Protein AF-A0AAD9MHR9-F1 (afdb_monomer_lite)

Foldseek 3Di:
DDDDDDDDDDDPPVVVVVVPDDDDDDDPDPPPDDQDQVLVLCVVQVHDAPFKEKEWAFQADAELPAWDWTWIWIADPSDIDIFIWTKHFDDDVQSPPPQTKMKIFGADPVRHGDFDQDPNQHTGGIKIWAQADLVQLLRCVLQVLLQVLLCLLVAFDWDKGKYWYFYHYRDDRDHPVRGRFITIMTDDADDDCSGNPWAADDPVPLLGKWKKWQAQPPDDPLWDWADPAPPAPGTITTPPPHPDVSNSVSVNVLVNQLVCLLPDPPNLVRNPVQADLSLVLSLQCSCQLLLQLCSFHGQWMDMSRHIGDGGRDDPPVALDAGSLCLVVPVLSCVVRNDHGRSVSVLSCLQDLVSLLSNLVSLVVSCVPCLPLVNLVCVLPVVLVSCVVRQLVNCVNQVVSNPDPVAPHSSRSNVVSSVVVSVSSVQNSVNVNQQSVQSNDPPDDPPVSSRRDRPPPPDDDDDDDDDDDDDDDDDDDDPDDLQNVVQVVVCVVQDPPPDGFDVVVAKDWDAPDLAEIFTADHQALVSLLCCCPPVVAQEEEEQADPVLCVSVVRDCVRNVVSNVVSNHHYHYQHADPQQVLSCVVSVVVSVVVVVVVPVPDPTHYYYYYHGRPPDDDDDDDDDDPDWFWDKDKDKAAPLQPFPWKWKAWFNHGNVDIDTFPDDPRMTIDIDTGTADKIWMFMQTNNDTHARPSADWDDPNHDITGIDGRHDDDDDPDPPPDDD

InterPro domains:
  IPR013783 Immunoglobulin-like fold [G3DSA:2.60.40.10] (627-712)
  IPR014756 Immunoglobulin E-set [SSF81296] (640-711)
  IPR014867 Spore coat protein CotH/Invasin CotH2/3/7 [PF08757] (89-303)
  IPR014867 Spore coat protein CotH/Invasin CotH2/3/7 [PF08757] (343-431)
  IPR029021 Protein-tyrosine phosphatase-like [G3DSA:3.90.190.10] (490-613)
  IPR029021 Protein-tyrosine phosphatase-like [SSF52799] (503-613)
  IPR032640 AMP-activated protein kinase, glycogen-binding domain [PF16561] (641-709)
  IPR052832 Starch-Associated Glucan Phosphatase [PTHR46642] (471-613)

Organism: Prototheca wickerhamii (NCBI:txid3111)

Radius of gyration: 34.02 Å; chains: 1; bounding box: 71×94×128 Å

pLDDT: mean 75.17, std 21.14, range [21.41, 98.5]

Sequence (722 aa):
MAQGTRRSGVSALVLLSLLLTGTHARVLLQDAAEPEDCCARLDSIGWNGSLPVVIIDSTEAIPLTSTTVADICTCEDGVSASYRGDTGVRGNSSKKNAKKSYKINTIFENGTNHNTEFLGFPKENDWVLYGGDPVDLTLGFRNWVAYNMARATGQYASRTKWVEVFLVDGDEPLSLADYNGIYIAEEKVKRDNDRVDIKKWTPENPTGGYLFAMDNDNYDDTETLVGPIPGMEFPFVLKYPKNEPEAVTWLDNYLTEFHDALFSADWLRAYPPFVNQSTWVDYFLVVELSKNPDGYRGSTYIENGASAPGIAGGSAISANGWRFLICADADRCVFDPDDGISEWYRRVWNDSDFRVAANARFAELRAGPWSDSAVNQLISVTADQIEPAILRDFENWGDFAFRDWYANPEVQFESEISSLQTWTLDRLAWMGAALERAASPAYRYPQDNQVPIPGSSGAASTAGRAVGRRAVQDDTKEETLSEAYSDTMQKRMGDAKLVYRHEDGMNYTRITEDIIVGSCPQSADDLRHLAEKEGVTVVLSLQEDTDMAYFNLDLAPILQACPAAGVTHLRCPIRDFDGHSLRLRLPTAVAALARAADRARGTLYFHCTAGLGARARGGPRLPVGLRARPVVLGLAGAGLASSVQVAGLDIGWGNRLDLAPVGRRWELRRDMLPGSYFYKFVMDGRWTKSPDHPQGFDGSNWNNVLNVQGWEKTPQSANRLN

Structure (mmCIF, N/CA/C/O backbone):
data_AF-A0AAD9MHR9-F1
#
_entry.id   AF-A0AAD9MHR9-F1
#
loop_
_atom_site.group_PDB
_atom_site.id
_atom_site.type_symbol
_atom_site.label_atom_id
_atom_site.label_alt_id
_atom_site.label_comp_id
_atom_site.label_asym_id
_atom_site.label_entity_id
_atom_site.label_seq_id
_atom_site.pdbx_PDB_ins_code
_atom_site.Cartn_x
_atom_site.Cartn_y
_atom_site.Cartn_z
_atom_site.occupancy
_atom_site.B_iso_or_equiv
_atom_site.auth_seq_id
_atom_site.auth_comp_id
_atom_site.auth_asym_id
_atom_site.auth_atom_id
_atom_site.pdbx_PDB_model_num
ATOM 1 N N . MET A 1 1 ? -11.720 -32.884 81.013 1.00 35.12 1 MET A N 1
ATOM 2 C CA . MET A 1 1 ? -10.264 -32.623 81.011 1.00 35.12 1 MET A CA 1
ATOM 3 C C . MET A 1 1 ? -10.075 -31.326 80.241 1.00 35.12 1 MET A C 1
ATOM 5 O O . MET A 1 1 ? -10.352 -31.314 79.059 1.00 35.12 1 MET A O 1
ATOM 9 N N . ALA A 1 2 ? -10.113 -30.180 80.912 1.00 29.23 2 ALA A N 1
ATOM 10 C CA . ALA A 1 2 ? -9.023 -29.536 81.650 1.00 29.23 2 ALA A CA 1
ATOM 11 C C . ALA A 1 2 ? -8.252 -28.562 80.737 1.00 29.23 2 ALA A C 1
ATOM 13 O O . ALA A 1 2 ? -7.505 -29.001 79.877 1.00 29.23 2 ALA A O 1
ATOM 14 N N . GLN A 1 3 ? -8.454 -27.268 81.039 1.00 28.95 3 GLN A N 1
ATOM 15 C CA . GLN A 1 3 ? -7.542 -26.123 80.859 1.00 28.95 3 GLN A CA 1
ATOM 16 C C . GLN A 1 3 ? -7.271 -25.652 79.412 1.00 28.95 3 GLN A C 1
ATOM 18 O O . GLN A 1 3 ? -7.057 -26.444 78.517 1.00 28.95 3 GLN A O 1
ATOM 23 N N . GLY A 1 4 ? -7.236 -24.362 79.078 1.00 26.73 4 GLY A N 1
ATOM 24 C CA . GLY A 1 4 ? -7.262 -23.155 79.890 1.00 26.73 4 GLY A CA 1
ATOM 25 C C . GLY A 1 4 ? -6.559 -22.010 79.147 1.00 26.73 4 GLY A C 1
ATOM 26 O O . GLY A 1 4 ? -5.414 -22.134 78.742 1.00 26.73 4 GLY A O 1
ATOM 27 N N . THR A 1 5 ? -7.253 -20.872 79.081 1.00 29.30 5 THR A N 1
ATOM 28 C CA . THR A 1 5 ? -6.733 -19.495 79.212 1.00 29.30 5 THR A CA 1
ATOM 29 C C . THR A 1 5 ? -5.901 -18.814 78.107 1.00 29.30 5 THR A C 1
ATOM 31 O O . THR A 1 5 ? -4.710 -19.039 77.969 1.00 29.30 5 THR A O 1
ATOM 34 N N . ARG A 1 6 ? -6.542 -17.757 77.568 1.00 27.86 6 ARG A N 1
ATOM 35 C CA . ARG A 1 6 ? -6.095 -16.343 77.484 1.00 27.86 6 ARG A CA 1
ATOM 36 C C . ARG A 1 6 ? -4.889 -16.017 76.579 1.00 27.86 6 ARG A C 1
ATOM 38 O O . ARG A 1 6 ? -3.754 -16.250 76.962 1.00 27.86 6 ARG A O 1
ATOM 45 N N . ARG A 1 7 ? -5.109 -15.133 75.597 1.00 27.20 7 ARG A N 1
ATOM 46 C CA . ARG A 1 7 ? -5.035 -13.670 75.806 1.00 27.20 7 ARG A CA 1
ATOM 47 C C . ARG A 1 7 ? -5.624 -12.888 74.629 1.00 27.20 7 ARG A C 1
ATOM 49 O O . ARG A 1 7 ? -5.361 -13.150 73.466 1.00 27.20 7 ARG A O 1
ATOM 56 N N . SER A 1 8 ? -6.439 -11.924 75.022 1.00 31.41 8 SER A N 1
ATOM 57 C CA . SER A 1 8 ? -7.043 -10.832 74.278 1.00 31.41 8 SER A CA 1
ATOM 58 C C . SER A 1 8 ? -6.020 -9.844 73.714 1.00 31.41 8 SER A C 1
ATOM 60 O O . SER A 1 8 ? -5.082 -9.477 74.419 1.00 31.41 8 SER A O 1
ATOM 62 N N . GLY A 1 9 ? -6.341 -9.293 72.541 1.00 38.69 9 GLY A N 1
ATOM 63 C CA . GLY A 1 9 ? -6.209 -7.858 72.294 1.00 38.69 9 GLY A CA 1
ATOM 64 C C . GLY A 1 9 ? -4.984 -7.399 71.517 1.00 38.69 9 GLY A C 1
ATOM 65 O O . GLY A 1 9 ? -4.122 -6.786 72.122 1.00 38.69 9 GLY A O 1
ATOM 66 N N . VAL A 1 10 ? -4.992 -7.585 70.190 1.00 28.42 10 VAL A N 1
ATOM 67 C CA . VAL A 1 10 ? -4.562 -6.575 69.195 1.00 28.42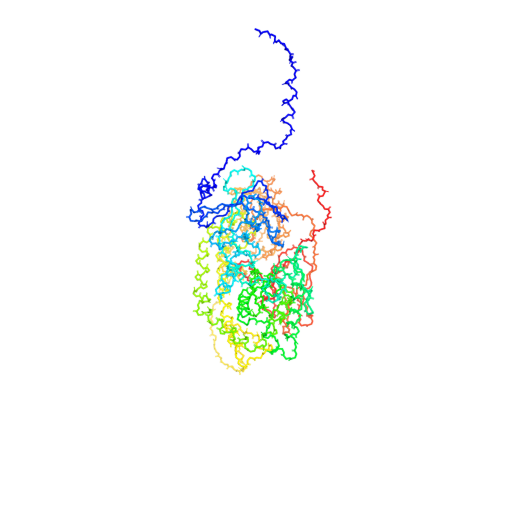 10 VAL A CA 1
ATOM 68 C C . VAL A 1 10 ? -5.289 -6.880 67.867 1.00 28.42 10 VAL A C 1
ATOM 70 O O . VAL A 1 10 ? -4.736 -7.524 66.985 1.00 28.42 10 VAL A O 1
ATOM 73 N N . SER A 1 11 ? -6.553 -6.468 67.709 1.00 34.22 11 SER A N 1
ATOM 74 C CA . SER A 1 11 ? -7.304 -6.663 66.442 1.00 34.22 11 SER A CA 1
ATOM 75 C C . SER A 1 11 ? -7.985 -5.398 65.916 1.00 34.22 11 SER A C 1
ATOM 77 O O . SER A 1 11 ? -8.929 -5.486 65.147 1.00 34.22 11 SER A O 1
ATOM 79 N N . ALA A 1 12 ? -7.485 -4.213 66.273 1.00 29.95 12 ALA A N 1
ATOM 80 C CA . ALA A 1 12 ? -7.989 -2.950 65.716 1.00 29.95 12 ALA A CA 1
ATOM 81 C C . ALA A 1 12 ? -6.919 -2.088 65.016 1.00 29.95 12 ALA A C 1
ATOM 83 O O . ALA A 1 12 ? -7.265 -1.071 64.432 1.00 29.95 12 ALA A O 1
ATOM 84 N N . LEU A 1 13 ? -5.638 -2.495 65.013 1.00 29.28 13 LEU A N 1
ATOM 85 C CA . LEU A 1 13 ? -4.567 -1.782 64.288 1.00 29.28 13 LEU A CA 1
ATOM 86 C C . LEU A 1 13 ? -4.006 -2.531 63.065 1.00 29.28 13 LEU A C 1
ATOM 88 O O . LEU A 1 13 ? -3.308 -1.927 62.257 1.00 29.28 13 LEU A O 1
ATOM 92 N N . VAL A 1 14 ? -4.340 -3.813 62.894 1.00 30.39 14 VAL A N 1
ATOM 93 C CA . VAL A 1 14 ? -3.900 -4.621 61.736 1.00 30.39 14 VAL A CA 1
ATOM 94 C C . VAL A 1 14 ? -4.907 -4.550 60.577 1.00 30.39 14 VAL A C 1
ATOM 96 O O . VAL A 1 14 ? -4.528 -4.697 59.424 1.00 30.39 14 VAL A O 1
ATOM 99 N N . LEU A 1 15 ? -6.178 -4.225 60.849 1.00 28.92 15 LEU A N 1
ATOM 100 C CA . LEU A 1 15 ? -7.185 -4.024 59.795 1.00 28.92 15 LEU A CA 1
ATOM 101 C C . LEU A 1 15 ? -7.154 -2.627 59.151 1.00 28.92 15 LEU A C 1
ATOM 103 O O . LEU A 1 15 ? -7.723 -2.450 58.082 1.00 28.92 15 LEU A O 1
ATOM 107 N N . LEU A 1 16 ? -6.481 -1.644 59.761 1.00 28.98 16 LEU A N 1
ATOM 108 C CA . LEU A 1 16 ? -6.372 -0.285 59.207 1.00 28.98 16 LEU A CA 1
ATOM 109 C C . LEU A 1 16 ? -5.106 -0.085 58.350 1.00 28.98 16 LEU A C 1
ATOM 111 O O . LEU A 1 16 ? -4.993 0.905 57.638 1.00 28.98 16 LEU A O 1
ATOM 115 N N . SER A 1 17 ? -4.168 -1.036 58.394 1.00 28.86 17 SER A N 1
ATOM 116 C CA . SER A 1 17 ? -2.934 -1.043 57.593 1.00 28.86 17 SER A CA 1
ATOM 117 C C . SER A 1 17 ? -3.065 -1.831 56.280 1.00 28.86 17 SER A C 1
ATOM 119 O O . SER A 1 17 ? -2.207 -1.704 55.417 1.00 28.86 17 SER A O 1
ATOM 121 N N . LEU A 1 18 ? -4.158 -2.580 56.091 1.00 29.72 18 LEU A N 1
ATOM 122 C CA . LEU A 1 18 ? -4.459 -3.346 54.870 1.00 29.72 18 LEU A CA 1
ATOM 123 C C . LEU A 1 18 ? -5.438 -2.638 53.910 1.00 29.72 18 LEU A C 1
ATOM 125 O O . LEU A 1 18 ? -5.777 -3.189 52.871 1.00 29.72 18 LEU A O 1
ATOM 129 N N . LEU A 1 19 ? -5.871 -1.413 54.231 1.00 30.19 19 LEU A N 1
ATOM 130 C CA . LEU A 1 19 ? -6.760 -0.593 53.389 1.00 30.19 19 LEU A CA 1
ATOM 131 C C . LEU A 1 19 ? -6.057 0.612 52.736 1.00 30.19 19 LEU A C 1
ATOM 133 O O . LEU A 1 19 ? -6.723 1.453 52.142 1.00 30.19 19 LEU A O 1
ATOM 137 N N . LEU A 1 20 ? -4.724 0.714 52.832 1.00 32.66 20 LEU A N 1
ATOM 138 C CA . LEU A 1 20 ? -3.966 1.871 52.325 1.00 32.66 20 LEU A CA 1
ATOM 139 C C . LEU A 1 20 ? -2.764 1.541 51.430 1.00 32.66 20 LEU A C 1
ATOM 141 O O . LEU A 1 20 ? -2.008 2.441 51.076 1.00 32.66 20 LEU A O 1
ATOM 145 N N . THR A 1 21 ? -2.610 0.301 50.980 1.00 32.59 21 THR A N 1
ATOM 146 C CA . THR A 1 21 ? -1.669 -0.019 49.900 1.00 32.59 21 THR A CA 1
ATOM 147 C C . THR A 1 21 ? -2.354 -0.957 48.929 1.00 32.59 21 THR A C 1
ATOM 149 O O . THR A 1 21 ? -2.606 -2.118 49.248 1.00 32.59 21 THR A O 1
ATOM 152 N N . GLY A 1 22 ? -2.718 -0.403 47.776 1.00 35.88 22 GLY A N 1
ATOM 153 C CA . GLY A 1 22 ? -3.168 -1.171 46.632 1.00 35.88 22 GLY A CA 1
ATOM 154 C C . GLY A 1 22 ? -2.082 -2.113 46.115 1.00 35.88 22 GLY A C 1
ATOM 155 O O . GLY A 1 22 ? -0.920 -2.012 46.500 1.00 35.88 22 GLY A O 1
ATOM 156 N N . THR A 1 23 ? -2.556 -2.965 45.210 1.00 35.25 23 THR A N 1
ATOM 157 C CA . THR A 1 23 ? -1.876 -3.954 44.367 1.00 35.25 23 THR A CA 1
ATOM 158 C C . THR A 1 23 ? -1.537 -5.324 44.978 1.00 35.25 23 THR A C 1
ATOM 160 O O . THR A 1 23 ? -0.858 -5.475 45.988 1.00 35.25 23 THR A O 1
ATOM 163 N N . HIS A 1 24 ? -2.026 -6.336 44.248 1.00 38.59 24 HIS A N 1
ATOM 164 C CA . HIS A 1 24 ? -1.657 -7.756 44.248 1.00 38.59 24 HIS A CA 1
ATOM 165 C C . HIS A 1 24 ? -2.253 -8.673 45.324 1.00 38.59 24 HIS A C 1
ATOM 167 O O . HIS A 1 24 ? -1.555 -9.189 46.192 1.00 38.59 24 HIS A O 1
ATOM 173 N N . ALA A 1 25 ? -3.536 -9.011 45.160 1.00 29.81 25 ALA A N 1
ATOM 174 C CA . ALA A 1 25 ? -4.067 -10.302 45.608 1.00 29.81 25 ALA A CA 1
ATOM 175 C C . ALA A 1 25 ? -5.301 -10.724 44.788 1.00 29.81 25 ALA A C 1
ATOM 177 O O . ALA A 1 25 ? -6.425 -10.708 45.282 1.00 29.81 25 ALA A O 1
ATOM 178 N N . ARG A 1 26 ? -5.091 -11.098 43.520 1.00 30.11 26 ARG A N 1
ATOM 179 C CA . ARG A 1 26 ? -6.028 -11.933 42.745 1.00 30.11 26 ARG A CA 1
ATOM 180 C C . ARG A 1 26 ? -5.297 -12.657 41.608 1.00 30.11 26 ARG A C 1
ATOM 182 O O . ARG A 1 26 ? -5.621 -12.546 40.441 1.00 30.11 26 ARG A O 1
ATOM 189 N N . VAL A 1 27 ? -4.264 -13.401 41.981 1.00 32.88 27 VAL A N 1
ATOM 190 C CA . VAL A 1 27 ? -3.756 -14.528 41.190 1.00 32.88 27 VAL A CA 1
ATOM 191 C C . VAL A 1 27 ? -4.038 -15.744 42.064 1.00 32.88 27 VAL A C 1
ATOM 193 O O . VAL A 1 27 ? -3.808 -15.654 43.267 1.00 32.88 27 VAL A O 1
ATOM 196 N N . LEU A 1 28 ? -4.539 -16.837 41.487 1.00 29.78 28 LEU A N 1
ATOM 197 C CA . LEU A 1 28 ? -5.127 -18.022 42.145 1.00 29.78 28 LEU A CA 1
ATOM 198 C C . LEU A 1 28 ? -6.654 -17.963 42.303 1.00 29.78 28 LEU A C 1
ATOM 200 O O . LEU A 1 28 ? -7.158 -18.019 43.417 1.00 29.78 28 LEU A O 1
ATOM 204 N N . LEU A 1 29 ? -7.360 -17.841 41.177 1.00 28.67 29 LEU A N 1
ATOM 205 C CA . LEU A 1 29 ? -8.638 -18.501 40.849 1.00 28.67 29 LEU A CA 1
ATOM 206 C C . LEU A 1 29 ? -8.948 -18.164 39.372 1.00 28.67 29 LEU A C 1
ATOM 208 O O . LEU A 1 29 ? -9.884 -17.436 39.071 1.00 28.67 29 LEU A O 1
ATOM 212 N N . GLN A 1 30 ? -8.097 -18.623 38.450 1.00 31.20 30 GLN A N 1
ATOM 213 C CA . GLN A 1 30 ? -8.503 -18.810 37.056 1.00 31.20 30 GLN A CA 1
ATOM 214 C C . GLN A 1 30 ? -8.893 -20.282 36.945 1.00 31.20 30 GLN A C 1
ATOM 216 O O . GLN A 1 30 ? -8.062 -21.146 36.673 1.00 31.20 30 GLN A O 1
ATOM 221 N N . ASP A 1 31 ? -10.157 -20.568 37.258 1.00 29.75 31 ASP A N 1
ATOM 222 C CA . ASP A 1 31 ? -10.828 -21.656 36.559 1.00 29.75 31 ASP A CA 1
ATOM 223 C C . ASP A 1 31 ? -10.746 -21.314 35.068 1.00 29.75 31 ASP A C 1
ATOM 225 O O . ASP A 1 31 ? -10.906 -20.150 34.697 1.00 29.75 31 ASP A O 1
ATOM 229 N N . ALA A 1 32 ? -10.422 -22.305 34.240 1.00 32.91 32 ALA A N 1
ATOM 230 C CA . ALA A 1 32 ? -10.378 -22.173 32.794 1.00 32.91 32 ALA A CA 1
ATOM 231 C C . ALA A 1 32 ? -11.733 -21.646 32.294 1.00 32.91 32 ALA A C 1
ATOM 233 O O . ALA A 1 32 ? -12.687 -22.410 32.151 1.00 32.91 32 ALA A O 1
ATOM 234 N N . ALA A 1 33 ? -11.828 -20.332 32.091 1.00 37.03 33 ALA A N 1
ATOM 235 C CA . ALA A 1 33 ? -12.902 -19.744 31.321 1.00 37.03 33 ALA A CA 1
ATOM 236 C C . ALA A 1 33 ? -12.777 -20.328 29.913 1.00 37.03 33 ALA A C 1
ATOM 238 O O . ALA A 1 33 ? -11.681 -20.353 29.346 1.00 37.03 33 ALA A O 1
ATOM 239 N N . GLU A 1 34 ? -13.871 -20.869 29.382 1.00 42.44 34 GLU A N 1
ATOM 240 C CA . GLU A 1 34 ? -13.927 -21.202 27.961 1.00 42.44 34 GLU A CA 1
ATOM 241 C C . GLU A 1 34 ? -13.472 -19.980 27.149 1.00 42.44 34 GLU A C 1
ATOM 243 O O . GLU A 1 34 ? -13.746 -18.856 27.587 1.00 42.44 34 GLU A O 1
ATOM 248 N N . PRO A 1 35 ? -12.754 -20.164 26.023 1.00 50.84 35 PRO A N 1
ATOM 249 C CA . PRO A 1 35 ? -12.331 -19.041 25.197 1.00 50.84 35 PRO A CA 1
ATOM 250 C C . PRO A 1 35 ? -13.550 -18.168 24.909 1.00 50.84 35 PRO A C 1
ATOM 252 O O . PRO A 1 35 ? -14.554 -18.646 24.382 1.00 50.84 35 PRO A O 1
ATOM 255 N N . GLU A 1 36 ? -13.479 -16.920 25.364 1.00 66.50 36 GLU A N 1
ATOM 256 C CA . GLU A 1 36 ? -14.617 -16.013 25.384 1.00 66.50 36 GLU A CA 1
ATOM 257 C C . GLU A 1 36 ? -15.133 -15.831 23.949 1.00 66.50 36 GLU A C 1
ATOM 259 O O . GLU A 1 36 ? -14.365 -15.494 23.046 1.00 66.50 36 GLU A O 1
ATOM 264 N N . ASP A 1 37 ? -16.416 -16.121 23.720 1.00 86.81 37 ASP A N 1
ATOM 265 C CA . ASP A 1 37 ? -17.035 -16.008 22.401 1.00 86.81 37 ASP A CA 1
ATOM 266 C C . ASP A 1 37 ? -17.178 -14.528 22.032 1.00 86.81 37 ASP A C 1
ATOM 268 O O . ASP A 1 37 ? -18.073 -13.819 22.499 1.00 86.81 37 ASP A O 1
ATOM 272 N N . CYS A 1 38 ? -16.265 -14.037 21.203 1.00 88.69 38 CYS A N 1
ATOM 273 C CA . CYS A 1 38 ? -16.195 -12.621 20.873 1.00 88.69 38 CYS A CA 1
ATOM 274 C C . CYS A 1 38 ? -17.305 -12.155 19.946 1.00 88.69 38 CYS A C 1
ATOM 276 O O . CYS A 1 38 ? -17.712 -11.001 20.050 1.00 88.69 38 CYS A O 1
ATOM 278 N N . CYS A 1 39 ? -17.843 -13.030 19.097 1.00 94.12 39 CYS A N 1
ATOM 279 C CA . CYS A 1 39 ? -19.079 -12.738 18.383 1.00 94.12 39 CYS A CA 1
ATOM 280 C C . CYS A 1 39 ? -20.222 -12.483 19.380 1.00 94.12 39 CYS A C 1
ATOM 282 O O . CYS A 1 39 ? -20.898 -11.463 19.276 1.00 94.12 39 CYS A O 1
ATOM 284 N N . ALA A 1 40 ? -20.360 -13.307 20.426 1.00 93.31 40 ALA A N 1
ATOM 285 C CA . ALA A 1 40 ? -21.354 -13.062 21.475 1.00 93.31 40 ALA A CA 1
ATOM 286 C C . ALA A 1 40 ? -21.075 -11.778 22.287 1.00 93.31 40 ALA A C 1
ATOM 288 O O . ALA A 1 40 ? -22.013 -11.066 22.657 1.00 93.31 40 ALA A O 1
ATOM 289 N N . ARG A 1 41 ? -19.800 -11.436 22.545 1.00 93.12 41 ARG A N 1
ATOM 290 C CA . ARG A 1 41 ? -19.424 -10.145 23.162 1.00 93.12 41 ARG A CA 1
ATOM 291 C C . ARG A 1 41 ? -19.879 -8.967 22.296 1.00 93.12 41 ARG A C 1
ATOM 293 O O . ARG A 1 41 ? -20.471 -8.026 22.823 1.00 93.12 41 ARG A O 1
ATOM 300 N N . LEU A 1 42 ? -19.652 -9.030 20.986 1.00 95.62 42 LEU A N 1
ATOM 301 C CA . LEU A 1 42 ? -20.084 -8.007 20.028 1.00 95.62 42 LEU A CA 1
ATOM 302 C C . LEU A 1 42 ? -21.615 -7.898 19.965 1.00 95.62 42 LEU A C 1
ATOM 304 O O . LEU A 1 42 ? -22.154 -6.792 20.036 1.00 95.62 42 LEU A O 1
ATOM 308 N N . ASP A 1 43 ? -22.324 -9.028 19.948 1.00 94.44 43 ASP A N 1
ATOM 309 C CA . ASP A 1 43 ? -23.790 -9.056 20.008 1.00 94.44 43 ASP A CA 1
ATOM 310 C C . ASP A 1 43 ? -24.317 -8.392 21.291 1.00 94.44 43 ASP A C 1
ATOM 312 O O . ASP A 1 43 ? -25.309 -7.659 21.262 1.00 94.44 43 ASP A O 1
ATOM 316 N N . SER A 1 44 ? -23.637 -8.602 22.425 1.00 93.94 44 SER A N 1
ATOM 317 C CA . SER A 1 44 ? -24.050 -8.057 23.725 1.00 93.94 44 SER A CA 1
ATOM 318 C C . SER A 1 44 ? -24.004 -6.528 23.795 1.00 93.94 44 SER A C 1
ATOM 320 O O . SER A 1 44 ? -24.804 -5.924 24.513 1.00 93.94 44 SER A O 1
ATOM 322 N N . ILE A 1 45 ? -23.119 -5.900 23.013 1.00 95.25 45 ILE A N 1
ATOM 323 C CA . ILE A 1 45 ? -23.026 -4.440 22.883 1.00 95.25 45 ILE A CA 1
ATOM 324 C C . ILE A 1 45 ? -23.863 -3.901 21.714 1.00 95.25 45 ILE A C 1
ATOM 326 O O . ILE A 1 45 ? -23.858 -2.697 21.456 1.00 95.25 45 ILE A O 1
ATOM 330 N N . GLY A 1 46 ? -24.590 -4.776 21.009 1.00 95.12 46 GLY A N 1
ATOM 331 C CA . GLY A 1 46 ? -25.410 -4.424 19.853 1.00 95.12 46 GLY A CA 1
ATOM 332 C C . GLY A 1 46 ? -24.599 -4.051 18.611 1.00 95.12 46 GLY A C 1
ATOM 333 O O . GLY A 1 46 ? -25.083 -3.270 17.791 1.00 95.12 46 GLY A O 1
ATOM 334 N N . TRP A 1 47 ? -23.375 -4.567 18.474 1.00 95.75 47 TRP A N 1
ATOM 335 C CA . TRP A 1 47 ? -22.560 -4.342 17.284 1.00 95.75 47 TRP A CA 1
ATOM 336 C C . TRP A 1 47 ? -23.161 -5.042 16.061 1.00 95.75 47 TRP A C 1
ATOM 338 O O . TRP A 1 47 ? -23.586 -6.190 16.136 1.00 95.75 47 TRP A O 1
ATOM 348 N N . ASN A 1 48 ? -23.190 -4.352 14.921 1.00 91.75 48 ASN A N 1
ATOM 349 C CA . ASN A 1 48 ? -23.797 -4.852 13.685 1.00 91.75 48 ASN A CA 1
ATOM 350 C C . ASN A 1 48 ? -22.959 -4.554 12.426 1.00 91.75 48 ASN A C 1
ATOM 352 O O . ASN A 1 48 ? -23.509 -4.453 11.327 1.00 91.75 48 ASN A O 1
ATOM 356 N N . GLY A 1 49 ? -21.640 -4.393 12.584 1.00 92.56 49 GLY A N 1
ATOM 357 C CA . GLY A 1 49 ? -20.711 -4.240 11.463 1.00 92.56 49 GLY A CA 1
ATOM 358 C C . GLY A 1 49 ? -20.686 -5.482 10.567 1.00 92.56 49 GLY A C 1
ATOM 359 O O . GLY A 1 49 ? -20.862 -6.605 11.033 1.00 92.56 49 GLY A O 1
ATOM 360 N N . SER A 1 50 ? -20.485 -5.277 9.266 1.00 91.94 50 SER A N 1
ATOM 361 C CA . SER A 1 50 ? -20.461 -6.340 8.250 1.00 91.94 50 SER A CA 1
ATOM 362 C C . SER A 1 50 ? -19.061 -6.872 7.947 1.00 91.94 50 SER A C 1
ATOM 364 O O . SER A 1 50 ? -18.927 -7.834 7.192 1.00 91.94 50 SER A O 1
ATOM 366 N N . LEU A 1 51 ? -18.017 -6.221 8.464 1.00 97.12 51 LEU A N 1
ATOM 367 C CA . LEU A 1 51 ? -16.638 -6.666 8.303 1.00 97.12 51 LEU A CA 1
ATOM 368 C C . LEU A 1 51 ? -16.243 -7.596 9.456 1.00 97.12 51 LEU A C 1
ATOM 370 O O . LEU A 1 51 ? -16.781 -7.465 10.559 1.00 97.12 51 LEU A O 1
ATOM 374 N N . PRO A 1 52 ? -15.275 -8.502 9.237 1.00 97.88 52 PRO A N 1
ATOM 375 C CA . PRO A 1 52 ? -14.665 -9.251 10.324 1.00 97.88 52 PRO A CA 1
ATOM 376 C C . PRO A 1 52 ? -14.128 -8.310 11.402 1.00 97.88 52 PRO A C 1
ATOM 378 O O . PRO A 1 52 ? -13.581 -7.247 11.098 1.00 97.88 52 PRO A O 1
ATOM 381 N N . VAL A 1 53 ? -14.260 -8.710 12.660 1.00 98.25 53 VAL A N 1
ATOM 382 C CA . VAL A 1 53 ? -13.862 -7.888 13.805 1.00 98.25 53 VAL A CA 1
ATOM 383 C C . VAL A 1 53 ? -12.638 -8.481 14.481 1.00 98.25 53 VAL A C 1
ATOM 385 O O . VAL A 1 53 ? -12.551 -9.696 14.656 1.00 98.25 53 VAL A O 1
ATOM 388 N N . VAL A 1 54 ? -11.708 -7.617 14.891 1.00 98.25 54 VAL A N 1
ATOM 389 C CA . VAL A 1 54 ? -10.587 -7.963 15.768 1.00 98.25 54 VAL A CA 1
ATOM 390 C C . VAL A 1 54 ? -10.710 -7.177 17.070 1.00 98.25 54 VAL A C 1
ATOM 392 O O . VAL A 1 54 ? -10.707 -5.950 17.063 1.00 98.25 54 VAL A O 1
ATOM 395 N N . ILE A 1 55 ? -10.789 -7.879 18.193 1.00 97.44 55 ILE A N 1
ATOM 396 C CA . ILE A 1 55 ? -10.745 -7.295 19.534 1.00 97.44 55 ILE A CA 1
ATOM 397 C C . ILE A 1 55 ? -9.334 -7.502 20.078 1.00 97.44 55 ILE A C 1
ATOM 399 O O . ILE A 1 55 ? -8.829 -8.626 20.079 1.00 97.44 55 ILE A O 1
ATOM 403 N N . ILE A 1 56 ? -8.697 -6.419 20.514 1.00 96.81 56 ILE A N 1
ATOM 404 C CA . ILE A 1 56 ? -7.463 -6.464 21.296 1.00 96.81 56 ILE A CA 1
ATOM 405 C C . ILE A 1 56 ? -7.827 -6.056 22.713 1.00 96.81 56 ILE A C 1
ATOM 407 O O . ILE A 1 56 ? -8.159 -4.896 22.954 1.00 96.81 56 ILE A O 1
ATOM 411 N N . ASP A 1 57 ? -7.771 -7.020 23.617 1.00 94.69 57 ASP A N 1
ATOM 412 C CA . ASP A 1 57 ? -8.140 -6.865 25.013 1.00 94.69 57 ASP A CA 1
ATOM 413 C C . ASP A 1 57 ? -6.878 -6.901 25.874 1.00 94.69 57 ASP A C 1
ATOM 415 O O . ASP A 1 57 ? -6.180 -7.915 25.950 1.00 94.69 57 ASP A O 1
ATOM 419 N N . SER A 1 58 ? -6.508 -5.750 26.425 1.00 91.62 58 SER A N 1
ATOM 420 C CA . SER A 1 58 ? -5.250 -5.564 27.139 1.00 91.62 58 SER A CA 1
ATOM 421 C C . SER A 1 58 ? -5.505 -4.904 28.483 1.00 91.62 58 SER A C 1
ATOM 423 O O . SER A 1 58 ? -6.134 -3.855 28.562 1.00 91.62 58 SER A O 1
ATOM 425 N N . THR A 1 59 ? -4.910 -5.449 29.544 1.00 86.56 59 THR A N 1
ATOM 426 C CA . THR A 1 59 ? -5.005 -4.869 30.897 1.00 86.56 59 THR A CA 1
ATOM 427 C C . THR A 1 59 ? -4.311 -3.509 31.025 1.00 86.56 59 THR A C 1
ATOM 429 O O . THR A 1 59 ? -4.459 -2.822 32.034 1.00 86.56 59 THR A O 1
ATOM 432 N N . GLU A 1 60 ? -3.484 -3.149 30.043 1.00 86.81 60 GLU A N 1
ATOM 433 C CA . GLU A 1 60 ? -2.788 -1.868 29.974 1.00 86.81 60 GLU A CA 1
ATOM 434 C C . GLU A 1 60 ? -2.792 -1.290 28.555 1.00 86.81 60 GLU A C 1
ATOM 436 O O . GLU A 1 60 ? -2.826 -2.023 27.561 1.00 86.81 60 GLU A O 1
ATOM 441 N N . ALA A 1 61 ? -2.654 0.032 28.462 1.00 89.25 61 ALA A N 1
ATOM 442 C CA . ALA A 1 61 ? -2.532 0.727 27.192 1.00 89.25 61 ALA A CA 1
ATOM 443 C C . ALA A 1 61 ? -1.395 0.148 26.332 1.00 89.25 61 ALA A C 1
ATOM 445 O O . ALA A 1 61 ? -0.247 0.021 26.770 1.00 89.25 61 ALA A O 1
ATOM 446 N N . ILE A 1 62 ? -1.701 -0.136 25.064 1.00 92.69 62 ILE A N 1
ATOM 447 C CA . ILE A 1 62 ? -0.748 -0.753 24.137 1.00 92.69 62 ILE A CA 1
ATOM 448 C C . ILE A 1 62 ? 0.472 0.171 23.934 1.00 92.69 62 ILE A C 1
ATOM 450 O O . ILE A 1 62 ? 0.325 1.310 23.471 1.00 92.69 62 ILE A O 1
ATOM 454 N N . PRO A 1 63 ? 1.701 -0.298 24.220 1.00 89.38 63 PRO A N 1
ATOM 455 C CA . PRO A 1 63 ? 2.881 0.557 24.225 1.00 89.38 63 PRO A CA 1
ATOM 456 C C . PRO A 1 63 ? 3.340 0.978 22.818 1.00 89.38 63 PRO A C 1
ATOM 458 O O . PRO A 1 63 ? 3.219 0.247 21.831 1.00 89.38 63 PRO A O 1
ATOM 461 N N . LEU A 1 64 ? 3.952 2.168 22.736 1.00 87.81 64 LEU A N 1
ATOM 462 C CA . LEU A 1 64 ? 4.453 2.754 21.481 1.00 87.81 64 LEU A CA 1
ATOM 463 C C . LEU A 1 64 ? 5.768 2.135 20.977 1.00 87.81 64 LEU A C 1
ATOM 465 O O . LEU A 1 64 ? 6.032 2.135 19.771 1.00 87.81 64 LEU A O 1
ATOM 469 N N . THR A 1 65 ? 6.625 1.677 21.892 1.00 84.94 65 THR A N 1
ATOM 470 C CA . THR A 1 65 ? 8.007 1.253 21.590 1.00 84.94 65 THR A CA 1
ATOM 471 C C . THR A 1 65 ? 8.315 -0.187 21.986 1.00 84.94 65 THR A C 1
ATOM 473 O O . THR A 1 65 ? 9.360 -0.702 21.605 1.00 84.94 65 THR A O 1
ATOM 476 N N . SER A 1 66 ? 7.426 -0.845 22.726 1.00 89.56 66 SER A N 1
ATOM 477 C CA . SER A 1 66 ? 7.559 -2.238 23.166 1.00 89.56 66 SER A CA 1
ATOM 478 C C . SER A 1 66 ? 6.312 -3.036 22.781 1.00 89.56 66 SER A C 1
ATOM 480 O O . SER A 1 66 ? 5.532 -2.606 21.929 1.00 89.56 66 SER A O 1
ATOM 482 N N . THR A 1 67 ? 6.152 -4.220 23.360 1.00 92.88 67 THR A N 1
ATOM 483 C CA . THR A 1 67 ? 4.919 -5.006 23.295 1.00 92.88 67 THR A CA 1
ATOM 484 C C . THR A 1 67 ? 4.347 -5.195 24.694 1.00 92.88 67 THR A C 1
ATOM 486 O O . THR A 1 67 ? 5.073 -5.053 25.680 1.00 92.88 67 THR A O 1
ATOM 489 N N . THR A 1 68 ? 3.058 -5.500 24.759 1.00 94.00 68 THR A N 1
ATOM 490 C CA . THR A 1 68 ? 2.371 -6.022 25.940 1.00 94.00 68 THR A CA 1
ATOM 491 C C . THR A 1 68 ? 1.579 -7.267 25.554 1.00 94.00 68 THR A C 1
ATOM 493 O O . THR A 1 68 ? 1.281 -7.464 24.375 1.00 94.00 68 THR A O 1
ATOM 496 N N . VAL A 1 69 ? 1.269 -8.112 26.531 1.00 94.06 69 VAL A N 1
ATOM 497 C CA . VAL A 1 69 ? 0.440 -9.297 26.316 1.00 94.06 69 VAL A CA 1
ATOM 498 C C . VAL A 1 69 ? -1.023 -8.871 26.344 1.00 94.06 69 VAL A C 1
ATOM 500 O O . VAL A 1 69 ? -1.453 -8.217 27.288 1.00 94.06 69 VAL A O 1
ATOM 503 N N . ALA A 1 70 ? -1.779 -9.293 25.341 1.00 94.19 70 ALA A N 1
ATOM 504 C CA . ALA A 1 70 ? -3.206 -9.056 25.208 1.00 94.19 70 ALA A CA 1
ATOM 505 C C . ALA A 1 70 ? -3.929 -10.352 24.823 1.00 94.19 70 ALA A C 1
ATOM 507 O O . ALA A 1 70 ? -3.351 -11.240 24.181 1.00 94.19 70 ALA A O 1
ATOM 508 N N . ASP A 1 71 ? -5.203 -10.431 25.181 1.00 93.88 71 ASP A N 1
ATOM 509 C CA . ASP A 1 71 ? -6.122 -11.407 24.624 1.00 93.88 71 ASP A CA 1
ATOM 510 C C . ASP A 1 71 ? -6.631 -10.862 23.286 1.00 93.88 71 ASP A C 1
ATOM 512 O O . ASP A 1 71 ? -7.206 -9.780 23.174 1.00 93.88 71 ASP A O 1
ATOM 516 N N . ILE A 1 72 ? -6.329 -11.597 22.224 1.00 95.50 72 ILE A N 1
ATOM 517 C CA . ILE A 1 72 ? -6.673 -11.249 20.853 1.00 95.50 72 ILE A CA 1
ATOM 518 C C . ILE A 1 72 ? -7.829 -12.125 20.438 1.00 95.50 72 ILE A C 1
ATOM 520 O O . ILE A 1 72 ? -7.753 -13.349 20.526 1.00 95.50 72 ILE A O 1
ATOM 524 N N . CYS A 1 73 ? -8.870 -11.513 19.904 1.00 94.00 73 CYS A N 1
ATOM 525 C CA . CYS A 1 73 ? -10.013 -12.258 19.442 1.00 94.00 73 CYS A CA 1
ATOM 526 C C . CYS A 1 73 ? -10.488 -11.801 18.079 1.00 94.00 73 CYS A C 1
ATOM 528 O O . CYS A 1 73 ? -10.431 -10.621 17.748 1.00 94.00 73 CYS A O 1
ATOM 530 N N . THR A 1 74 ? -10.966 -12.749 17.286 1.00 96.44 74 THR A N 1
ATOM 531 C CA . THR A 1 74 ? -11.482 -12.510 15.943 1.00 96.44 74 THR A CA 1
ATOM 532 C C . THR A 1 74 ? -12.900 -13.045 15.832 1.00 96.44 74 THR A C 1
ATOM 534 O O . THR A 1 74 ? -13.171 -14.129 16.343 1.00 96.44 74 THR A O 1
ATOM 537 N N . CYS A 1 75 ? -13.786 -12.294 15.179 1.00 96.06 75 CYS A N 1
ATOM 538 C CA . CYS A 1 75 ? -15.137 -12.725 14.825 1.00 96.06 75 CYS A CA 1
ATOM 539 C C . CYS A 1 75 ? -15.340 -12.534 13.318 1.00 96.06 75 CYS A C 1
ATOM 541 O O . CYS A 1 75 ? -15.277 -11.409 12.819 1.00 96.06 75 CYS A O 1
ATOM 543 N N . GLU A 1 76 ? -15.568 -13.626 12.591 1.00 94.62 76 GLU A N 1
ATOM 544 C CA . GLU A 1 76 ? -15.829 -13.627 11.148 1.00 94.62 76 GLU A CA 1
ATOM 545 C C . GLU A 1 76 ? -16.988 -14.580 10.848 1.00 94.62 76 GLU A C 1
ATOM 547 O O . GLU A 1 76 ? -16.934 -15.748 11.219 1.00 94.62 76 GLU A O 1
ATOM 552 N N . ASP A 1 77 ? -18.055 -14.081 10.216 1.00 91.19 77 ASP A N 1
ATOM 553 C CA . ASP A 1 77 ? -19.247 -14.869 9.859 1.00 91.19 77 ASP A CA 1
ATOM 554 C C . ASP A 1 77 ? -19.848 -15.677 11.032 1.00 91.19 77 ASP A C 1
ATOM 556 O O . ASP A 1 77 ? -20.317 -16.806 10.872 1.00 91.19 77 ASP A O 1
ATOM 560 N N . GLY A 1 78 ? -19.826 -15.097 12.239 1.00 90.12 78 GLY A N 1
ATOM 561 C CA . GLY A 1 78 ? -20.312 -15.737 13.468 1.00 90.12 78 GLY A CA 1
ATOM 562 C C . GLY A 1 78 ? -19.366 -16.791 14.055 1.00 90.12 78 GLY A C 1
ATOM 563 O O . GLY A 1 78 ? -19.742 -17.497 14.989 1.00 90.12 78 GLY A O 1
ATOM 564 N N . VAL A 1 79 ? -18.150 -16.918 13.519 1.00 92.50 79 VAL A N 1
ATOM 565 C CA . VAL A 1 79 ? -17.110 -17.814 14.025 1.00 92.50 79 VAL A CA 1
ATOM 566 C C . VAL A 1 79 ? -16.100 -17.012 14.838 1.00 92.50 79 VAL A C 1
ATOM 568 O O . VAL A 1 79 ? -15.392 -16.156 14.305 1.00 92.50 79 VAL A O 1
ATOM 571 N N . SER A 1 80 ? -16.025 -17.329 16.129 1.00 94.12 80 SER A N 1
ATOM 572 C CA . SER A 1 80 ? -15.042 -16.768 17.055 1.00 94.12 80 SER A CA 1
ATOM 573 C C . SER A 1 80 ? -13.752 -17.585 17.067 1.00 94.12 80 SER A C 1
ATOM 575 O O . SER A 1 80 ? -13.782 -18.818 17.087 1.00 94.12 80 SER A O 1
ATOM 577 N N . ALA A 1 81 ? -12.613 -16.898 17.126 1.00 93.75 81 ALA A N 1
ATOM 578 C CA . ALA A 1 81 ? -11.329 -17.512 17.437 1.00 93.75 81 ALA A CA 1
ATOM 579 C C . ALA A 1 81 ? -10.479 -16.589 18.316 1.00 93.75 81 ALA A C 1
ATOM 581 O O . ALA A 1 81 ? -10.325 -15.405 18.004 1.00 93.75 81 ALA A O 1
ATOM 582 N N . SER A 1 82 ? -9.926 -17.156 19.389 1.00 93.25 82 SER A N 1
ATOM 583 C CA . SER A 1 82 ? -9.245 -16.423 20.459 1.00 93.25 82 SER A CA 1
ATOM 584 C C . SER A 1 82 ? -7.807 -16.902 20.622 1.00 93.25 82 SER A C 1
ATOM 586 O O . SER A 1 82 ? -7.508 -18.097 20.537 1.00 93.25 82 SER A O 1
ATOM 588 N N . TYR A 1 83 ? -6.913 -15.960 20.885 1.00 93.44 83 TYR A N 1
ATOM 589 C CA . TYR A 1 83 ? -5.478 -16.170 20.975 1.00 93.44 83 TYR A CA 1
ATOM 590 C C . TYR A 1 83 ? -4.911 -15.319 22.096 1.00 93.44 83 TYR A C 1
ATOM 592 O O . TYR A 1 83 ? -5.306 -14.173 22.275 1.00 93.44 83 TYR A O 1
ATOM 600 N N . ARG A 1 84 ? -3.888 -15.827 22.772 1.00 94.06 84 ARG A N 1
ATOM 601 C CA . ARG A 1 84 ? -2.993 -14.956 23.527 1.00 94.06 84 ARG A CA 1
ATOM 602 C C . ARG A 1 84 ? -1.992 -14.335 22.557 1.00 94.06 84 ARG A C 1
ATOM 604 O O . ARG A 1 84 ? -1.482 -15.041 21.681 1.00 94.06 84 ARG A O 1
ATOM 611 N N . GLY A 1 85 ? -1.702 -13.043 22.680 1.00 94.25 85 GLY A N 1
ATOM 612 C CA . GLY A 1 85 ? -0.798 -12.364 21.755 1.00 94.25 85 GLY A CA 1
ATOM 613 C C . GLY A 1 85 ? 0.054 -11.270 22.385 1.00 94.25 85 GLY A C 1
ATOM 614 O O . GLY A 1 85 ? -0.423 -10.500 23.207 1.00 94.25 85 GLY A O 1
ATOM 615 N N . ASP A 1 86 ? 1.306 -11.157 21.950 1.00 95.62 86 ASP A N 1
ATOM 616 C CA . ASP A 1 86 ? 2.121 -9.966 22.177 1.00 95.62 86 ASP A CA 1
ATOM 617 C C . ASP A 1 86 ? 1.743 -8.898 21.143 1.00 95.62 86 ASP A C 1
ATOM 619 O O . ASP A 1 86 ? 1.964 -9.064 19.939 1.00 95.62 86 ASP A O 1
ATOM 623 N N . THR A 1 87 ? 1.190 -7.779 21.599 1.00 95.62 87 THR A N 1
ATOM 624 C CA . THR A 1 87 ? 0.750 -6.667 20.752 1.00 95.62 87 THR A CA 1
ATOM 625 C C . THR A 1 87 ? 1.547 -5.399 21.020 1.00 95.62 87 THR A C 1
ATOM 627 O O . THR A 1 87 ? 2.032 -5.154 22.122 1.00 95.62 87 THR A O 1
ATOM 630 N N . GLY A 1 88 ? 1.721 -4.569 19.998 1.00 94.75 88 GLY A N 1
ATOM 631 C CA . GLY A 1 88 ? 2.396 -3.281 20.127 1.00 94.75 88 GLY A CA 1
ATOM 632 C C . GLY A 1 88 ? 2.141 -2.384 18.928 1.00 94.75 88 GLY A C 1
ATOM 633 O O . GLY A 1 88 ? 1.731 -2.846 17.861 1.00 94.75 88 GLY A O 1
ATOM 634 N N . VAL A 1 89 ? 2.429 -1.094 19.069 1.00 93.88 89 VAL A N 1
ATOM 635 C CA . VAL A 1 89 ? 2.322 -0.164 17.940 1.00 93.88 89 VAL A CA 1
ATOM 636 C C . VAL A 1 89 ? 3.462 -0.405 16.938 1.00 93.88 89 VAL A C 1
ATOM 638 O O . VAL A 1 89 ? 4.626 -0.600 17.305 1.00 93.88 89 VAL A O 1
ATOM 641 N N . ARG A 1 90 ? 3.142 -0.386 15.639 1.00 88.94 90 ARG A N 1
ATOM 642 C CA . ARG A 1 90 ? 4.100 -0.576 14.534 1.00 88.94 90 ARG A CA 1
ATOM 643 C C . ARG A 1 90 ? 4.252 0.666 13.653 1.00 88.94 90 ARG A C 1
ATOM 645 O O . ARG A 1 90 ? 3.465 1.602 13.729 1.00 88.94 90 ARG A O 1
ATOM 652 N N . GLY A 1 91 ? 5.260 0.626 12.782 1.00 79.75 91 GLY A N 1
ATOM 653 C CA . GLY A 1 91 ? 5.653 1.725 11.893 1.00 79.75 91 GLY A CA 1
ATOM 654 C C . GLY A 1 91 ? 6.902 2.455 12.387 1.00 79.75 91 GLY A C 1
ATOM 655 O O . GLY A 1 91 ? 7.444 2.109 13.439 1.00 79.75 91 GLY A O 1
ATOM 656 N N . ASN A 1 92 ? 7.345 3.471 11.648 1.00 74.94 92 ASN A N 1
ATOM 657 C CA . ASN A 1 92 ? 8.399 4.384 12.096 1.00 74.94 92 ASN A CA 1
ATOM 658 C C . ASN A 1 92 ? 7.852 5.814 12.194 1.00 74.94 92 ASN A C 1
ATOM 660 O O . ASN A 1 92 ? 7.463 6.264 13.274 1.00 74.94 92 ASN A O 1
ATOM 664 N N . SER A 1 93 ? 7.682 6.484 11.052 1.00 72.44 93 SER A N 1
ATOM 665 C CA . SER A 1 93 ? 6.992 7.777 10.958 1.00 72.44 93 SER A CA 1
ATOM 666 C C . SER A 1 93 ? 5.521 7.669 11.385 1.00 72.44 93 SER A C 1
ATOM 668 O O . SER A 1 93 ? 5.059 8.457 12.213 1.00 72.44 93 SER A O 1
ATOM 670 N N . SER A 1 94 ? 4.821 6.632 10.915 1.00 77.56 94 SER A N 1
ATOM 671 C CA . SER A 1 94 ? 3.391 6.408 11.159 1.00 77.56 94 SER A CA 1
ATOM 672 C C . SER A 1 94 ? 3.032 6.084 12.612 1.00 77.56 94 SER A C 1
ATOM 674 O O . SER A 1 94 ? 1.887 6.283 13.013 1.00 77.56 94 SER A O 1
ATOM 676 N N . LYS A 1 95 ? 3.999 5.711 13.469 1.00 83.50 95 LYS A N 1
ATOM 677 C CA . LYS A 1 95 ? 3.774 5.604 14.928 1.00 83.50 95 LYS A CA 1
ATOM 678 C C . LYS A 1 95 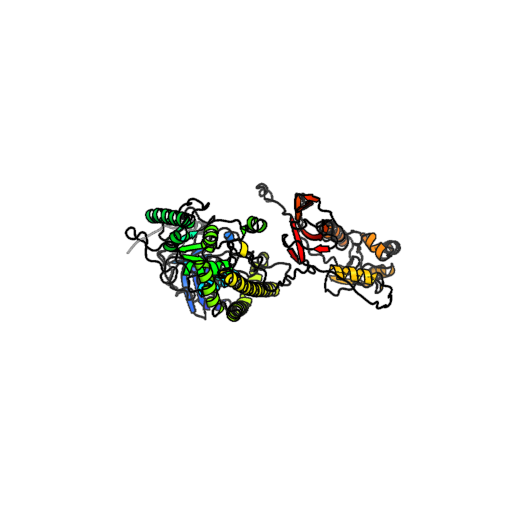? 3.306 6.925 15.543 1.00 83.50 95 LYS A C 1
ATOM 680 O O . LYS A 1 95 ? 2.709 6.928 16.620 1.00 83.50 95 LYS A O 1
ATOM 685 N N . LYS A 1 96 ? 3.588 8.052 14.880 1.00 81.31 96 LYS A N 1
ATOM 686 C CA . LYS A 1 96 ? 3.196 9.403 15.305 1.00 81.31 96 LYS A CA 1
ATOM 687 C C . LYS A 1 96 ? 1.773 9.776 14.876 1.00 81.31 96 LYS A C 1
ATOM 689 O O . LYS A 1 96 ? 1.252 10.752 15.408 1.00 81.31 96 LYS A O 1
ATOM 694 N N . ASN A 1 97 ? 1.142 9.009 13.984 1.00 84.62 97 ASN A N 1
ATOM 695 C CA . ASN A 1 97 ? -0.235 9.245 13.541 1.00 84.62 97 ASN A CA 1
ATOM 696 C C . ASN A 1 97 ? -1.203 9.119 14.720 1.00 84.62 97 ASN A C 1
ATOM 698 O O . ASN A 1 97 ? -0.915 8.391 15.669 1.00 84.62 97 ASN A O 1
ATOM 702 N N . ALA A 1 98 ? -2.330 9.830 14.685 1.00 87.75 98 ALA A N 1
ATOM 703 C CA . ALA A 1 98 ? -3.332 9.739 15.746 1.00 87.75 98 ALA A CA 1
ATOM 704 C C . ALA A 1 98 ? -3.883 8.310 15.849 1.00 87.75 98 ALA A C 1
ATOM 706 O O . ALA A 1 98 ? -3.724 7.662 16.884 1.00 87.75 98 ALA A O 1
ATOM 707 N N . LYS A 1 99 ? -4.387 7.791 14.726 1.00 91.75 99 LYS A N 1
ATOM 708 C CA . LYS A 1 99 ? -4.755 6.389 14.561 1.00 91.75 99 LYS A CA 1
ATOM 709 C C . LYS A 1 99 ? -3.501 5.533 14.400 1.00 91.75 99 LYS A C 1
ATOM 711 O O . LYS A 1 99 ? -2.707 5.734 13.478 1.00 91.75 99 LYS A O 1
ATOM 716 N N . LYS A 1 100 ? -3.285 4.606 15.334 1.00 92.75 100 LYS A N 1
ATOM 717 C CA . LYS A 1 100 ? -2.097 3.741 15.355 1.00 92.75 100 LYS A CA 1
ATOM 718 C C . LYS A 1 100 ? -2.306 2.513 14.484 1.00 92.75 100 LYS A C 1
ATOM 720 O O . LYS A 1 100 ? -3.421 2.026 14.362 1.00 92.75 100 LYS A O 1
ATOM 725 N N . SER A 1 101 ? -1.218 1.991 13.925 1.00 93.81 101 SER A N 1
ATOM 726 C CA . SER A 1 101 ? -1.173 0.634 13.370 1.00 93.81 101 SER A CA 1
ATOM 727 C C . SER A 1 101 ? -0.580 -0.320 14.402 1.00 93.81 101 SER A C 1
ATOM 729 O O . SER A 1 101 ? 0.355 0.056 15.115 1.00 93.81 101 SER A O 1
ATOM 731 N N . TYR A 1 102 ? -1.057 -1.560 14.435 1.00 95.88 102 TYR A N 1
ATOM 732 C CA . TYR A 1 102 ? -0.660 -2.558 15.428 1.00 95.88 102 TYR A CA 1
ATOM 733 C C . TYR A 1 102 ? 0.046 -3.749 14.779 1.00 95.88 102 TYR A C 1
ATOM 735 O O . TYR A 1 102 ? -0.173 -4.081 13.613 1.00 95.88 102 TYR A O 1
ATOM 743 N N . LYS A 1 103 ? 0.947 -4.369 15.535 1.00 95.19 103 LYS A N 1
ATOM 744 C CA . LYS A 1 103 ? 1.505 -5.696 15.256 1.00 95.19 103 LYS A CA 1
ATOM 745 C C . LYS A 1 103 ? 0.982 -6.652 16.318 1.00 95.19 103 LYS A C 1
ATOM 747 O O . LYS A 1 103 ? 0.897 -6.258 17.475 1.00 95.19 103 LYS A O 1
ATOM 752 N N . ILE A 1 104 ? 0.683 -7.882 15.925 1.00 96.75 104 ILE A N 1
ATOM 753 C CA . ILE A 1 104 ? 0.247 -8.946 16.827 1.00 96.75 104 ILE A CA 1
ATOM 754 C C . ILE A 1 104 ? 1.161 -10.144 16.597 1.00 96.75 104 ILE A C 1
ATOM 756 O O . ILE A 1 104 ? 1.346 -10.565 15.454 1.00 96.75 104 ILE A O 1
ATOM 760 N N . ASN A 1 105 ? 1.731 -10.682 17.671 1.00 96.75 105 ASN A N 1
ATOM 761 C CA . ASN A 1 105 ? 2.409 -11.966 17.666 1.00 96.75 105 ASN A CA 1
ATOM 762 C C . ASN A 1 105 ? 1.608 -12.974 18.498 1.00 96.75 105 ASN A C 1
ATOM 764 O O . ASN A 1 105 ? 1.522 -12.800 19.706 1.00 96.75 105 ASN A O 1
ATOM 768 N N . THR A 1 106 ? 1.001 -13.997 17.898 1.00 96.62 106 THR A N 1
ATOM 769 C CA . THR A 1 106 ? 0.253 -15.006 18.667 1.00 96.62 106 THR A CA 1
ATOM 770 C C . THR A 1 106 ? 1.209 -15.950 19.389 1.00 96.62 106 THR A C 1
ATOM 772 O O . THR A 1 106 ? 2.165 -16.466 18.803 1.00 96.62 106 THR A O 1
ATOM 775 N N . ILE A 1 107 ? 0.941 -16.189 20.672 1.00 96.44 107 ILE A N 1
ATOM 776 C CA . ILE A 1 107 ? 1.814 -16.926 21.589 1.00 96.44 107 ILE A CA 1
ATOM 777 C C . ILE A 1 107 ? 1.034 -17.980 22.381 1.00 96.44 107 ILE A C 1
ATOM 779 O O . ILE A 1 107 ? -0.166 -17.863 22.621 1.00 96.44 107 ILE A O 1
ATOM 783 N N . PHE A 1 108 ? 1.729 -19.031 22.805 1.00 93.25 108 PHE A N 1
ATOM 784 C CA . PHE A 1 108 ? 1.243 -19.961 23.820 1.00 93.25 108 PHE A CA 1
ATOM 785 C C . PHE A 1 108 ? 1.360 -19.339 25.218 1.00 93.25 108 PHE A C 1
ATOM 787 O O . PHE A 1 108 ? 2.040 -18.333 25.420 1.00 93.25 108 PHE A O 1
ATOM 794 N N . GLU A 1 109 ? 0.776 -19.986 26.230 1.00 89.56 109 GLU A N 1
ATOM 795 C CA . GLU A 1 109 ? 0.860 -19.520 27.622 1.00 89.56 109 GLU A CA 1
ATOM 796 C C . GLU A 1 109 ? 2.294 -19.349 28.145 1.00 89.56 109 GLU A C 1
ATOM 798 O O . GLU A 1 109 ? 2.545 -18.510 29.011 1.00 89.56 109 GLU A O 1
ATOM 803 N N . ASN A 1 110 ? 3.234 -20.129 27.608 1.00 90.19 110 ASN A N 1
ATOM 804 C CA . ASN A 1 110 ? 4.654 -20.079 27.950 1.00 90.19 110 ASN A CA 1
ATOM 805 C C . ASN A 1 110 ? 5.432 -18.959 27.222 1.00 90.19 110 ASN A C 1
ATOM 807 O O . ASN A 1 110 ? 6.655 -18.909 27.348 1.00 90.19 110 ASN A O 1
ATOM 811 N N . GLY A 1 111 ? 4.755 -18.111 26.438 1.00 89.81 111 GLY A N 1
ATOM 812 C CA . GLY A 1 111 ? 5.351 -17.006 25.680 1.00 89.81 111 GLY A CA 1
ATOM 813 C C . GLY A 1 111 ? 6.054 -17.414 24.382 1.00 89.81 111 GLY A C 1
ATOM 814 O O . GLY A 1 111 ? 6.695 -16.583 23.748 1.00 89.81 111 GLY A O 1
ATOM 815 N N . THR A 1 112 ? 5.980 -18.684 23.975 1.00 93.25 112 THR A N 1
ATOM 816 C CA . THR A 1 112 ? 6.542 -19.125 22.688 1.00 93.25 112 THR A CA 1
ATOM 817 C C . THR A 1 112 ? 5.554 -18.906 21.547 1.00 93.25 112 THR A C 1
ATOM 819 O O . THR A 1 112 ? 4.346 -18.989 21.752 1.00 93.25 112 THR A O 1
ATOM 822 N N . ASN A 1 113 ? 6.072 -18.659 20.342 1.00 95.25 113 ASN A N 1
ATOM 823 C CA . ASN A 1 113 ? 5.278 -18.458 19.129 1.00 95.25 113 ASN A CA 1
ATOM 824 C C . ASN A 1 113 ? 4.229 -19.566 18.931 1.00 95.25 113 ASN A C 1
ATOM 826 O O . ASN A 1 113 ? 4.563 -20.753 18.934 1.00 95.25 113 ASN A O 1
ATOM 830 N N . HIS A 1 114 ? 2.985 -19.164 18.684 1.00 94.75 114 HIS A N 1
ATOM 831 C CA . HIS A 1 114 ? 1.868 -20.046 18.374 1.00 94.75 114 HIS A CA 1
ATOM 832 C C . HIS A 1 114 ? 1.382 -19.789 16.948 1.00 94.75 114 HIS A C 1
ATOM 834 O O . HIS A 1 114 ? 0.686 -18.809 16.688 1.00 94.75 114 HIS A O 1
ATOM 840 N N . ASN A 1 115 ? 1.750 -20.683 16.027 1.00 94.81 115 ASN A N 1
ATOM 841 C CA . ASN A 1 115 ? 1.314 -20.603 14.636 1.00 94.81 115 ASN A CA 1
ATOM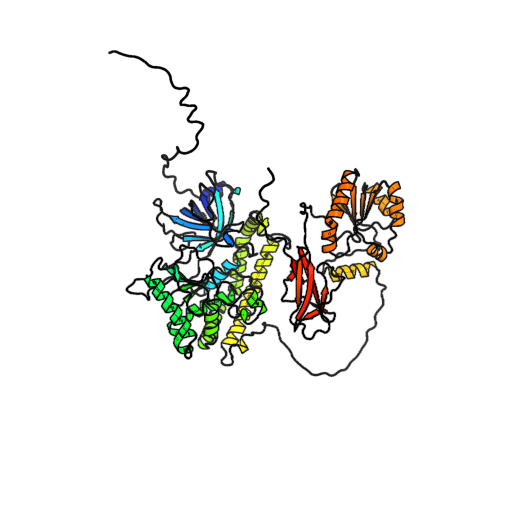 842 C C . ASN A 1 115 ? -0.157 -21.029 14.514 1.00 94.81 115 ASN A C 1
ATOM 844 O O . ASN A 1 115 ? -0.485 -22.204 14.689 1.00 94.81 115 ASN A O 1
ATOM 848 N N . THR A 1 116 ? -1.019 -20.077 14.180 1.00 92.81 116 THR A N 1
ATOM 849 C CA . THR A 1 116 ? -2.471 -20.209 14.075 1.00 92.81 116 THR A CA 1
ATOM 850 C C . THR A 1 116 ? -2.981 -19.680 12.740 1.00 92.81 116 THR A C 1
ATOM 852 O O . THR A 1 116 ? -2.315 -18.899 12.072 1.00 92.81 116 THR A O 1
ATOM 855 N N . GLU A 1 117 ? -4.173 -20.101 12.334 1.00 92.00 117 GLU A N 1
ATOM 856 C CA . GLU A 1 117 ? -4.922 -19.359 11.318 1.00 92.00 117 GLU A CA 1
ATOM 857 C C . GLU A 1 117 ? -5.390 -18.039 11.939 1.00 92.00 117 GLU A C 1
ATOM 859 O O . GLU A 1 117 ? -5.658 -17.980 13.139 1.00 92.00 117 GLU A O 1
ATOM 864 N N . PHE A 1 118 ? -5.463 -16.975 11.145 1.00 92.62 118 PHE A N 1
ATOM 865 C CA . PHE A 1 118 ? -5.933 -15.668 11.602 1.00 92.62 118 PHE A CA 1
ATOM 866 C C . PHE A 1 118 ? -6.758 -15.045 10.486 1.00 92.62 118 PHE A C 1
ATOM 868 O O . PHE A 1 118 ? -6.214 -14.716 9.433 1.00 92.62 118 PHE A O 1
ATOM 875 N N . LEU A 1 119 ? -8.077 -14.948 10.682 1.00 93.75 119 LEU A N 1
ATOM 876 C CA . LEU A 1 119 ? -9.017 -14.457 9.667 1.00 93.75 119 LEU A CA 1
ATOM 877 C C . LEU A 1 119 ? -8.843 -15.169 8.310 1.00 93.75 119 LEU A C 1
ATOM 879 O O . LEU A 1 119 ? -8.749 -14.534 7.257 1.00 93.75 119 LEU A O 1
ATOM 883 N N . GLY A 1 120 ? -8.708 -16.497 8.325 1.00 91.44 120 GLY A N 1
ATOM 884 C CA . GLY A 1 120 ? -8.518 -17.311 7.119 1.00 91.44 120 GLY A CA 1
ATOM 885 C C . GLY A 1 120 ? -7.158 -17.162 6.423 1.00 91.44 120 GLY A C 1
ATOM 886 O O . GLY A 1 120 ? -6.968 -17.732 5.348 1.00 91.44 120 GLY A O 1
ATOM 887 N N . PHE A 1 121 ? -6.203 -16.417 6.991 1.00 94.06 121 PHE A N 1
ATOM 888 C CA . PHE A 1 121 ? -4.819 -16.446 6.517 1.00 94.06 121 PHE A CA 1
ATOM 889 C C . PHE A 1 121 ? -4.142 -17.782 6.869 1.00 94.06 121 PHE A C 1
ATOM 891 O O . PHE A 1 121 ? -4.474 -18.376 7.901 1.00 94.06 121 PHE A O 1
ATOM 898 N N . PRO A 1 122 ? -3.185 -18.255 6.042 1.00 93.62 122 PRO A N 1
ATOM 899 C CA . PRO A 1 122 ? -2.407 -19.455 6.338 1.00 93.62 122 PRO A CA 1
ATOM 900 C C . PRO A 1 122 ? -1.706 -19.392 7.692 1.00 93.62 122 PRO A C 1
ATOM 902 O O . PRO A 1 122 ? -1.386 -18.312 8.190 1.00 93.62 122 PRO A O 1
ATOM 905 N N . LYS A 1 123 ? -1.461 -20.570 8.276 1.00 94.88 123 LYS A N 1
ATOM 906 C CA . LYS A 1 123 ? -1.009 -20.696 9.663 1.00 94.88 123 LYS A CA 1
ATOM 907 C C . LYS A 1 123 ? 0.300 -19.986 9.920 1.00 94.88 123 LYS A C 1
ATOM 909 O O . LYS A 1 123 ? 1.336 -20.363 9.385 1.00 94.88 123 LYS A O 1
ATOM 914 N N . GLU A 1 124 ? 0.263 -19.038 10.841 1.00 94.81 124 GLU A N 1
ATOM 915 C CA . GLU A 1 124 ? 1.435 -18.288 11.235 1.00 94.81 124 GLU A CA 1
ATOM 916 C C . GLU A 1 124 ? 1.217 -17.581 12.581 1.00 94.81 124 GLU A C 1
ATOM 918 O O . GLU A 1 124 ? 0.212 -17.802 13.243 1.00 94.81 124 GLU A O 1
ATOM 923 N N . ASN A 1 125 ? 2.174 -16.799 13.059 1.00 94.50 125 ASN A N 1
ATOM 924 C CA . ASN A 1 125 ? 2.123 -16.143 14.346 1.00 94.50 125 ASN A CA 1
ATOM 925 C C . ASN A 1 125 ? 2.355 -14.635 14.291 1.00 94.50 125 ASN A C 1
ATOM 927 O O . ASN A 1 125 ? 2.141 -13.991 15.302 1.00 94.50 125 ASN A O 1
ATOM 931 N N . ASP A 1 126 ? 2.782 -14.055 13.166 1.00 93.38 126 ASP A N 1
ATOM 932 C CA . ASP A 1 126 ? 2.980 -12.607 13.034 1.00 93.38 126 ASP A CA 1
ATOM 933 C C . ASP A 1 126 ? 1.942 -11.952 12.103 1.00 93.38 126 ASP A C 1
ATOM 935 O O . ASP A 1 126 ? 1.952 -12.188 10.884 1.00 93.38 126 ASP A O 1
ATOM 939 N N . TRP A 1 127 ? 1.139 -11.047 12.668 1.00 95.69 127 TRP A N 1
ATOM 940 C CA . TRP A 1 127 ? 0.055 -10.317 12.003 1.00 95.69 127 TRP A CA 1
ATOM 941 C C . TRP A 1 127 ? 0.199 -8.804 12.148 1.00 95.69 127 TRP A C 1
ATOM 943 O O . TRP A 1 127 ? 0.866 -8.281 13.048 1.00 95.69 127 TRP A O 1
ATOM 953 N N . VAL A 1 128 ? -0.456 -8.087 11.246 1.00 95.12 128 VAL A N 1
ATOM 954 C CA . VAL A 1 128 ? -0.450 -6.630 11.166 1.00 95.12 128 VAL A CA 1
ATOM 955 C C . VAL A 1 128 ? -1.883 -6.137 11.096 1.00 95.12 128 VAL A C 1
ATOM 957 O O . VAL A 1 128 ? -2.666 -6.672 10.326 1.00 95.12 128 VAL A O 1
ATOM 960 N N . LEU A 1 129 ? -2.192 -5.076 11.837 1.00 96.88 129 LEU A N 1
ATOM 961 C CA . LEU A 1 129 ? -3.382 -4.257 11.632 1.00 96.88 129 LEU A CA 1
ATOM 962 C C . LEU A 1 129 ? -2.928 -2.870 11.181 1.00 96.88 129 LEU A C 1
ATOM 964 O O . LEU A 1 129 ? -2.445 -2.062 11.982 1.00 96.88 129 LEU A O 1
ATOM 968 N N . TYR A 1 130 ? -3.046 -2.598 9.888 1.00 92.94 130 TYR A N 1
ATOM 969 C CA . TYR A 1 130 ? -2.690 -1.322 9.285 1.00 92.94 130 TYR A CA 1
ATOM 970 C C . TYR A 1 130 ? -3.873 -0.349 9.353 1.00 92.94 130 TYR A C 1
ATOM 972 O O . TYR A 1 130 ? -4.926 -0.598 8.773 1.00 92.94 130 TYR A O 1
ATOM 980 N N . GLY A 1 131 ? -3.699 0.752 10.087 1.00 89.25 131 GLY A N 1
ATOM 981 C CA . GLY A 1 131 ? -4.760 1.727 10.381 1.00 89.25 131 GLY A CA 1
ATOM 982 C C . GLY A 1 131 ? -4.913 2.854 9.362 1.00 89.25 131 GLY A C 1
ATOM 983 O O . GLY A 1 131 ? -5.676 3.782 9.616 1.00 89.25 131 GLY A O 1
ATOM 984 N N . GLY A 1 132 ? -4.184 2.805 8.244 1.00 77.88 132 GLY A N 1
ATOM 985 C CA . GLY A 1 132 ? -4.147 3.889 7.263 1.00 77.88 132 GLY A CA 1
ATOM 986 C C . GLY A 1 132 ? -3.158 5.005 7.617 1.00 77.88 132 GLY A C 1
ATOM 987 O O . GLY A 1 132 ? -2.712 5.156 8.759 1.00 77.88 132 GLY A O 1
ATOM 988 N N . ASP A 1 133 ? -2.789 5.786 6.605 1.00 70.38 133 ASP A N 1
ATOM 989 C CA . ASP A 1 133 ? -1.994 7.004 6.756 1.00 70.38 133 ASP A CA 1
ATOM 990 C C . ASP A 1 133 ? -2.916 8.230 6.634 1.00 70.38 133 ASP A C 1
ATOM 992 O O . ASP A 1 133 ? -3.707 8.277 5.693 1.00 70.38 133 ASP A O 1
ATOM 996 N N . PRO A 1 134 ? -2.837 9.242 7.519 1.00 66.00 134 PRO A N 1
ATOM 997 C CA . PRO A 1 134 ? -3.632 10.461 7.386 1.00 66.00 134 PRO A CA 1
ATOM 998 C C . PRO A 1 134 ? -3.385 11.219 6.072 1.00 66.00 134 PRO A C 1
ATOM 1000 O O . PRO A 1 134 ? -4.227 12.027 5.682 1.00 66.00 134 PRO A O 1
ATOM 1003 N N . VAL A 1 135 ? -2.264 11.012 5.374 1.00 69.44 135 VAL A N 1
ATOM 1004 C CA . VAL A 1 135 ? -2.055 11.614 4.044 1.00 69.44 135 VAL A CA 1
ATOM 1005 C C . VAL A 1 135 ? -2.763 10.842 2.927 1.00 69.44 135 VAL A C 1
ATOM 1007 O O . VAL A 1 135 ? -3.036 11.421 1.876 1.00 69.44 135 VAL A O 1
ATOM 1010 N N . ASP A 1 136 ? -3.092 9.567 3.147 1.00 78.56 136 ASP A N 1
ATOM 1011 C CA . ASP A 1 136 ? -3.893 8.770 2.226 1.00 78.56 136 ASP A CA 1
ATOM 1012 C C . ASP A 1 136 ? -5.383 9.015 2.484 1.00 78.56 136 ASP A C 1
ATOM 1014 O O . ASP A 1 136 ? -6.004 8.411 3.356 1.00 78.56 136 ASP A O 1
ATOM 1018 N N . LEU A 1 137 ? -5.980 9.882 1.668 1.00 80.56 137 LEU A N 1
ATOM 1019 C CA . LEU A 1 137 ? -7.395 10.239 1.785 1.00 80.56 137 LEU A CA 1
ATOM 1020 C C . LEU A 1 137 ? -8.361 9.090 1.435 1.00 80.56 137 LEU A C 1
ATOM 1022 O O . LEU A 1 137 ? -9.556 9.229 1.676 1.00 80.56 137 LEU A O 1
ATOM 1026 N N . THR A 1 138 ? -7.853 7.959 0.920 1.00 82.94 138 THR A N 1
ATOM 1027 C CA . THR A 1 138 ? -8.624 6.711 0.751 1.00 82.94 138 THR A CA 1
ATOM 1028 C C . THR A 1 138 ? -8.543 5.783 1.969 1.00 82.94 138 THR A C 1
ATOM 1030 O O . THR A 1 138 ? -9.037 4.661 1.911 1.00 82.94 138 THR A O 1
ATOM 1033 N N . LEU A 1 139 ? -7.901 6.213 3.064 1.00 82.44 139 LEU A N 1
ATOM 1034 C CA . LEU A 1 139 ? -7.783 5.468 4.324 1.00 82.44 139 LEU A CA 1
ATOM 1035 C C . LEU A 1 139 ? -7.184 4.057 4.164 1.00 82.44 139 LEU A C 1
ATOM 1037 O O . LEU A 1 139 ? -7.609 3.100 4.807 1.00 82.44 139 LEU A O 1
ATOM 1041 N N . GLY A 1 140 ? -6.160 3.920 3.316 1.00 83.75 140 GLY A N 1
ATOM 1042 C CA . GLY A 1 140 ? -5.445 2.664 3.083 1.00 83.75 140 GLY A CA 1
ATOM 1043 C C . GLY A 1 140 ? -5.910 1.885 1.853 1.00 83.75 140 GLY A C 1
ATOM 1044 O O . GLY A 1 140 ? -5.265 0.900 1.488 1.00 83.75 140 GLY A O 1
ATOM 1045 N N . PHE A 1 141 ? -6.968 2.321 1.159 1.00 89.56 141 PHE A N 1
ATOM 1046 C CA . PHE A 1 141 ? -7.461 1.629 -0.037 1.00 89.56 141 PHE A CA 1
ATOM 1047 C C . PHE A 1 141 ? -6.397 1.528 -1.139 1.00 89.56 141 PHE A C 1
ATOM 1049 O O . PHE A 1 141 ? -6.301 0.505 -1.817 1.00 89.56 141 PHE A O 1
ATOM 1056 N N . ARG A 1 142 ? -5.533 2.542 -1.280 1.00 87.06 142 ARG A N 1
ATOM 1057 C CA . ARG A 1 142 ? -4.387 2.517 -2.207 1.00 87.06 142 ARG A CA 1
ATOM 1058 C C . ARG A 1 142 ? -3.437 1.343 -1.932 1.00 87.06 142 ARG A C 1
ATOM 1060 O O . ARG A 1 142 ? -3.095 0.611 -2.863 1.00 87.06 142 ARG A O 1
ATOM 1067 N N . ASN A 1 143 ? -3.083 1.109 -0.665 1.00 83.44 143 ASN A N 1
ATOM 1068 C CA . ASN A 1 143 ? -2.284 -0.055 -0.260 1.00 83.44 143 ASN A CA 1
ATOM 1069 C C . ASN A 1 143 ? -3.012 -1.362 -0.561 1.00 83.44 143 ASN A C 1
ATOM 1071 O O . ASN A 1 143 ? -2.420 -2.296 -1.104 1.00 83.44 143 ASN A O 1
ATOM 1075 N N . TRP A 1 144 ? -4.304 -1.420 -0.238 1.00 89.88 144 TRP A N 1
ATOM 1076 C CA . TRP A 1 144 ? -5.112 -2.605 -0.486 1.00 89.88 144 TRP A CA 1
ATOM 1077 C C . TRP A 1 144 ? -5.146 -2.973 -1.977 1.00 89.88 144 TRP A C 1
ATOM 1079 O O . TRP A 1 144 ? -4.923 -4.138 -2.320 1.00 89.88 144 TRP A O 1
ATOM 1089 N N . VAL A 1 145 ? -5.351 -1.998 -2.871 1.00 90.31 145 VAL A N 1
ATOM 1090 C CA . VAL A 1 145 ? -5.312 -2.215 -4.328 1.00 90.31 145 VAL A CA 1
ATOM 1091 C C . VAL A 1 145 ? -3.936 -2.712 -4.751 1.00 90.31 145 VAL A C 1
ATOM 1093 O O . VAL A 1 145 ? -3.851 -3.716 -5.453 1.00 90.31 145 VAL A O 1
ATOM 1096 N N . ALA A 1 146 ? -2.856 -2.076 -4.296 1.00 87.38 146 ALA A N 1
ATOM 1097 C CA . ALA A 1 146 ? -1.505 -2.475 -4.676 1.00 87.38 146 ALA A CA 1
ATOM 1098 C C . ALA A 1 146 ? -1.181 -3.923 -4.275 1.00 87.38 146 ALA A C 1
ATOM 1100 O O . ALA A 1 146 ? -0.686 -4.683 -5.107 1.00 87.38 146 ALA A O 1
ATOM 1101 N N . TYR A 1 147 ? -1.529 -4.343 -3.054 1.00 88.31 147 TYR A N 1
ATOM 1102 C CA . TYR A 1 147 ? -1.341 -5.729 -2.617 1.00 88.31 147 TYR A CA 1
ATOM 1103 C C . TYR A 1 147 ? -2.169 -6.724 -3.442 1.00 88.31 147 TYR A C 1
ATOM 1105 O O . TYR A 1 147 ? -1.665 -7.783 -3.813 1.00 88.31 147 TYR A O 1
ATOM 1113 N N . ASN A 1 148 ? -3.419 -6.393 -3.782 1.00 91.06 148 ASN A N 1
ATOM 1114 C CA . ASN A 1 148 ? -4.244 -7.248 -4.643 1.00 91.06 148 ASN A CA 1
ATOM 1115 C C . ASN A 1 148 ? -3.676 -7.358 -6.063 1.00 91.06 148 ASN A C 1
ATOM 1117 O O . ASN A 1 148 ? -3.580 -8.460 -6.604 1.00 91.06 148 ASN A O 1
ATOM 1121 N N . MET A 1 149 ? -3.245 -6.239 -6.646 1.00 90.38 149 MET A N 1
ATOM 1122 C CA . MET A 1 149 ? -2.639 -6.206 -7.979 1.00 90.38 149 MET A CA 1
ATOM 1123 C C . MET A 1 149 ? -1.297 -6.945 -8.007 1.00 90.38 149 MET A C 1
ATOM 1125 O O . MET A 1 149 ? -1.007 -7.627 -8.988 1.00 90.38 149 MET A O 1
ATOM 1129 N N . ALA A 1 150 ? -0.515 -6.877 -6.925 1.00 90.12 150 ALA A N 1
ATOM 1130 C CA . ALA A 1 150 ? 0.716 -7.642 -6.762 1.00 90.12 150 ALA A CA 1
ATOM 1131 C C . ALA A 1 150 ? 0.452 -9.150 -6.741 1.00 90.12 150 ALA A C 1
ATOM 1133 O O . ALA A 1 150 ? 1.035 -9.877 -7.543 1.00 90.12 150 ALA A O 1
ATOM 1134 N N . ARG A 1 151 ? -0.480 -9.615 -5.895 1.00 91.12 151 ARG A N 1
ATOM 1135 C CA . ARG A 1 151 ? -0.859 -11.039 -5.822 1.00 91.12 151 ARG A CA 1
ATOM 1136 C C . ARG A 1 151 ? -1.437 -11.560 -7.135 1.00 91.12 151 ARG A C 1
ATOM 1138 O O . ARG A 1 151 ? -1.262 -12.730 -7.457 1.00 91.12 151 ARG A O 1
ATOM 1145 N N . ALA A 1 152 ? -2.091 -10.703 -7.918 1.00 92.69 152 ALA A N 1
ATOM 1146 C CA . ALA A 1 152 ? -2.611 -11.058 -9.236 1.00 92.69 152 ALA A CA 1
ATOM 1147 C C . ALA A 1 152 ? -1.521 -11.420 -10.263 1.00 92.69 152 ALA A C 1
ATOM 1149 O O . ALA A 1 152 ? -1.836 -12.046 -11.274 1.00 92.69 152 ALA A O 1
ATOM 1150 N N . THR A 1 153 ? -0.251 -11.085 -10.008 1.00 92.06 153 THR A N 1
ATOM 1151 C CA . THR A 1 153 ? 0.874 -11.587 -10.814 1.00 92.06 153 THR A CA 1
ATOM 1152 C C . THR A 1 153 ? 1.225 -13.044 -10.478 1.00 92.06 153 THR A C 1
ATOM 1154 O O . THR A 1 153 ? 1.958 -13.698 -11.208 1.00 92.06 153 THR A O 1
ATOM 1157 N N . GLY A 1 154 ? 0.677 -13.609 -9.403 1.00 89.62 154 GLY A N 1
ATOM 1158 C CA . GLY A 1 154 ? 1.044 -14.938 -8.913 1.00 89.62 154 GLY A CA 1
ATOM 1159 C C . GLY A 1 154 ? 2.302 -14.942 -8.043 1.00 89.62 154 GLY A C 1
ATOM 1160 O O . GLY A 1 154 ? 2.668 -15.998 -7.535 1.00 89.62 154 GLY A O 1
ATOM 1161 N N . GLN A 1 155 ? 2.932 -13.782 -7.830 1.00 85.06 155 GLN A N 1
ATOM 1162 C CA . GLN A 1 155 ? 3.968 -13.611 -6.815 1.00 85.06 155 GLN A CA 1
ATOM 1163 C C . GLN A 1 155 ? 3.344 -13.468 -5.425 1.00 85.06 155 GLN A C 1
ATOM 1165 O O . GLN A 1 155 ? 2.213 -12.990 -5.272 1.00 85.06 155 GLN A O 1
ATOM 1170 N N . TYR A 1 156 ? 4.103 -13.837 -4.393 1.00 86.69 156 TYR A N 1
ATOM 1171 C CA . TYR A 1 156 ? 3.700 -13.539 -3.026 1.00 86.69 156 TYR A CA 1
ATOM 1172 C C . TYR A 1 156 ? 3.695 -12.023 -2.790 1.00 86.69 156 TYR A C 1
ATOM 1174 O O . TYR A 1 156 ? 4.676 -11.318 -3.018 1.00 86.69 156 TYR A O 1
ATOM 1182 N N . ALA A 1 157 ? 2.583 -11.542 -2.252 1.00 87.56 157 ALA A N 1
ATOM 1183 C CA . ALA A 1 157 ? 2.503 -10.304 -1.501 1.00 87.56 157 ALA A CA 1
ATOM 1184 C C . ALA A 1 157 ? 1.536 -10.558 -0.341 1.00 87.56 157 ALA A C 1
ATOM 1186 O O . ALA A 1 157 ? 0.631 -11.388 -0.485 1.00 87.56 157 ALA A O 1
ATOM 1187 N N . SER A 1 158 ? 1.720 -9.872 0.792 1.00 89.38 158 SER A N 1
ATOM 1188 C CA . SER A 1 158 ? 0.907 -10.095 1.995 1.00 89.38 158 SER A CA 1
ATOM 1189 C C . SER A 1 158 ? -0.575 -10.147 1.647 1.00 89.38 158 SER A C 1
ATOM 1191 O O . SER A 1 158 ? -1.080 -9.239 0.984 1.00 89.38 158 SER A O 1
ATOM 1193 N N . ARG A 1 159 ? -1.280 -11.206 2.059 1.00 92.12 159 ARG A N 1
ATOM 1194 C CA . ARG A 1 159 ? -2.743 -11.250 1.972 1.00 92.12 159 ARG A CA 1
ATOM 1195 C C . ARG A 1 159 ? -3.314 -10.141 2.845 1.00 92.12 159 ARG A C 1
ATOM 1197 O O . ARG A 1 159 ? -2.760 -9.820 3.895 1.00 92.12 159 ARG A O 1
ATOM 1204 N N . THR A 1 160 ? -4.394 -9.537 2.365 1.00 93.62 160 THR A N 1
ATOM 1205 C CA . THR A 1 160 ? -5.024 -8.376 2.990 1.00 93.62 160 THR A CA 1
ATOM 1206 C C . THR A 1 160 ? -6.506 -8.637 3.201 1.00 93.62 160 THR A C 1
ATOM 1208 O O . THR A 1 160 ? -7.169 -9.183 2.317 1.00 93.62 160 THR A O 1
ATOM 1211 N N . LYS A 1 161 ? -7.035 -8.230 4.355 1.00 95.56 161 LYS A N 1
ATOM 1212 C CA . LYS A 1 161 ? -8.464 -8.319 4.677 1.00 95.56 161 LYS A CA 1
ATOM 1213 C C . LYS A 1 161 ? -8.897 -7.070 5.437 1.00 95.56 161 LYS A C 1
ATOM 1215 O O . LYS A 1 161 ? -8.203 -6.648 6.354 1.00 95.56 161 LYS A O 1
ATOM 1220 N N . TRP A 1 162 ? -10.009 -6.463 5.034 1.00 97.50 162 TRP A N 1
ATOM 1221 C CA . TRP A 1 162 ? -10.588 -5.338 5.767 1.00 97.50 162 TRP A CA 1
ATOM 1222 C C . TRP A 1 162 ? -11.248 -5.843 7.043 1.00 97.50 162 TRP A C 1
ATOM 1224 O O . TRP A 1 162 ? -11.974 -6.834 6.998 1.00 97.50 162 TRP A O 1
ATOM 1234 N N . VAL A 1 163 ? -10.977 -5.174 8.158 1.00 98.06 163 VAL A N 1
ATOM 1235 C CA . VAL A 1 163 ? -11.494 -5.537 9.478 1.00 98.06 163 VAL A CA 1
ATOM 1236 C C . VAL A 1 163 ? -11.881 -4.297 10.266 1.00 98.06 163 VAL A C 1
ATOM 1238 O O . VAL A 1 163 ? -11.345 -3.216 10.033 1.00 98.06 163 VAL A O 1
ATOM 1241 N N . GLU A 1 164 ? -12.768 -4.458 11.233 1.00 97.88 164 GLU A N 1
ATOM 1242 C CA . GLU A 1 164 ? -13.060 -3.443 12.245 1.00 97.88 164 GLU A CA 1
ATOM 1243 C C . GLU A 1 164 ? -12.375 -3.824 13.562 1.00 97.88 164 GLU A C 1
ATOM 1245 O O . GLU A 1 164 ? -12.327 -4.997 13.929 1.00 97.88 164 GLU A O 1
ATOM 1250 N N . VAL A 1 165 ? -11.778 -2.852 14.252 1.00 98.00 165 VAL A N 1
ATOM 1251 C CA . VAL A 1 165 ? -10.944 -3.102 15.435 1.00 98.00 165 VAL A CA 1
ATOM 1252 C C . VAL A 1 165 ? -11.562 -2.474 16.672 1.00 98.00 165 VAL A C 1
ATOM 1254 O O . VAL A 1 165 ? -11.916 -1.296 16.656 1.00 98.00 165 VAL A O 1
ATOM 1257 N N . PHE A 1 166 ? -11.611 -3.248 17.754 1.00 97.56 166 PHE A N 1
ATOM 1258 C CA . PHE A 1 166 ? -11.907 -2.775 19.104 1.00 97.56 166 PHE A CA 1
ATOM 1259 C C . PHE A 1 166 ? -10.658 -2.878 19.976 1.00 97.56 166 PHE A C 1
ATOM 1261 O O . PHE A 1 166 ? -9.947 -3.884 19.922 1.00 97.56 166 PHE A O 1
ATOM 1268 N N . LEU A 1 167 ? -10.394 -1.842 20.768 1.00 95.94 167 LEU A N 1
ATOM 1269 C CA . LEU A 1 167 ? -9.295 -1.805 21.728 1.00 95.94 167 LEU A CA 1
ATOM 1270 C C . LEU A 1 167 ? -9.874 -1.655 23.129 1.00 95.94 167 LEU A C 1
ATOM 1272 O O . LEU A 1 167 ? -10.298 -0.564 23.497 1.00 95.94 167 LEU A O 1
ATOM 1276 N N . VAL A 1 168 ? -9.875 -2.743 23.889 1.00 93.06 168 VAL A N 1
ATOM 1277 C CA . VAL A 1 168 ? -10.271 -2.725 25.297 1.00 93.06 168 VAL A CA 1
ATOM 1278 C C . VAL A 1 168 ? -9.012 -2.458 26.120 1.00 93.06 168 VAL A C 1
ATOM 1280 O O . VAL A 1 168 ? -8.023 -3.184 25.998 1.00 93.06 168 VAL A O 1
ATOM 1283 N N . ASP A 1 169 ? -9.030 -1.372 26.893 1.00 82.44 169 ASP A N 1
ATOM 1284 C CA . ASP A 1 169 ? -7.938 -0.966 27.784 1.00 82.44 169 ASP A CA 1
ATOM 1285 C C . ASP A 1 169 ? -8.389 -1.077 29.245 1.00 82.44 169 ASP A C 1
ATOM 1287 O O . ASP A 1 169 ? -9.347 -0.426 29.672 1.00 82.44 169 ASP A O 1
ATOM 1291 N N . GLY A 1 170 ? -7.677 -1.893 30.017 1.00 78.12 170 GLY A N 1
ATOM 1292 C CA . GLY A 1 170 ? -7.957 -2.148 31.425 1.00 78.12 170 GLY A CA 1
ATOM 1293 C C . GLY A 1 170 ? -8.889 -3.338 31.649 1.00 78.12 170 GLY A C 1
ATOM 1294 O O . GLY A 1 170 ? -8.943 -4.263 30.850 1.00 78.12 170 GLY A O 1
ATOM 1295 N N . ASP A 1 171 ? -9.595 -3.327 32.782 1.00 78.50 171 ASP A N 1
ATOM 1296 C CA . ASP A 1 171 ? -10.468 -4.431 33.217 1.00 78.50 171 ASP A CA 1
ATOM 1297 C C . ASP A 1 171 ? -11.960 -4.173 32.900 1.00 78.50 171 ASP A C 1
ATOM 1299 O O . ASP A 1 171 ? -12.845 -4.826 33.464 1.00 78.50 171 ASP A O 1
ATOM 1303 N N . GLU A 1 172 ? -12.268 -3.175 32.067 1.00 82.44 172 GLU A N 1
ATOM 1304 C CA . GLU A 1 172 ? -13.650 -2.821 31.734 1.00 82.44 172 GLU A CA 1
ATOM 1305 C C . GLU A 1 172 ? -14.224 -3.763 30.659 1.00 82.44 172 GLU A C 1
ATOM 1307 O O . GLU A 1 172 ? -13.512 -4.164 29.738 1.00 82.44 172 GLU A O 1
ATOM 1312 N N . PRO A 1 173 ? -15.518 -4.128 30.733 1.00 87.69 173 PRO A N 1
ATOM 1313 C CA . PRO A 1 173 ? -16.151 -4.915 29.682 1.00 87.69 173 PRO A CA 1
ATOM 1314 C C . PRO A 1 173 ? -16.144 -4.179 28.340 1.00 87.69 173 PRO A C 1
ATOM 1316 O O . PRO A 1 173 ? -16.327 -2.962 28.299 1.00 87.69 173 PRO A O 1
ATOM 1319 N N . LEU A 1 174 ? -16.057 -4.947 27.249 1.00 92.75 174 LEU A N 1
ATOM 1320 C CA . LEU A 1 174 ? -16.209 -4.432 25.886 1.00 92.75 174 LEU A CA 1
ATOM 1321 C C . LEU A 1 174 ? -17.450 -3.535 25.769 1.00 92.75 174 LEU A C 1
ATOM 1323 O O . LEU A 1 174 ? -18.542 -3.887 26.220 1.00 92.75 174 LEU A O 1
ATOM 1327 N N . SER A 1 175 ? -17.286 -2.409 25.090 1.00 94.00 175 SER A N 1
ATOM 1328 C CA . SER A 1 175 ? -18.317 -1.421 24.822 1.00 94.00 175 SER A CA 1
ATOM 1329 C C . SER A 1 175 ? -18.160 -0.820 23.422 1.00 94.00 175 SER A C 1
ATOM 1331 O O . SER A 1 175 ? -17.134 -0.963 22.759 1.00 94.00 175 SER A O 1
ATOM 1333 N N . LEU A 1 176 ? -19.174 -0.082 22.961 1.00 93.88 176 LEU A N 1
ATOM 1334 C CA . LEU A 1 176 ? -19.078 0.668 21.701 1.00 93.88 176 LEU A CA 1
ATOM 1335 C C . LEU A 1 176 ? -18.028 1.792 21.750 1.00 93.88 176 LEU A C 1
ATOM 1337 O O . LEU A 1 176 ? -17.589 2.242 20.697 1.00 93.88 176 LEU A O 1
ATOM 1341 N N . ALA A 1 177 ? -17.622 2.244 22.943 1.00 92.81 177 ALA A N 1
ATOM 1342 C CA . ALA A 1 177 ? -16.583 3.263 23.091 1.00 92.81 177 ALA A CA 1
ATOM 1343 C C . ALA A 1 177 ? -15.179 2.724 22.768 1.00 92.81 177 ALA A C 1
ATOM 1345 O O . ALA A 1 177 ? -14.289 3.510 22.454 1.00 92.81 177 ALA A O 1
ATOM 1346 N N . ASP A 1 178 ? -15.003 1.400 22.793 1.00 95.19 178 ASP A N 1
ATOM 1347 C CA . ASP A 1 178 ? -13.744 0.730 22.460 1.00 95.19 178 ASP A CA 1
ATOM 1348 C C . ASP A 1 178 ? -13.550 0.583 20.944 1.00 95.19 178 ASP A C 1
ATOM 1350 O O . ASP A 1 178 ? -12.497 0.128 20.489 1.00 95.19 178 ASP A O 1
ATOM 1354 N N . TYR A 1 179 ? -14.557 0.953 20.138 1.00 96.56 179 TYR A N 1
ATOM 1355 C CA . TYR A 1 179 ? -14.448 0.945 18.684 1.00 96.56 179 TYR A CA 1
ATOM 1356 C C . TYR A 1 179 ? -13.338 1.895 18.240 1.00 96.56 179 TYR A C 1
ATOM 1358 O O . TYR A 1 179 ? -13.391 3.111 18.425 1.00 96.56 179 TYR A O 1
ATOM 1366 N N . ASN A 1 180 ? -12.326 1.323 17.606 1.00 95.69 180 ASN A N 1
ATOM 1367 C CA . ASN A 1 180 ? -11.129 2.038 17.213 1.00 95.69 180 ASN A CA 1
ATOM 1368 C C . ASN A 1 180 ? -11.063 2.282 15.700 1.00 95.69 180 ASN A C 1
ATOM 1370 O O . ASN A 1 180 ? -10.254 3.095 15.259 1.00 95.69 180 ASN A O 1
ATOM 1374 N N . GLY A 1 181 ? -11.916 1.644 14.893 1.00 95.19 181 GLY A N 1
ATOM 1375 C CA . GLY A 1 181 ? -12.043 1.962 13.470 1.00 95.19 181 GLY A CA 1
ATOM 1376 C C . GLY A 1 181 ? -11.795 0.805 12.509 1.00 95.19 181 GLY A C 1
ATOM 1377 O O . GLY A 1 181 ? -11.581 -0.335 12.918 1.00 95.19 181 GLY A O 1
ATOM 1378 N N . ILE A 1 182 ? -11.769 1.126 11.216 1.00 95.62 182 ILE A N 1
ATOM 1379 C CA . ILE A 1 182 ? -11.470 0.181 10.131 1.00 95.62 182 ILE A CA 1
ATOM 1380 C C . ILE A 1 182 ? -9.957 0.036 9.910 1.00 95.62 182 ILE A C 1
ATOM 1382 O O . ILE A 1 182 ? -9.207 1.011 9.955 1.00 95.62 182 ILE A O 1
ATOM 1386 N N . TYR A 1 183 ? -9.493 -1.183 9.665 1.00 96.69 183 TYR A N 1
ATOM 1387 C CA . TYR A 1 183 ? -8.093 -1.547 9.472 1.00 96.69 183 TYR A CA 1
ATOM 1388 C C . TYR A 1 183 ? -7.941 -2.526 8.305 1.00 96.69 183 TYR A C 1
ATOM 1390 O O . TYR A 1 183 ? -8.882 -3.223 7.925 1.00 96.69 183 TYR A O 1
ATOM 1398 N N . ILE A 1 184 ? -6.724 -2.631 7.772 1.00 96.00 184 ILE A N 1
ATOM 1399 C CA . ILE A 1 184 ? -6.325 -3.736 6.899 1.00 96.00 184 ILE A CA 1
ATOM 1400 C C . ILE A 1 184 ? -5.519 -4.727 7.741 1.00 96.00 184 ILE A C 1
ATOM 1402 O O . ILE A 1 184 ? -4.436 -4.400 8.227 1.00 96.00 184 ILE A O 1
ATOM 1406 N N . ALA A 1 185 ? -6.044 -5.935 7.923 1.00 96.81 185 ALA A N 1
ATOM 1407 C CA . ALA A 1 185 ? -5.292 -7.060 8.455 1.00 96.81 185 ALA A CA 1
ATOM 1408 C C . ALA A 1 185 ? -4.334 -7.590 7.379 1.00 96.81 185 ALA A C 1
ATOM 1410 O O . ALA A 1 185 ? -4.765 -7.868 6.258 1.00 96.81 185 ALA A O 1
ATOM 1411 N N . GLU A 1 186 ? -3.051 -7.734 7.713 1.00 94.44 186 GLU A N 1
ATOM 1412 C CA . GLU A 1 186 ? -2.005 -8.178 6.786 1.00 94.44 186 GLU A CA 1
ATOM 1413 C C . GLU A 1 186 ? -1.113 -9.265 7.397 1.00 94.44 186 GLU A C 1
ATOM 1415 O O . GLU A 1 186 ? -0.841 -9.297 8.603 1.00 94.44 186 GLU A O 1
ATOM 1420 N N . GLU A 1 187 ? -0.582 -10.125 6.534 1.00 91.88 187 GLU A N 1
ATOM 1421 C CA . GLU A 1 187 ? 0.519 -11.023 6.877 1.00 91.88 187 GLU A CA 1
ATOM 1422 C C . GLU A 1 187 ? 1.839 -10.252 7.011 1.00 91.88 187 GLU A C 1
ATOM 1424 O O . GLU A 1 187 ? 2.174 -9.401 6.179 1.00 91.88 187 GLU A O 1
ATOM 1429 N N . LYS A 1 188 ? 2.665 -10.600 8.002 1.00 88.44 188 LYS A N 1
ATOM 1430 C CA . LYS A 1 188 ? 4.051 -10.119 8.039 1.00 88.44 188 LYS A CA 1
ATOM 1431 C C . LYS A 1 188 ? 4.915 -10.889 7.037 1.00 88.44 188 LYS A C 1
ATOM 1433 O O . LYS A 1 188 ? 5.011 -12.113 7.110 1.00 88.44 188 LYS A O 1
ATOM 1438 N N . VAL A 1 189 ? 5.603 -10.184 6.141 1.00 85.31 189 VAL A N 1
ATOM 1439 C CA . VAL A 1 189 ? 6.529 -10.805 5.181 1.00 85.31 189 VAL A CA 1
ATOM 1440 C C . VAL A 1 189 ? 7.659 -11.522 5.928 1.00 85.31 189 VAL A C 1
ATOM 1442 O O . VAL A 1 189 ? 8.414 -10.898 6.675 1.00 85.31 189 VAL A O 1
ATOM 1445 N N . LYS A 1 190 ? 7.761 -12.841 5.743 1.00 85.00 190 LYS A N 1
ATOM 1446 C CA . LYS A 1 190 ? 8.870 -13.674 6.223 1.00 85.00 190 LYS A CA 1
ATOM 1447 C C . LYS A 1 190 ? 8.890 -15.016 5.496 1.00 85.00 190 LYS A C 1
ATOM 1449 O O . LYS A 1 190 ? 7.902 -15.386 4.866 1.00 85.00 190 LYS A O 1
ATOM 1454 N N . ARG A 1 191 ? 10.007 -15.739 5.632 1.00 88.25 191 ARG A N 1
ATOM 1455 C CA . ARG A 1 191 ? 10.174 -17.091 5.090 1.00 88.25 191 ARG A CA 1
ATOM 1456 C C . ARG A 1 191 ? 9.150 -18.052 5.688 1.00 88.25 191 ARG A C 1
ATOM 1458 O O . ARG A 1 191 ? 9.227 -18.345 6.881 1.00 88.25 191 ARG A O 1
ATOM 1465 N N . ASP A 1 192 ? 8.287 -18.576 4.834 1.00 88.56 192 ASP A N 1
ATOM 1466 C CA . ASP A 1 192 ? 7.334 -19.646 5.119 1.00 88.56 192 ASP A CA 1
ATOM 1467 C C . ASP A 1 192 ? 6.812 -20.215 3.787 1.00 88.56 192 ASP A C 1
ATOM 1469 O O . ASP A 1 192 ? 6.810 -19.499 2.787 1.00 88.56 192 ASP A O 1
ATOM 1473 N N . ASN A 1 193 ? 6.370 -21.475 3.766 1.00 88.00 193 ASN A N 1
ATOM 1474 C CA . ASN A 1 193 ? 5.895 -22.134 2.543 1.00 88.00 193 ASN A CA 1
ATOM 1475 C C . ASN A 1 193 ? 4.639 -21.462 1.956 1.00 88.00 193 ASN A C 1
ATOM 1477 O O . ASN A 1 193 ? 4.427 -21.519 0.749 1.00 88.00 193 ASN A O 1
ATOM 1481 N N . ASP A 1 194 ? 3.812 -20.827 2.794 1.00 88.06 194 ASP A N 1
ATOM 1482 C CA . ASP A 1 194 ? 2.608 -20.106 2.364 1.00 88.06 194 ASP A CA 1
ATOM 1483 C C . ASP A 1 194 ? 2.844 -18.589 2.202 1.00 88.06 194 ASP A C 1
ATOM 1485 O O . ASP A 1 194 ? 1.898 -17.837 1.912 1.00 88.06 194 ASP A O 1
ATOM 1489 N N . ARG A 1 195 ? 4.098 -18.138 2.386 1.00 88.50 195 ARG A N 1
ATOM 1490 C CA . ARG A 1 195 ? 4.557 -16.750 2.226 1.00 88.50 195 ARG A CA 1
ATOM 1491 C C . ARG A 1 195 ? 5.722 -16.658 1.227 1.00 88.50 195 ARG A C 1
ATOM 1493 O O . ARG A 1 195 ? 5.540 -16.885 0.037 1.00 88.50 195 ARG A O 1
ATOM 1500 N N . VAL A 1 196 ? 6.910 -16.300 1.716 1.00 87.44 196 VAL A N 1
ATOM 1501 C CA . VAL A 1 196 ? 8.174 -16.242 0.968 1.00 87.44 196 VAL A CA 1
ATOM 1502 C C . VAL A 1 196 ? 8.771 -17.657 0.967 1.00 87.44 196 VAL A C 1
ATOM 1504 O O . VAL A 1 196 ? 9.489 -18.032 1.904 1.00 87.44 196 VAL A O 1
ATOM 1507 N N . ASP A 1 197 ? 8.416 -18.466 -0.039 1.00 87.12 197 ASP A N 1
ATOM 1508 C CA . ASP A 1 197 ? 8.805 -19.883 -0.138 1.00 87.12 197 ASP A CA 1
ATOM 1509 C C . ASP A 1 197 ? 10.250 -20.044 -0.630 1.00 87.12 197 ASP A C 1
ATOM 1511 O O . ASP A 1 197 ? 10.549 -20.364 -1.784 1.00 87.12 197 ASP A O 1
ATOM 1515 N N . ILE A 1 198 ? 11.180 -19.802 0.291 1.00 85.50 198 ILE A N 1
ATOM 1516 C CA . ILE A 1 198 ? 12.610 -19.970 0.060 1.00 85.50 198 ILE A CA 1
ATOM 1517 C C . ILE A 1 198 ? 13.201 -21.078 0.926 1.00 85.50 198 ILE A C 1
ATOM 1519 O O . ILE A 1 198 ? 12.876 -21.273 2.107 1.00 85.50 198 ILE A O 1
ATOM 1523 N N . LYS A 1 199 ? 14.155 -21.798 0.325 1.00 86.38 199 LYS A N 1
ATOM 1524 C CA . LYS A 1 199 ? 14.890 -22.881 0.985 1.00 86.38 199 LYS A CA 1
ATOM 1525 C C . LYS A 1 199 ? 15.544 -22.385 2.269 1.00 86.38 199 LYS A C 1
ATOM 1527 O O . LYS A 1 199 ? 16.054 -21.273 2.331 1.00 86.38 199 LYS A O 1
ATOM 1532 N N . LYS A 1 200 ? 15.592 -23.246 3.284 1.00 87.12 200 LYS A N 1
ATOM 1533 C CA . LYS A 1 200 ? 16.304 -22.941 4.527 1.00 87.12 200 LYS A CA 1
ATOM 1534 C C . LYS A 1 200 ? 17.790 -22.702 4.236 1.00 87.12 200 LYS A C 1
ATOM 1536 O O . LYS A 1 200 ? 18.412 -23.503 3.537 1.00 87.12 200 LYS A O 1
ATOM 1541 N N . TRP A 1 201 ? 18.337 -21.626 4.785 1.00 87.12 201 TRP A N 1
ATOM 1542 C CA . TRP A 1 201 ? 19.763 -21.330 4.716 1.00 87.12 201 TRP A CA 1
ATOM 1543 C C . TRP A 1 201 ? 20.575 -22.257 5.633 1.00 87.12 201 TRP A C 1
ATOM 1545 O O . TRP A 1 201 ? 20.118 -22.575 6.737 1.00 87.12 201 TRP A O 1
ATOM 1555 N N . THR A 1 202 ? 21.766 -22.675 5.189 1.00 84.56 202 THR A N 1
ATOM 1556 C CA . THR A 1 202 ? 22.779 -23.334 6.033 1.00 84.56 202 THR A CA 1
ATOM 1557 C C . THR A 1 202 ? 24.191 -22.902 5.615 1.00 84.56 202 THR A C 1
ATOM 1559 O O . THR A 1 202 ? 24.382 -22.541 4.451 1.00 84.56 202 THR A O 1
ATOM 1562 N N . PRO A 1 203 ? 25.202 -22.998 6.499 1.00 79.88 203 PRO A N 1
ATOM 1563 C CA . PRO A 1 203 ? 26.592 -22.696 6.143 1.00 79.88 203 PRO A CA 1
ATOM 1564 C C . PRO A 1 203 ? 27.135 -23.527 4.967 1.00 79.88 203 PRO A C 1
ATOM 1566 O O . PRO A 1 203 ? 27.967 -23.054 4.200 1.00 79.88 203 PRO A O 1
ATOM 1569 N N . GLU A 1 204 ? 26.656 -24.763 4.792 1.00 80.88 204 GLU A N 1
ATOM 1570 C CA . GLU A 1 204 ? 27.052 -25.667 3.699 1.00 80.88 204 GLU A CA 1
ATOM 1571 C C . GLU A 1 204 ? 26.345 -25.350 2.374 1.00 80.88 204 GLU A C 1
ATOM 1573 O O . GLU A 1 204 ? 26.780 -25.799 1.313 1.00 80.88 204 GLU A O 1
ATOM 1578 N N . ASN A 1 205 ? 25.254 -24.585 2.431 1.00 76.81 205 ASN A N 1
ATOM 1579 C CA . ASN A 1 205 ? 24.544 -24.068 1.273 1.00 76.81 205 ASN A CA 1
ATOM 1580 C C . ASN A 1 205 ? 24.357 -22.551 1.423 1.00 76.81 205 ASN A C 1
ATOM 1582 O O . ASN A 1 205 ? 23.233 -22.086 1.635 1.00 76.81 205 ASN A O 1
ATOM 1586 N N . PRO A 1 206 ? 25.436 -21.766 1.257 1.00 65.25 206 PRO A N 1
ATOM 1587 C CA . PRO A 1 206 ? 25.380 -20.311 1.291 1.00 65.25 206 PRO A CA 1
ATOM 1588 C C . PRO A 1 206 ? 24.736 -19.736 0.018 1.00 65.25 206 PRO A C 1
ATOM 1590 O O . PRO A 1 206 ? 24.757 -18.542 -0.203 1.00 65.25 206 PRO A O 1
ATOM 1593 N N . THR A 1 207 ? 24.143 -20.551 -0.849 1.00 65.38 207 THR A N 1
ATOM 1594 C CA . THR A 1 207 ? 23.180 -20.100 -1.870 1.00 65.38 207 THR A CA 1
ATOM 1595 C C . THR A 1 207 ? 21.748 -20.522 -1.518 1.00 65.38 207 THR A C 1
ATOM 1597 O O . THR A 1 207 ? 20.850 -20.472 -2.354 1.00 65.38 207 THR A O 1
ATOM 1600 N N . GLY A 1 208 ? 21.535 -21.020 -0.293 1.00 63.09 208 GLY A N 1
ATOM 1601 C CA . GLY A 1 208 ? 20.219 -21.288 0.281 1.00 63.09 208 GLY A CA 1
ATOM 1602 C C . GLY A 1 208 ? 19.388 -20.010 0.359 1.00 63.09 208 GLY A C 1
ATOM 1603 O O . GLY A 1 208 ? 19.902 -18.928 0.142 1.00 63.09 208 GLY A O 1
ATOM 1604 N N . GLY A 1 209 ? 18.091 -20.117 0.624 1.00 78.00 209 GLY A N 1
ATOM 1605 C CA . GLY A 1 209 ? 17.198 -18.966 0.543 1.00 78.00 209 GLY A CA 1
ATOM 1606 C C . GLY A 1 209 ? 17.573 -17.828 1.489 1.00 78.00 209 GLY A C 1
ATOM 1607 O O . GLY A 1 209 ? 17.745 -18.058 2.684 1.00 78.00 209 GLY A O 1
ATOM 1608 N N . TYR A 1 210 ? 17.605 -16.605 0.965 1.00 83.81 210 TYR A N 1
ATOM 1609 C CA . TYR A 1 210 ? 17.753 -15.372 1.739 1.00 83.81 210 TYR A CA 1
ATOM 1610 C C . TYR A 1 210 ? 16.537 -14.477 1.580 1.00 83.81 210 TYR A C 1
ATOM 1612 O O . TYR A 1 210 ? 15.922 -14.457 0.519 1.00 83.81 210 TYR A O 1
ATOM 1620 N N . LEU A 1 211 ? 16.240 -13.701 2.616 1.00 86.62 211 LEU A N 1
ATOM 1621 C CA . LEU A 1 211 ? 15.313 -12.583 2.537 1.00 86.62 211 LEU A CA 1
ATOM 1622 C C . LEU A 1 211 ? 16.030 -11.361 3.084 1.00 86.62 211 LEU A C 1
ATOM 1624 O O . LEU A 1 211 ? 16.447 -11.346 4.242 1.00 86.62 211 LEU A O 1
ATOM 1628 N N . PHE A 1 212 ? 16.160 -10.328 2.277 1.00 85.75 212 PHE A N 1
ATOM 1629 C CA . PHE A 1 212 ? 16.697 -9.049 2.710 1.00 85.75 212 PHE A CA 1
ATOM 1630 C C . PHE A 1 212 ? 15.776 -7.935 2.250 1.00 85.75 212 PHE A C 1
ATOM 1632 O O . PHE A 1 212 ? 14.893 -8.155 1.426 1.00 85.75 212 PHE A O 1
ATOM 1639 N N . ALA A 1 213 ? 15.931 -6.756 2.826 1.00 82.75 213 ALA A N 1
ATOM 1640 C CA . ALA A 1 213 ? 15.147 -5.600 2.460 1.00 82.75 213 ALA A CA 1
ATOM 1641 C C . ALA A 1 213 ? 16.045 -4.407 2.171 1.00 82.75 213 ALA A C 1
ATOM 1643 O O . ALA A 1 213 ? 17.074 -4.234 2.822 1.00 82.75 213 ALA A O 1
ATOM 1644 N N . MET A 1 214 ? 15.645 -3.574 1.217 1.00 78.56 214 MET A N 1
ATOM 1645 C CA . MET A 1 214 ? 16.146 -2.207 1.171 1.00 78.56 214 MET A CA 1
ATOM 1646 C C . MET A 1 214 ? 15.249 -1.369 2.076 1.00 78.56 214 MET A C 1
ATOM 1648 O O . MET A 1 214 ? 14.038 -1.304 1.860 1.00 78.56 214 MET A O 1
ATOM 1652 N N . ASP A 1 215 ? 15.841 -0.778 3.105 1.00 72.94 215 ASP A N 1
ATOM 1653 C CA . ASP A 1 215 ? 15.159 0.095 4.053 1.00 72.94 215 ASP A CA 1
ATOM 1654 C C . ASP A 1 215 ? 16.118 1.242 4.371 1.00 72.94 215 ASP A C 1
ATOM 1656 O O . ASP A 1 215 ? 16.970 1.138 5.246 1.00 72.94 215 ASP A O 1
ATOM 1660 N N . ASN A 1 216 ? 16.083 2.276 3.534 1.00 61.09 216 ASN A N 1
ATOM 1661 C CA . ASN A 1 216 ? 17.092 3.332 3.493 1.00 61.09 216 ASN A CA 1
ATOM 1662 C C . ASN A 1 216 ? 17.200 4.157 4.788 1.00 61.09 216 ASN A C 1
ATOM 1664 O O . ASN A 1 216 ? 18.257 4.730 5.043 1.00 61.09 216 ASN A O 1
ATOM 1668 N N . ASP A 1 217 ? 16.149 4.207 5.614 1.00 59.78 217 ASP A N 1
ATOM 1669 C CA . ASP A 1 217 ? 16.148 4.966 6.869 1.00 59.78 217 ASP A CA 1
ATOM 1670 C C . ASP A 1 217 ? 15.277 4.395 8.013 1.00 59.78 217 ASP A C 1
ATOM 1672 O O . ASP A 1 217 ? 15.188 5.032 9.068 1.00 59.78 217 ASP A O 1
ATOM 1676 N N . ASN A 1 218 ? 14.658 3.207 7.871 1.00 64.56 218 ASN A N 1
ATOM 1677 C CA . ASN A 1 218 ? 13.758 2.640 8.899 1.00 64.56 218 ASN A CA 1
ATOM 1678 C C . ASN A 1 218 ? 14.214 1.321 9.544 1.00 64.56 218 ASN A C 1
ATOM 1680 O O . ASN A 1 218 ? 13.378 0.578 10.067 1.00 64.56 218 ASN A O 1
ATOM 1684 N N . TYR A 1 219 ? 15.516 1.043 9.593 1.00 71.25 219 TYR A N 1
ATOM 1685 C CA . TYR A 1 219 ? 16.045 -0.033 10.437 1.00 71.25 219 TYR A CA 1
ATOM 1686 C C . TYR A 1 219 ? 16.317 0.441 11.873 1.00 71.25 219 TYR A C 1
ATOM 1688 O O . TYR A 1 219 ? 16.659 1.600 12.109 1.00 71.25 219 TYR A O 1
ATOM 1696 N N . ASP A 1 220 ? 16.151 -0.460 12.843 1.00 69.38 220 ASP A N 1
ATOM 1697 C CA . ASP A 1 220 ? 16.504 -0.219 14.246 1.00 69.38 220 ASP A CA 1
ATOM 1698 C C . ASP A 1 220 ? 17.829 -0.904 14.621 1.00 69.38 220 ASP A C 1
ATOM 1700 O O . ASP A 1 220 ? 18.371 -1.705 13.859 1.00 69.38 220 ASP A O 1
ATOM 1704 N N . ASP A 1 221 ? 18.350 -0.599 15.813 1.00 69.19 221 ASP A N 1
ATOM 1705 C CA . ASP A 1 221 ? 19.638 -1.112 16.305 1.00 69.19 221 ASP A CA 1
ATOM 1706 C C . ASP A 1 221 ? 19.678 -2.648 16.479 1.00 69.19 221 ASP A C 1
ATOM 1708 O O . ASP A 1 221 ? 20.730 -3.208 16.792 1.00 69.19 221 ASP A O 1
ATOM 1712 N N . THR A 1 222 ? 18.546 -3.344 16.321 1.00 74.62 222 THR A N 1
ATOM 1713 C CA . THR A 1 222 ? 18.447 -4.810 16.406 1.00 74.62 222 THR A CA 1
ATOM 1714 C C . THR A 1 222 ? 18.486 -5.497 15.041 1.00 74.62 222 THR A C 1
ATOM 1716 O O . THR A 1 222 ? 18.616 -6.722 14.970 1.00 74.62 222 THR A O 1
ATOM 1719 N N . GLU A 1 223 ? 18.379 -4.734 13.955 1.00 83.06 223 GLU A N 1
ATOM 1720 C CA . GLU A 1 223 ? 18.412 -5.244 12.589 1.00 83.06 223 GLU A CA 1
ATOM 1721 C C . GLU A 1 223 ? 19.855 -5.527 12.129 1.00 83.06 223 GLU A C 1
ATOM 1723 O O . GLU A 1 223 ? 20.815 -4.860 12.513 1.00 83.06 223 GLU A O 1
ATOM 1728 N N . THR A 1 224 ? 20.023 -6.550 11.286 1.00 88.19 224 THR A N 1
ATOM 1729 C CA . THR A 1 224 ? 21.335 -6.929 10.740 1.00 88.19 224 THR A CA 1
ATOM 1730 C C . THR A 1 224 ? 21.557 -6.233 9.400 1.00 88.19 224 THR A C 1
ATOM 1732 O O . THR A 1 224 ? 20.828 -6.497 8.447 1.00 88.19 224 THR A O 1
ATOM 1735 N N . LEU A 1 225 ? 22.562 -5.360 9.314 1.00 88.94 225 LEU A N 1
ATOM 1736 C CA . LEU A 1 225 ? 22.863 -4.588 8.104 1.00 88.94 225 LEU A CA 1
ATOM 1737 C C . LEU A 1 225 ? 23.858 -5.308 7.183 1.00 88.94 225 LEU A C 1
ATOM 1739 O O . LEU A 1 225 ? 24.742 -6.025 7.653 1.00 88.94 225 LEU A O 1
ATOM 1743 N N . VAL A 1 226 ? 23.723 -5.083 5.875 1.00 86.56 226 VAL A N 1
ATOM 1744 C CA . VAL A 1 226 ? 24.594 -5.607 4.812 1.00 86.56 226 VAL A CA 1
ATOM 1745 C C . VAL A 1 226 ? 24.994 -4.461 3.881 1.00 86.56 226 VAL A C 1
ATOM 1747 O O . VAL A 1 226 ? 24.134 -3.711 3.420 1.00 86.56 226 VAL A O 1
ATOM 1750 N N . GLY A 1 227 ? 26.289 -4.311 3.601 1.00 83.75 227 GLY A N 1
ATOM 1751 C CA . GLY A 1 227 ? 26.827 -3.161 2.872 1.00 83.75 227 GLY A CA 1
ATOM 1752 C C . GLY A 1 227 ? 27.069 -1.923 3.760 1.00 83.75 227 GLY A C 1
ATOM 1753 O O . GLY A 1 227 ? 27.296 -2.067 4.966 1.00 83.75 227 GLY A O 1
ATOM 1754 N N . PRO A 1 228 ? 27.036 -0.697 3.196 1.00 78.00 228 PRO A N 1
ATOM 1755 C CA . PRO A 1 228 ? 26.648 -0.374 1.820 1.00 78.00 228 PRO A CA 1
ATOM 1756 C C . PRO A 1 228 ? 27.631 -0.929 0.782 1.00 78.00 228 PRO A C 1
ATOM 1758 O O . PRO A 1 228 ? 28.844 -0.906 0.991 1.00 78.00 228 PRO A O 1
ATOM 1761 N N . ILE A 1 229 ? 27.104 -1.410 -0.345 1.00 79.88 229 ILE A N 1
ATOM 1762 C CA . ILE A 1 229 ? 27.928 -1.842 -1.482 1.00 79.88 229 ILE A CA 1
ATOM 1763 C C . ILE A 1 229 ? 28.429 -0.622 -2.278 1.00 79.88 229 ILE A C 1
ATOM 1765 O O . ILE A 1 229 ? 27.778 0.430 -2.260 1.00 79.88 229 ILE A O 1
ATOM 1769 N N . PRO A 1 230 ? 29.557 -0.719 -3.010 1.00 72.62 230 PRO A N 1
ATOM 1770 C CA . PRO A 1 230 ? 30.044 0.376 -3.847 1.00 72.62 230 PRO A CA 1
ATOM 1771 C C . PRO A 1 230 ? 28.967 0.883 -4.818 1.00 72.62 230 PRO A C 1
ATOM 1773 O O . PRO A 1 230 ? 28.353 0.100 -5.533 1.00 72.62 230 PRO A O 1
ATOM 1776 N N . GLY A 1 231 ? 28.735 2.199 -4.841 1.00 69.00 231 GLY A N 1
ATOM 1777 C CA . GLY A 1 231 ? 27.719 2.822 -5.701 1.00 69.00 231 GLY A CA 1
ATOM 1778 C C . GLY A 1 231 ? 26.314 2.912 -5.093 1.00 69.00 231 GLY A C 1
ATOM 1779 O O . GLY A 1 231 ? 25.457 3.541 -5.697 1.00 69.00 231 GLY A O 1
ATOM 1780 N N . MET A 1 232 ? 26.077 2.366 -3.894 1.00 76.12 232 MET A N 1
ATOM 1781 C CA . MET A 1 232 ? 24.824 2.548 -3.152 1.00 76.12 232 MET A CA 1
ATOM 1782 C C . MET A 1 232 ? 25.066 3.268 -1.827 1.00 76.12 232 MET A C 1
ATOM 1784 O O . MET A 1 232 ? 25.970 2.915 -1.079 1.00 76.12 232 MET A O 1
ATOM 1788 N N . GLU A 1 233 ? 24.258 4.286 -1.529 1.00 73.50 233 GLU A N 1
ATOM 1789 C CA . GLU A 1 233 ? 24.417 5.096 -0.312 1.00 73.50 233 GLU A CA 1
ATOM 1790 C C . GLU A 1 233 ? 23.936 4.368 0.954 1.00 73.50 233 GLU A C 1
ATOM 1792 O O . GLU A 1 233 ? 24.547 4.502 2.015 1.00 73.50 233 GLU A O 1
ATOM 1797 N N . PHE A 1 234 ? 22.872 3.567 0.841 1.00 78.19 234 PHE A N 1
ATOM 1798 C CA . PHE A 1 234 ? 22.208 2.933 1.980 1.00 78.19 234 PHE A CA 1
ATOM 1799 C C . PHE A 1 234 ? 22.523 1.435 2.087 1.00 78.19 234 PHE A C 1
ATOM 1801 O O . PHE A 1 234 ? 22.606 0.754 1.060 1.00 78.19 234 PHE A O 1
ATOM 1808 N N . PRO A 1 235 ? 22.678 0.897 3.314 1.00 84.50 235 PRO A N 1
ATOM 1809 C CA . PRO A 1 235 ? 22.816 -0.536 3.520 1.00 84.50 235 PRO A CA 1
ATOM 1810 C C . PRO A 1 235 ? 21.487 -1.265 3.276 1.00 84.50 235 PRO A C 1
ATOM 1812 O O . PRO A 1 235 ? 20.399 -0.696 3.369 1.00 84.50 235 PRO A O 1
ATOM 1815 N N . PHE A 1 236 ? 21.585 -2.564 3.019 1.00 86.12 236 PHE A N 1
ATOM 1816 C CA . PHE A 1 236 ? 20.456 -3.485 3.043 1.00 86.12 236 PHE A CA 1
ATOM 1817 C C . PHE A 1 236 ? 20.266 -4.055 4.448 1.00 86.12 236 PHE A C 1
ATOM 1819 O O . PHE A 1 236 ? 21.181 -4.059 5.270 1.00 86.12 236 PHE A O 1
ATOM 1826 N N . VAL A 1 237 ? 19.080 -4.593 4.711 1.00 87.12 237 VAL A N 1
ATOM 1827 C CA . VAL A 1 237 ? 18.713 -5.219 5.979 1.00 87.12 237 VAL A CA 1
ATOM 1828 C C . VAL A 1 237 ? 18.470 -6.707 5.766 1.00 87.12 237 VAL A C 1
ATOM 1830 O O . VAL A 1 237 ? 17.543 -7.095 5.058 1.00 87.12 237 VAL A O 1
ATOM 1833 N N . LEU A 1 238 ? 19.265 -7.564 6.398 1.00 88.75 238 LEU A N 1
ATOM 1834 C CA . LEU A 1 238 ? 19.082 -9.010 6.352 1.00 88.75 238 LEU A CA 1
ATOM 1835 C C . LEU A 1 238 ? 17.903 -9.422 7.248 1.00 88.75 238 LEU A C 1
ATOM 1837 O O . LEU A 1 238 ? 17.976 -9.361 8.474 1.00 88.75 238 LEU A O 1
ATOM 1841 N N . LYS A 1 239 ? 16.808 -9.877 6.631 1.00 87.06 239 LYS A N 1
ATOM 1842 C CA . LYS A 1 239 ? 15.590 -10.332 7.325 1.00 87.06 239 LYS A CA 1
ATOM 1843 C C . LYS A 1 239 ? 15.608 -11.834 7.608 1.00 87.06 239 LYS A C 1
ATOM 1845 O O . LYS A 1 239 ? 15.049 -12.277 8.615 1.00 87.06 239 LYS A O 1
ATOM 1850 N N . TYR A 1 240 ? 16.240 -12.616 6.735 1.00 88.44 240 TYR A N 1
ATOM 1851 C CA . TYR A 1 240 ? 16.481 -14.043 6.900 1.00 88.44 240 TYR A CA 1
ATOM 1852 C C . TYR A 1 240 ? 17.756 -14.486 6.154 1.00 88.44 240 TYR A C 1
ATOM 1854 O O . TYR A 1 240 ? 17.910 -14.138 4.981 1.00 88.44 240 TYR A O 1
ATOM 1862 N N . PRO A 1 241 ? 18.602 -15.326 6.776 1.00 88.81 241 PRO A N 1
ATOM 1863 C CA . PRO A 1 241 ? 18.524 -15.770 8.171 1.00 88.81 241 PRO A CA 1
ATOM 1864 C C . PRO A 1 241 ? 18.923 -14.652 9.149 1.00 88.81 241 PRO A C 1
ATOM 1866 O O . PRO A 1 241 ? 19.704 -13.768 8.819 1.00 88.81 241 PRO A O 1
ATOM 1869 N N . LYS A 1 242 ? 18.345 -14.657 10.354 1.00 84.31 242 LYS A N 1
ATOM 1870 C CA . LYS A 1 242 ? 18.645 -13.638 11.372 1.00 84.31 242 LYS A CA 1
ATOM 1871 C C . LYS A 1 242 ? 19.936 -13.979 12.106 1.00 84.31 242 LYS A C 1
ATOM 1873 O O . LYS A 1 242 ? 20.100 -15.129 12.493 1.00 84.31 242 LYS A O 1
ATOM 1878 N N . ASN A 1 243 ? 20.757 -12.971 12.406 1.00 80.75 243 ASN A N 1
ATOM 1879 C CA . ASN A 1 243 ? 21.962 -13.098 13.236 1.00 80.75 243 ASN A CA 1
ATOM 1880 C C . ASN A 1 243 ? 23.002 -14.114 12.715 1.00 80.75 243 ASN A C 1
ATOM 1882 O O . ASN A 1 243 ? 23.705 -14.716 13.520 1.00 80.75 243 ASN A O 1
ATOM 1886 N N . GLU A 1 244 ? 23.111 -14.296 11.395 1.00 88.06 244 GLU A N 1
ATOM 1887 C CA . GLU A 1 244 ? 24.084 -15.207 10.767 1.00 88.06 244 GLU A CA 1
ATOM 1888 C C . GLU A 1 244 ? 25.193 -14.408 10.041 1.00 88.06 244 GLU A C 1
ATOM 1890 O O . GLU A 1 244 ? 24.957 -13.883 8.946 1.00 88.06 244 GLU A O 1
ATOM 1895 N N . PRO A 1 245 ? 26.409 -14.280 10.606 1.00 88.38 245 PRO A N 1
ATOM 1896 C CA . PRO A 1 245 ? 27.488 -13.472 10.021 1.00 88.38 245 PRO A CA 1
ATOM 1897 C C . PRO A 1 245 ? 27.976 -13.959 8.647 1.00 88.38 245 PRO A C 1
ATOM 1899 O O . PRO A 1 245 ? 28.354 -13.153 7.790 1.00 88.38 245 PRO A O 1
ATOM 1902 N N . GLU A 1 246 ? 27.962 -15.270 8.403 1.00 87.56 246 GLU A N 1
ATOM 1903 C CA . GLU A 1 246 ? 28.324 -15.845 7.106 1.00 87.56 246 GLU A CA 1
ATOM 1904 C C . GLU A 1 246 ? 27.316 -15.452 6.019 1.00 87.56 246 GLU A C 1
ATOM 1906 O O . GLU A 1 246 ? 27.717 -15.178 4.887 1.00 87.56 246 GLU A O 1
ATOM 1911 N N . ALA A 1 247 ? 26.025 -15.358 6.361 1.00 88.12 247 ALA A N 1
ATOM 1912 C CA . ALA A 1 247 ? 24.985 -14.893 5.445 1.00 88.12 247 ALA A CA 1
ATOM 1913 C C . ALA A 1 247 ? 25.173 -13.414 5.077 1.00 88.12 247 ALA A C 1
ATOM 1915 O O . ALA A 1 247 ? 25.027 -13.056 3.911 1.00 88.12 247 ALA A O 1
ATOM 1916 N N . VAL A 1 248 ? 25.555 -12.572 6.046 1.00 89.44 248 VAL A N 1
ATOM 1917 C CA . VAL A 1 248 ? 25.893 -11.156 5.807 1.00 89.44 248 VAL A CA 1
ATOM 1918 C C . VAL A 1 248 ? 27.052 -11.038 4.824 1.00 89.44 248 VAL A C 1
ATOM 1920 O O . VAL A 1 248 ? 26.947 -10.328 3.829 1.00 89.44 248 VAL A O 1
ATOM 1923 N N . THR A 1 249 ? 28.136 -11.777 5.072 1.00 89.38 249 THR A N 1
ATOM 1924 C CA . THR A 1 249 ? 29.335 -11.747 4.220 1.00 89.38 249 THR A CA 1
ATOM 1925 C C . THR A 1 249 ? 29.028 -12.242 2.809 1.00 89.38 249 THR A C 1
ATOM 1927 O O . THR A 1 249 ? 29.497 -11.672 1.827 1.00 89.38 249 THR A O 1
ATOM 1930 N N . TRP A 1 250 ? 28.245 -13.316 2.686 1.00 87.69 250 TRP A N 1
ATOM 1931 C CA . TRP A 1 250 ? 27.837 -13.824 1.382 1.00 87.69 250 TRP A CA 1
ATOM 1932 C C . TRP A 1 250 ? 26.971 -12.810 0.627 1.00 87.69 250 TRP A C 1
ATOM 1934 O O . TRP A 1 250 ? 27.241 -12.546 -0.543 1.00 87.69 250 TRP A O 1
ATOM 1944 N N . LEU A 1 251 ? 25.971 -12.219 1.292 1.00 88.06 251 LEU A N 1
ATOM 1945 C CA . LEU A 1 251 ? 25.047 -11.284 0.654 1.00 88.06 251 LEU A CA 1
ATOM 1946 C C . LEU A 1 251 ? 25.755 -9.994 0.223 1.00 88.06 251 LEU A C 1
ATOM 1948 O O . LEU A 1 251 ? 25.494 -9.512 -0.873 1.00 88.06 251 LEU A O 1
ATOM 1952 N N . ASP A 1 252 ? 26.685 -9.478 1.029 1.00 90.25 252 ASP A N 1
ATOM 1953 C CA . ASP A 1 252 ? 27.506 -8.311 0.679 1.00 90.25 252 ASP A CA 1
ATOM 1954 C C . ASP A 1 252 ? 28.317 -8.545 -0.608 1.00 90.25 252 ASP A C 1
ATOM 1956 O O . ASP A 1 252 ? 28.279 -7.734 -1.539 1.00 90.25 252 ASP A O 1
ATOM 1960 N N . ASN A 1 253 ? 28.970 -9.709 -0.711 1.00 89.94 253 ASN A N 1
ATOM 1961 C CA . ASN A 1 253 ? 29.704 -10.103 -1.914 1.00 89.94 253 ASN A CA 1
ATOM 1962 C C . ASN A 1 253 ? 28.769 -10.286 -3.114 1.00 89.94 253 ASN A C 1
ATOM 1964 O O . ASN A 1 253 ? 29.035 -9.738 -4.177 1.00 89.94 253 ASN A O 1
ATOM 1968 N N . TYR A 1 254 ? 27.658 -11.010 -2.949 1.00 89.19 254 TYR A N 1
ATOM 1969 C CA . TYR A 1 254 ? 26.693 -11.244 -4.024 1.00 89.19 254 TYR A CA 1
ATOM 1970 C C . TYR A 1 254 ? 26.114 -9.932 -4.573 1.00 89.19 254 TYR A C 1
ATOM 1972 O O . TYR A 1 254 ? 26.033 -9.753 -5.787 1.00 89.19 254 TYR A O 1
ATOM 1980 N N . LEU A 1 255 ? 25.739 -8.996 -3.695 1.00 89.50 255 LEU A N 1
ATOM 1981 C CA . LEU A 1 255 ? 25.202 -7.694 -4.089 1.00 89.50 255 LEU A CA 1
ATOM 1982 C C . LEU A 1 255 ? 26.261 -6.821 -4.774 1.00 89.50 255 LEU A C 1
ATOM 1984 O O . LEU A 1 255 ? 25.948 -6.149 -5.757 1.00 89.50 255 LEU A O 1
ATOM 1988 N N . THR A 1 256 ? 27.509 -6.869 -4.300 1.00 91.12 256 THR A N 1
ATOM 1989 C CA . THR A 1 256 ? 28.642 -6.181 -4.937 1.00 91.12 256 THR A CA 1
ATOM 1990 C C . THR A 1 256 ? 28.926 -6.753 -6.327 1.00 91.12 256 THR A C 1
ATOM 1992 O O . THR A 1 256 ? 28.991 -6.003 -7.297 1.00 91.12 256 THR A O 1
ATOM 1995 N N . GLU A 1 257 ? 29.011 -8.080 -6.459 1.00 92.00 257 GLU A N 1
ATOM 1996 C CA . GLU A 1 257 ? 29.221 -8.763 -7.741 1.00 92.00 257 GLU A CA 1
ATOM 1997 C C . GLU A 1 257 ? 28.078 -8.496 -8.725 1.00 92.00 257 GLU A C 1
ATOM 1999 O O . GLU A 1 257 ? 28.324 -8.264 -9.910 1.00 92.00 257 GLU A O 1
ATOM 2004 N N . PHE A 1 258 ? 26.832 -8.484 -8.243 1.00 91.31 258 PHE A N 1
ATOM 2005 C CA . PHE A 1 258 ? 25.675 -8.133 -9.056 1.00 91.31 258 PHE A CA 1
ATOM 2006 C C . PHE A 1 258 ? 25.761 -6.691 -9.568 1.00 91.31 258 PHE A C 1
ATOM 2008 O O . PHE A 1 258 ? 25.589 -6.453 -10.768 1.00 91.31 258 PHE A O 1
ATOM 2015 N N . HIS A 1 259 ? 26.053 -5.733 -8.681 1.00 90.94 259 HIS A N 1
ATOM 2016 C CA . HIS A 1 259 ? 26.224 -4.331 -9.053 1.00 90.94 259 HIS A CA 1
ATOM 2017 C C . HIS A 1 259 ? 27.337 -4.184 -10.104 1.00 90.94 259 HIS A C 1
ATOM 2019 O O . HIS A 1 259 ? 27.104 -3.637 -11.185 1.00 90.94 259 HIS A O 1
ATOM 2025 N N . ASP A 1 260 ? 28.514 -4.755 -9.851 1.00 92.62 260 ASP A N 1
ATOM 2026 C CA . ASP A 1 260 ? 29.649 -4.707 -10.774 1.00 92.62 260 ASP A CA 1
ATOM 2027 C C . ASP A 1 260 ? 29.317 -5.340 -12.132 1.00 92.62 260 ASP A C 1
ATOM 2029 O O . ASP A 1 260 ? 29.627 -4.769 -13.183 1.00 92.62 260 ASP A O 1
ATOM 2033 N N . ALA A 1 261 ? 28.634 -6.489 -12.144 1.00 94.00 261 ALA A N 1
ATOM 2034 C CA . ALA A 1 261 ? 28.188 -7.143 -13.370 1.00 94.00 261 ALA A CA 1
ATOM 2035 C C . ALA A 1 261 ? 27.254 -6.235 -14.181 1.00 94.00 261 ALA A C 1
ATOM 2037 O O . ALA A 1 261 ? 27.444 -6.072 -15.392 1.00 94.00 261 ALA A O 1
ATOM 2038 N N . LEU A 1 262 ? 26.291 -5.597 -13.514 1.00 92.44 262 LEU A N 1
ATOM 2039 C CA . LEU A 1 262 ? 25.283 -4.743 -14.132 1.00 92.44 262 LEU A CA 1
ATOM 2040 C C . LEU A 1 262 ? 25.877 -3.449 -14.724 1.00 92.44 262 LEU A C 1
ATOM 2042 O O . LEU A 1 262 ? 25.409 -2.965 -15.763 1.00 92.44 262 LEU A O 1
ATOM 2046 N N . PHE A 1 263 ? 26.953 -2.925 -14.134 1.00 91.31 263 PHE A N 1
ATOM 2047 C CA . PHE A 1 263 ? 27.656 -1.725 -14.611 1.00 91.31 263 PHE A CA 1
ATOM 2048 C C . PHE A 1 263 ? 28.934 -2.010 -15.418 1.00 91.31 263 PHE A C 1
ATOM 2050 O O . PHE A 1 263 ? 29.578 -1.080 -15.909 1.00 91.31 263 PHE A O 1
ATOM 2057 N N . SER A 1 264 ? 29.263 -3.281 -15.652 1.00 94.50 264 SER A N 1
ATOM 2058 C CA . SER A 1 264 ? 30.405 -3.684 -16.476 1.00 94.50 264 SER A CA 1
ATOM 2059 C C . SER A 1 264 ? 30.243 -3.341 -17.969 1.00 94.50 264 SER A C 1
ATOM 2061 O O . SER A 1 264 ? 29.169 -2.985 -18.470 1.00 94.50 264 SER A O 1
ATOM 2063 N N . ALA A 1 265 ? 31.335 -3.480 -18.726 1.00 94.25 265 ALA A N 1
ATOM 2064 C CA . ALA A 1 265 ? 31.327 -3.280 -20.175 1.00 94.25 265 ALA A CA 1
ATOM 2065 C C . ALA A 1 265 ? 30.503 -4.347 -20.932 1.00 94.25 265 ALA A C 1
ATOM 2067 O O . ALA A 1 265 ? 29.838 -4.004 -21.907 1.00 94.25 265 ALA A O 1
ATOM 2068 N N . ASP A 1 266 ? 30.507 -5.609 -20.475 1.00 94.19 266 ASP A N 1
ATOM 2069 C CA . ASP A 1 266 ? 29.744 -6.734 -21.063 1.00 94.19 266 ASP A CA 1
ATOM 2070 C C . ASP A 1 266 ? 28.482 -7.059 -20.240 1.00 94.19 266 ASP A C 1
ATOM 2072 O O . ASP A 1 266 ? 28.056 -8.209 -20.124 1.00 94.19 266 ASP A O 1
ATOM 2076 N N . TRP A 1 267 ? 27.893 -6.027 -19.628 1.00 94.69 267 TRP A N 1
ATOM 2077 C CA . TRP A 1 267 ? 26.808 -6.158 -18.656 1.00 94.69 267 TRP A CA 1
ATOM 2078 C C . TRP A 1 267 ? 25.640 -7.021 -19.135 1.00 94.69 267 TRP A C 1
ATOM 2080 O O . TRP A 1 267 ? 25.184 -7.854 -18.363 1.00 94.69 267 TRP A O 1
ATOM 2090 N N . LEU A 1 268 ? 25.214 -6.898 -20.404 1.00 94.75 268 LEU A N 1
ATOM 2091 C CA . LEU A 1 268 ? 24.110 -7.680 -20.989 1.00 94.75 268 LEU A CA 1
ATOM 2092 C C . LEU A 1 268 ? 24.309 -9.194 -20.850 1.00 94.75 268 LEU A C 1
ATOM 2094 O O . LEU A 1 268 ? 23.337 -9.935 -20.778 1.00 94.75 268 LEU A O 1
ATOM 2098 N N . ARG A 1 269 ? 25.561 -9.664 -20.816 1.00 94.25 269 ARG A N 1
ATOM 2099 C CA . ARG A 1 269 ? 25.883 -11.075 -20.572 1.00 94.25 269 ARG A CA 1
ATOM 2100 C C . ARG A 1 269 ? 26.184 -11.376 -19.110 1.00 94.25 269 ARG A C 1
ATOM 2102 O O . ARG A 1 269 ? 26.017 -12.517 -18.692 1.00 94.25 269 ARG A O 1
ATOM 2109 N N . ALA A 1 270 ? 26.659 -10.386 -18.358 1.00 95.12 270 ALA A N 1
ATOM 2110 C CA . ALA A 1 270 ? 27.160 -10.565 -17.001 1.00 95.12 270 ALA A CA 1
ATOM 2111 C C . ALA A 1 270 ? 26.061 -10.553 -15.926 1.00 95.12 270 ALA A C 1
ATOM 2113 O O . ALA A 1 270 ? 26.170 -11.305 -14.965 1.00 95.12 270 ALA A O 1
ATOM 2114 N N . TYR A 1 271 ? 25.016 -9.729 -16.068 1.00 94.06 271 TYR A N 1
ATOM 2115 C CA . TYR A 1 271 ? 23.958 -9.592 -15.054 1.00 94.06 271 TYR A CA 1
ATOM 2116 C C . TYR A 1 271 ? 22.903 -10.723 -15.017 1.00 94.06 271 TYR A C 1
ATOM 2118 O O . TYR A 1 271 ? 22.422 -11.015 -13.920 1.00 94.06 271 TYR A O 1
ATOM 2126 N N . PRO A 1 272 ? 22.519 -11.390 -16.133 1.00 92.88 272 PRO A N 1
ATOM 2127 C CA . PRO A 1 272 ? 21.417 -12.359 -16.118 1.00 92.88 272 PRO A CA 1
ATOM 2128 C C . PRO A 1 272 ? 21.542 -13.511 -15.102 1.00 92.88 272 PRO A C 1
ATOM 2130 O O . PRO A 1 272 ? 20.517 -13.906 -14.557 1.00 92.88 272 PRO A O 1
ATOM 2133 N N . PRO A 1 273 ? 22.740 -14.047 -14.779 1.00 90.69 273 PRO A N 1
ATOM 2134 C CA . PRO A 1 273 ? 22.889 -15.077 -13.747 1.00 90.69 273 PRO A CA 1
ATOM 2135 C C . PRO A 1 273 ? 22.462 -14.652 -12.335 1.00 90.69 273 PRO A C 1
ATOM 2137 O O . PRO A 1 273 ? 22.230 -15.519 -11.496 1.00 90.69 273 PRO A O 1
ATOM 2140 N N . PHE A 1 274 ? 22.380 -13.348 -12.059 1.00 88.69 274 PHE A N 1
ATOM 2141 C CA . PHE A 1 274 ? 22.038 -12.829 -10.736 1.00 88.69 274 PHE A CA 1
ATOM 2142 C C . PHE A 1 274 ? 20.534 -12.659 -10.533 1.00 88.69 274 PHE A C 1
ATOM 2144 O O . PHE A 1 274 ? 20.093 -12.590 -9.393 1.00 88.69 274 PHE A O 1
ATOM 2151 N N . VAL A 1 275 ? 19.733 -12.590 -11.598 1.00 87.75 275 VAL A N 1
ATOM 2152 C CA . VAL A 1 275 ? 18.322 -12.201 -11.494 1.00 87.75 275 VAL A CA 1
ATOM 2153 C C . VAL A 1 275 ? 17.404 -13.250 -12.095 1.00 87.75 275 VAL A C 1
ATOM 2155 O O . VAL A 1 275 ? 17.681 -13.826 -13.147 1.00 87.75 275 VAL A O 1
ATOM 2158 N N . ASN A 1 276 ? 16.250 -13.460 -11.466 1.00 87.50 276 ASN A N 1
ATOM 2159 C CA . ASN A 1 276 ? 15.155 -14.144 -12.137 1.00 87.50 276 ASN A CA 1
ATOM 2160 C C . ASN A 1 276 ? 14.355 -13.109 -12.938 1.00 87.50 276 ASN A C 1
ATOM 2162 O O . ASN A 1 276 ? 13.631 -12.288 -12.379 1.00 87.50 276 ASN A O 1
ATOM 2166 N N . GLN A 1 277 ? 14.481 -13.151 -14.267 1.00 89.69 277 GLN A N 1
ATOM 2167 C CA . GLN A 1 277 ? 13.856 -12.163 -15.150 1.00 89.69 277 GLN A CA 1
ATOM 2168 C C . GLN A 1 277 ? 12.336 -12.060 -14.947 1.00 89.69 277 GLN A C 1
ATOM 2170 O O . GLN A 1 277 ? 11.795 -10.959 -14.985 1.00 89.69 277 GLN A O 1
ATOM 2175 N N . SER A 1 278 ? 11.648 -13.182 -14.708 1.00 90.31 278 SER A N 1
ATOM 2176 C CA . SER A 1 278 ? 10.186 -13.191 -14.554 1.00 90.31 278 SER A CA 1
ATOM 2177 C C . SER A 1 278 ? 9.724 -12.427 -13.311 1.00 90.31 278 SER A C 1
ATOM 2179 O O . SER A 1 278 ? 8.834 -11.585 -13.404 1.00 90.31 278 SER A O 1
ATOM 2181 N N . THR A 1 279 ? 10.385 -12.640 -12.174 1.00 87.12 279 THR A N 1
ATOM 2182 C CA . THR A 1 279 ? 10.042 -11.971 -10.915 1.00 87.12 279 THR A CA 1
ATOM 2183 C C . THR A 1 279 ? 10.452 -10.500 -10.936 1.00 87.12 279 THR A C 1
ATOM 2185 O O . THR A 1 279 ? 9.716 -9.654 -10.438 1.00 87.12 279 THR A O 1
ATOM 2188 N N . TRP A 1 280 ? 11.572 -10.160 -11.585 1.00 90.38 280 TRP A N 1
ATOM 2189 C CA . TRP A 1 280 ? 11.972 -8.764 -11.794 1.00 90.38 280 TRP A CA 1
ATOM 2190 C C . TRP A 1 280 ? 10.987 -7.996 -12.669 1.00 90.38 280 TRP A C 1
ATOM 2192 O O . TRP A 1 280 ? 10.731 -6.821 -12.399 1.00 90.38 280 TRP A O 1
ATOM 2202 N N . VAL A 1 281 ? 10.451 -8.642 -13.708 1.00 94.25 281 VAL A N 1
ATOM 2203 C CA . VAL A 1 281 ? 9.396 -8.073 -14.549 1.00 94.25 281 VAL A CA 1
ATOM 2204 C C . VAL A 1 281 ? 8.114 -7.882 -13.742 1.00 94.25 281 VAL A C 1
ATOM 2206 O O . VAL A 1 281 ? 7.554 -6.790 -13.780 1.00 94.25 281 VAL A O 1
ATOM 2209 N N . ASP A 1 282 ? 7.662 -8.890 -12.991 1.00 92.56 282 ASP A N 1
ATOM 2210 C CA . ASP A 1 282 ? 6.451 -8.775 -12.166 1.00 92.56 282 ASP A CA 1
ATOM 2211 C C . ASP A 1 282 ? 6.579 -7.637 -11.141 1.00 92.56 282 ASP A C 1
ATOM 2213 O O . ASP A 1 282 ? 5.689 -6.792 -11.037 1.00 92.56 282 ASP A O 1
ATOM 2217 N N . TYR A 1 283 ? 7.721 -7.547 -10.454 1.00 88.62 283 TYR A N 1
ATOM 2218 C CA . TYR A 1 283 ? 7.997 -6.462 -9.517 1.00 88.62 283 TYR A CA 1
ATOM 2219 C C . TYR A 1 283 ? 7.995 -5.089 -10.188 1.00 88.62 283 TYR A C 1
ATOM 2221 O O . TYR A 1 283 ? 7.324 -4.170 -9.716 1.00 88.62 283 TYR A O 1
ATOM 2229 N N . PHE A 1 284 ? 8.712 -4.958 -11.310 1.00 91.00 284 PHE A N 1
ATOM 2230 C CA . PHE A 1 284 ? 8.745 -3.731 -12.101 1.00 91.00 284 PHE A CA 1
ATOM 2231 C C . PHE A 1 284 ? 7.330 -3.285 -12.468 1.00 91.00 284 PHE A C 1
ATOM 2233 O O . PHE A 1 284 ? 6.960 -2.139 -12.234 1.00 91.00 284 PHE A O 1
ATOM 2240 N N . LEU A 1 285 ? 6.507 -4.195 -12.995 1.00 93.69 285 LEU A N 1
ATOM 2241 C CA . LEU A 1 285 ? 5.143 -3.871 -13.399 1.00 93.69 285 LEU A CA 1
ATOM 2242 C C . LEU A 1 285 ? 4.289 -3.410 -12.214 1.00 93.69 285 LEU A C 1
ATOM 2244 O O . LEU A 1 285 ? 3.534 -2.454 -12.365 1.00 93.69 285 LEU A O 1
ATOM 2248 N N . VAL A 1 286 ? 4.414 -4.040 -11.044 1.00 90.19 286 VAL A N 1
ATOM 2249 C CA . VAL A 1 286 ? 3.645 -3.658 -9.849 1.00 90.19 286 VAL A CA 1
ATOM 2250 C C . VAL A 1 286 ? 4.078 -2.296 -9.306 1.00 90.19 286 VAL A C 1
ATOM 2252 O O . VAL A 1 286 ? 3.223 -1.442 -9.068 1.00 90.19 286 VAL A O 1
ATOM 2255 N N . VAL A 1 287 ? 5.384 -2.062 -9.148 1.00 86.62 287 VAL A N 1
ATOM 2256 C CA . VAL A 1 287 ? 5.904 -0.780 -8.643 1.00 86.62 287 VAL A CA 1
ATOM 2257 C C . VAL A 1 287 ? 5.581 0.359 -9.603 1.00 86.62 287 VAL A C 1
ATOM 2259 O O . VAL A 1 287 ? 5.187 1.447 -9.175 1.00 86.62 287 VAL A O 1
ATOM 2262 N N . GLU A 1 288 ? 5.694 0.113 -10.908 1.00 88.50 288 GLU A N 1
ATOM 2263 C CA . GLU A 1 288 ? 5.325 1.094 -11.918 1.00 88.50 288 GLU A CA 1
ATOM 2264 C C . GLU A 1 288 ? 3.820 1.339 -11.967 1.00 88.50 288 GLU A C 1
ATOM 2266 O O . GLU A 1 288 ? 3.409 2.488 -12.132 1.00 88.50 288 GLU A O 1
ATOM 2271 N N . LEU A 1 289 ? 2.987 0.315 -11.792 1.00 89.19 289 LEU A N 1
ATOM 2272 C CA . LEU A 1 289 ? 1.535 0.467 -11.740 1.00 89.19 289 LEU A CA 1
ATOM 2273 C C . LEU A 1 289 ? 1.108 1.370 -10.584 1.00 89.19 289 LEU A C 1
ATOM 2275 O O . LEU A 1 289 ? 0.330 2.295 -10.792 1.00 89.19 289 LEU A O 1
ATOM 2279 N N . SER A 1 290 ? 1.625 1.142 -9.380 1.00 82.62 290 SER A N 1
ATOM 2280 C CA . SER A 1 290 ? 1.269 1.963 -8.219 1.00 82.62 290 SER A CA 1
ATOM 2281 C C . SER A 1 290 ? 2.023 3.294 -8.171 1.00 82.62 290 SER A C 1
ATOM 2283 O O . SER A 1 290 ? 1.692 4.151 -7.356 1.00 82.62 290 SER A O 1
ATOM 2285 N N . LYS A 1 291 ? 3.061 3.460 -9.006 1.00 80.25 291 LYS A N 1
ATOM 2286 C CA . LYS A 1 291 ? 4.064 4.535 -8.910 1.00 80.25 291 LYS A CA 1
ATOM 2287 C C . LYS A 1 291 ? 4.560 4.714 -7.476 1.00 80.25 291 LYS A C 1
ATOM 2289 O O . LYS A 1 291 ? 4.628 5.836 -6.979 1.00 80.25 291 LYS A O 1
ATOM 2294 N N . ASN A 1 292 ? 4.869 3.595 -6.820 1.00 78.19 292 ASN A N 1
ATOM 2295 C CA . ASN A 1 292 ? 5.274 3.596 -5.419 1.00 78.19 292 ASN A CA 1
ATOM 2296 C C . ASN A 1 292 ? 6.614 4.349 -5.268 1.00 78.19 292 ASN A C 1
ATOM 2298 O O . ASN A 1 292 ? 7.607 3.869 -5.820 1.00 78.19 292 ASN A O 1
ATOM 2302 N N . PRO A 1 293 ? 6.668 5.494 -4.557 1.00 70.25 293 PRO A N 1
ATOM 2303 C CA . PRO A 1 293 ? 7.909 6.223 -4.323 1.00 70.25 293 PRO A CA 1
ATOM 2304 C C . PRO A 1 293 ? 8.897 5.417 -3.485 1.00 70.25 293 PRO A C 1
ATOM 2306 O O . PRO A 1 293 ? 10.097 5.504 -3.715 1.00 70.25 293 PRO A O 1
ATOM 2309 N N . ASP A 1 294 ? 8.405 4.553 -2.601 1.00 71.88 294 ASP A N 1
ATOM 2310 C CA . ASP A 1 294 ? 9.268 3.694 -1.801 1.00 71.88 294 ASP A CA 1
ATOM 2311 C C . ASP A 1 294 ? 9.705 2.448 -2.578 1.00 71.88 294 ASP A C 1
ATOM 2313 O O . ASP A 1 294 ? 10.744 1.881 -2.275 1.00 71.88 294 ASP A O 1
ATOM 2317 N N . GLY A 1 295 ? 8.999 2.042 -3.638 1.00 75.44 295 GLY A N 1
ATOM 2318 C CA . GLY A 1 295 ? 9.225 0.760 -4.324 1.00 75.44 295 GLY A CA 1
ATOM 2319 C C . GLY A 1 295 ? 10.608 0.575 -4.971 1.00 75.44 295 GLY A C 1
ATOM 2320 O O . GLY A 1 295 ? 10.942 -0.524 -5.398 1.00 75.44 295 GLY A O 1
ATOM 2321 N N . TYR A 1 296 ? 11.439 1.610 -5.058 1.00 77.25 296 TYR A N 1
ATOM 2322 C CA . TYR A 1 296 ? 12.842 1.470 -5.476 1.00 77.25 296 TYR A CA 1
ATOM 2323 C C . TYR A 1 296 ? 13.851 1.988 -4.446 1.00 77.25 296 TYR A C 1
ATOM 2325 O O . TYR A 1 296 ? 15.054 1.963 -4.701 1.00 77.25 296 TYR A O 1
ATOM 2333 N N . ARG A 1 297 ? 13.343 2.438 -3.301 1.00 70.00 297 ARG A N 1
ATOM 2334 C CA . ARG A 1 297 ? 14.020 3.275 -2.316 1.00 70.00 297 ARG A CA 1
ATOM 2335 C C . ARG A 1 297 ? 14.049 2.631 -0.926 1.00 70.00 297 ARG A C 1
ATOM 2337 O O . ARG A 1 297 ? 15.040 2.726 -0.208 1.00 70.00 297 ARG A O 1
ATOM 2344 N N . GLY A 1 298 ? 12.960 1.970 -0.546 1.00 71.50 298 GLY A N 1
ATOM 2345 C CA . GLY A 1 298 ? 12.718 1.433 0.787 1.00 71.50 298 GLY A CA 1
ATOM 2346 C C . GLY A 1 298 ? 11.584 0.406 0.787 1.00 71.50 298 GLY A C 1
ATOM 2347 O O . GLY A 1 298 ? 11.019 0.076 -0.255 1.00 71.50 298 GLY A O 1
ATOM 2348 N N . SER A 1 299 ? 11.241 -0.136 1.957 1.00 69.38 299 SER A N 1
ATOM 2349 C CA . SER A 1 299 ? 10.093 -1.042 2.137 1.00 69.38 299 SER A CA 1
ATOM 2350 C C . SER A 1 299 ? 10.026 -2.221 1.150 1.00 69.38 299 SER A C 1
ATOM 2352 O O . SER A 1 299 ? 8.951 -2.750 0.897 1.00 69.38 299 SER A O 1
ATOM 2354 N N . THR A 1 300 ? 11.146 -2.650 0.576 1.00 73.81 300 THR A N 1
ATOM 2355 C CA . THR A 1 300 ? 11.168 -3.653 -0.497 1.00 73.81 300 THR A CA 1
ATOM 2356 C C . THR A 1 300 ? 11.853 -4.901 0.003 1.00 73.81 300 THR A C 1
ATOM 2358 O O . THR A 1 300 ? 12.974 -4.801 0.490 1.00 73.81 300 THR A O 1
ATOM 2361 N N . TYR A 1 301 ? 11.217 -6.063 -0.143 1.00 75.19 301 TYR A N 1
ATOM 2362 C CA . TYR A 1 301 ? 11.821 -7.350 0.196 1.00 75.19 301 TYR A CA 1
ATOM 2363 C C . TYR A 1 301 ? 12.395 -7.999 -1.062 1.00 75.19 301 TYR A C 1
ATOM 2365 O O . TYR A 1 301 ? 11.768 -7.972 -2.116 1.00 75.19 301 TYR A O 1
ATOM 2373 N N . ILE A 1 302 ? 13.584 -8.581 -0.958 1.00 75.12 302 ILE A N 1
ATOM 2374 C CA . ILE A 1 302 ? 14.280 -9.258 -2.047 1.00 75.12 302 ILE A CA 1
ATOM 2375 C C . ILE A 1 302 ? 14.698 -10.647 -1.566 1.00 75.12 302 ILE A C 1
ATOM 2377 O O . ILE A 1 302 ? 15.245 -10.810 -0.472 1.00 75.12 302 ILE A O 1
ATOM 2381 N N . GLU A 1 303 ? 14.435 -11.650 -2.394 1.00 73.06 303 GLU A N 1
ATOM 2382 C CA . GLU A 1 303 ? 14.771 -13.049 -2.176 1.00 73.06 303 GLU A CA 1
ATOM 2383 C C . GLU A 1 303 ? 15.517 -13.606 -3.391 1.00 73.06 303 GLU A C 1
ATOM 2385 O O . GLU A 1 303 ? 15.031 -13.483 -4.502 1.00 73.06 303 GLU A O 1
ATOM 2390 N N . ASN A 1 304 ? 16.696 -14.215 -3.236 1.00 60.06 304 ASN A N 1
ATOM 2391 C CA . ASN A 1 304 ? 17.398 -14.938 -4.321 1.00 60.06 304 ASN A CA 1
ATOM 2392 C C . ASN A 1 304 ? 17.383 -14.252 -5.717 1.00 60.06 304 ASN A C 1
ATOM 2394 O O . ASN A 1 304 ? 17.217 -14.924 -6.737 1.00 60.06 304 ASN A O 1
ATOM 2398 N N . GLY A 1 305 ? 17.500 -12.920 -5.770 1.00 46.91 305 GLY A N 1
ATOM 2399 C CA . GLY A 1 305 ? 17.406 -12.160 -7.020 1.00 46.91 305 GLY A CA 1
ATOM 2400 C C . GLY A 1 305 ? 15.982 -11.980 -7.573 1.00 46.91 305 GLY A C 1
ATOM 2401 O O . GLY A 1 305 ? 15.829 -11.828 -8.780 1.00 46.91 305 GLY A O 1
ATOM 2402 N N . ALA A 1 306 ? 14.952 -11.992 -6.731 1.00 46.12 306 ALA A N 1
ATOM 2403 C CA . ALA A 1 306 ? 13.547 -11.682 -6.991 1.00 46.12 306 ALA A CA 1
ATOM 2404 C C . ALA A 1 306 ? 13.070 -10.642 -5.968 1.00 46.12 306 ALA A C 1
ATOM 2406 O O . ALA A 1 306 ? 13.464 -10.706 -4.809 1.00 46.12 306 ALA A O 1
ATOM 2407 N N . SER A 1 307 ? 12.245 -9.682 -6.368 1.00 47.59 307 SER A N 1
ATOM 2408 C CA . SER A 1 307 ? 11.752 -8.620 -5.487 1.00 47.59 307 SER A CA 1
ATOM 2409 C C . SER A 1 307 ? 10.246 -8.754 -5.253 1.00 47.59 307 SER A C 1
ATOM 2411 O O . SER A 1 307 ? 9.487 -9.092 -6.160 1.00 47.59 307 SER A O 1
ATOM 2413 N N . ALA A 1 308 ? 9.813 -8.483 -4.023 1.00 42.91 308 ALA A N 1
ATOM 2414 C CA . ALA A 1 308 ? 8.422 -8.468 -3.599 1.00 42.91 308 ALA A CA 1
ATOM 2415 C C . ALA A 1 308 ? 8.051 -7.063 -3.088 1.00 42.91 308 ALA A C 1
ATOM 2417 O O . ALA A 1 308 ? 8.802 -6.468 -2.302 1.00 42.91 308 ALA A O 1
ATOM 2418 N N . PRO A 1 309 ? 6.911 -6.504 -3.531 1.00 43.94 309 PRO A N 1
ATOM 2419 C CA . PRO A 1 309 ? 6.496 -5.159 -3.149 1.00 43.94 309 PRO A CA 1
ATOM 2420 C C . PRO A 1 309 ? 6.141 -5.112 -1.661 1.00 43.94 309 PRO A C 1
ATOM 2422 O O . PRO A 1 309 ? 5.387 -5.953 -1.165 1.00 43.94 309 PRO A O 1
ATOM 2425 N N . GLY A 1 310 ? 6.659 -4.117 -0.940 1.00 47.03 310 GLY A N 1
ATOM 2426 C CA . GLY A 1 310 ? 6.074 -3.708 0.337 1.00 47.03 310 GLY A CA 1
ATOM 2427 C C . GLY A 1 310 ? 5.073 -2.570 0.173 1.00 47.03 310 GLY A C 1
ATOM 2428 O O . GLY A 1 310 ? 4.544 -2.344 -0.916 1.00 47.03 310 GLY A O 1
ATOM 2429 N N . ILE A 1 311 ? 4.787 -1.899 1.291 1.00 38.22 311 ILE A N 1
ATOM 2430 C CA . ILE A 1 311 ? 3.712 -0.909 1.445 1.00 38.22 311 ILE A CA 1
ATOM 2431 C C . ILE A 1 311 ? 3.728 0.094 0.279 1.00 38.22 311 ILE A C 1
ATOM 2433 O O . ILE A 1 311 ? 4.753 0.707 -0.022 1.00 38.22 311 ILE A O 1
ATOM 2437 N N . ALA A 1 312 ? 2.582 0.259 -0.380 1.00 38.31 312 ALA A N 1
ATOM 2438 C CA . ALA A 1 312 ? 2.394 1.149 -1.521 1.00 38.31 312 ALA A CA 1
ATOM 2439 C C . ALA A 1 312 ? 1.931 2.544 -1.073 1.00 38.31 312 ALA A C 1
ATOM 2441 O O . ALA A 1 312 ? 0.822 2.983 -1.367 1.00 38.31 312 ALA A O 1
ATOM 2442 N N . GLY A 1 313 ? 2.785 3.256 -0.340 1.00 34.56 313 GLY A N 1
ATOM 2443 C CA . GLY A 1 313 ? 2.500 4.620 0.096 1.00 34.56 313 GLY A CA 1
ATOM 2444 C C . GLY A 1 313 ? 3.078 5.637 -0.878 1.00 34.56 313 GLY A C 1
ATOM 2445 O O . GLY A 1 313 ? 4.272 5.895 -0.837 1.00 34.56 313 GLY A O 1
ATOM 2446 N N . GLY A 1 314 ? 2.260 6.240 -1.747 1.00 36.81 314 GLY A N 1
ATOM 2447 C CA . GLY A 1 314 ? 2.762 7.243 -2.685 1.00 36.81 314 GLY A CA 1
ATOM 2448 C C . GLY A 1 314 ? 1.757 8.252 -3.213 1.00 36.81 314 GLY A C 1
ATOM 2449 O O . GLY A 1 314 ? 0.695 7.889 -3.711 1.00 36.81 314 GLY A O 1
ATOM 2450 N N . SER A 1 315 ? 2.144 9.532 -3.186 1.00 42.88 315 SER A N 1
ATOM 2451 C CA . SER A 1 315 ? 1.477 10.620 -3.911 1.00 42.88 315 SER A CA 1
ATOM 2452 C C . SER A 1 315 ? 1.756 10.479 -5.409 1.00 42.88 315 SER A C 1
ATOM 2454 O O . SER A 1 315 ? 2.677 11.079 -5.967 1.00 42.88 315 SER A O 1
ATOM 2456 N N . ALA A 1 316 ? 0.991 9.627 -6.086 1.00 48.78 316 ALA A N 1
ATOM 2457 C CA . ALA A 1 316 ? 1.109 9.449 -7.523 1.00 48.78 316 ALA A CA 1
ATOM 2458 C C . ALA A 1 316 ? 0.396 10.601 -8.264 1.00 48.78 316 ALA A C 1
ATOM 2460 O O . ALA A 1 316 ? -0.719 10.468 -8.756 1.00 48.78 316 ALA A O 1
ATOM 2461 N N . ILE A 1 317 ? 1.064 11.757 -8.362 1.00 50.50 317 ILE A N 1
ATOM 2462 C CA . ILE A 1 317 ? 0.518 13.021 -8.910 1.00 50.50 317 ILE A CA 1
ATOM 2463 C C . ILE A 1 317 ? 0.028 12.885 -10.371 1.00 50.50 317 ILE A C 1
ATOM 2465 O O . ILE A 1 317 ? -0.832 13.637 -10.822 1.00 50.50 317 ILE A O 1
ATOM 2469 N N . SER A 1 318 ? 0.566 11.930 -11.141 1.00 64.56 318 SER A N 1
ATOM 2470 C CA . SER A 1 318 ? 0.183 11.701 -12.541 1.00 64.56 318 SER A CA 1
ATOM 2471 C C . SER A 1 318 ? 0.251 10.227 -12.924 1.00 64.56 318 SER A C 1
ATOM 2473 O O . SER A 1 318 ? 1.232 9.556 -12.599 1.00 64.56 318 SER A O 1
ATOM 2475 N N . ALA A 1 319 ? -0.717 9.763 -13.717 1.00 69.94 319 ALA A N 1
ATOM 2476 C CA . ALA A 1 319 ? -0.706 8.443 -14.348 1.00 69.94 319 ALA A CA 1
ATOM 2477 C C . ALA A 1 319 ? 0.415 8.271 -15.399 1.00 69.94 319 ALA A C 1
ATOM 2479 O O . ALA A 1 319 ? 0.729 7.154 -15.800 1.00 69.94 319 ALA A O 1
ATOM 2480 N N . ASN A 1 320 ? 1.083 9.353 -15.819 1.00 72.81 320 ASN A N 1
ATOM 2481 C CA . ASN A 1 320 ? 2.095 9.319 -16.877 1.00 72.81 320 ASN A CA 1
ATOM 2482 C C . ASN A 1 320 ? 3.532 9.266 -16.341 1.00 72.81 320 ASN A C 1
ATOM 2484 O O . ASN A 1 320 ? 3.862 9.856 -15.306 1.00 72.81 320 ASN A O 1
ATOM 2488 N N . GLY A 1 321 ? 4.417 8.649 -17.118 1.00 77.56 321 GLY A N 1
ATOM 2489 C CA . GLY A 1 321 ? 5.858 8.591 -16.871 1.00 77.56 321 GLY A CA 1
ATOM 2490 C C . GLY A 1 321 ? 6.264 7.427 -15.972 1.00 77.56 321 GLY A C 1
ATOM 2491 O O . GLY A 1 321 ? 5.506 7.007 -15.097 1.00 77.56 321 GLY A O 1
ATOM 2492 N N . TRP A 1 322 ? 7.463 6.906 -16.198 1.00 82.75 322 TRP A N 1
ATOM 2493 C CA . TRP A 1 322 ? 8.044 5.828 -15.406 1.00 82.75 322 TRP A CA 1
ATOM 2494 C C . TRP A 1 322 ? 8.534 6.341 -14.045 1.00 82.75 322 TRP A C 1
ATOM 2496 O O . TRP A 1 322 ? 9.166 7.396 -13.983 1.00 82.75 322 TRP A O 1
ATOM 2506 N N . ARG A 1 323 ? 8.261 5.605 -12.963 1.00 80.06 323 ARG A N 1
ATOM 2507 C CA . ARG A 1 323 ? 8.726 5.919 -11.608 1.00 80.06 323 ARG A CA 1
ATOM 2508 C C . ARG A 1 323 ? 10.232 5.719 -11.485 1.00 80.06 323 ARG A C 1
ATOM 2510 O O . ARG A 1 323 ? 10.891 6.583 -10.918 1.00 80.06 323 ARG A O 1
ATOM 2517 N N . PHE A 1 324 ? 10.806 4.667 -12.063 1.00 79.69 324 PHE A N 1
ATOM 2518 C CA . PHE A 1 324 ? 12.265 4.463 -12.042 1.00 79.69 324 PHE A CA 1
ATOM 2519 C C . PHE A 1 324 ? 13.068 5.539 -12.816 1.00 79.69 324 PHE A C 1
ATOM 2521 O O . PHE A 1 324 ? 14.292 5.577 -12.733 1.00 79.69 324 PHE A O 1
ATOM 2528 N N . LEU A 1 325 ? 12.396 6.420 -13.573 1.00 74.69 325 LEU A N 1
ATOM 2529 C CA . LEU A 1 325 ? 12.993 7.557 -14.293 1.00 74.69 325 LEU A CA 1
ATOM 2530 C C . LEU A 1 325 ? 12.576 8.908 -13.710 1.00 74.69 325 LEU A C 1
ATOM 2532 O O . LEU A 1 325 ? 12.617 9.916 -14.417 1.00 74.69 325 LEU A O 1
ATOM 2536 N N . ILE A 1 326 ? 12.151 8.946 -12.449 1.00 69.62 326 ILE A N 1
ATOM 2537 C CA . ILE A 1 326 ? 11.625 10.167 -11.840 1.00 69.62 326 ILE A CA 1
ATOM 2538 C C . ILE A 1 326 ? 12.618 11.337 -11.922 1.00 69.62 326 ILE A C 1
ATOM 2540 O O . ILE A 1 326 ? 12.200 12.449 -12.232 1.00 69.62 326 ILE A O 1
ATOM 2544 N N . CYS A 1 327 ? 13.924 11.071 -11.818 1.00 65.12 327 CYS A N 1
ATOM 2545 C CA . CYS A 1 327 ? 14.975 12.082 -11.942 1.00 65.12 327 CYS A CA 1
ATOM 2546 C C . CYS A 1 327 ? 15.387 12.470 -13.367 1.00 65.12 327 CYS A C 1
ATOM 2548 O O . CYS A 1 327 ? 16.191 13.385 -13.544 1.00 65.12 327 CYS A O 1
ATOM 2550 N N . ALA A 1 328 ? 14.821 11.846 -14.408 1.00 62.78 328 ALA A N 1
ATOM 2551 C CA . ALA A 1 328 ? 14.931 12.390 -15.766 1.00 62.78 328 ALA A CA 1
ATOM 2552 C C . ALA A 1 328 ? 14.215 13.753 -15.894 1.00 62.78 328 ALA A C 1
ATOM 2554 O O . ALA A 1 328 ? 14.458 14.502 -16.841 1.00 62.78 328 ALA A O 1
ATOM 2555 N N . ASP A 1 329 ? 13.352 14.070 -14.927 1.00 57.44 329 ASP A N 1
ATOM 2556 C CA . ASP A 1 329 ? 12.768 15.379 -14.678 1.00 57.44 329 ASP A CA 1
ATOM 2557 C C . ASP A 1 329 ? 13.402 15.961 -13.399 1.00 57.44 329 ASP A C 1
ATOM 2559 O O . ASP A 1 329 ? 13.194 15.460 -12.293 1.00 57.44 329 ASP A O 1
ATOM 2563 N N . ALA A 1 330 ? 14.214 17.012 -13.557 1.00 56.75 330 ALA A N 1
ATOM 2564 C CA . ALA A 1 330 ? 14.988 17.595 -12.462 1.00 56.75 330 ALA A CA 1
ATOM 2565 C C . ALA A 1 330 ? 14.106 18.165 -11.341 1.00 56.75 330 ALA A C 1
ATOM 2567 O O . ALA A 1 330 ? 14.525 18.148 -10.187 1.00 56.75 330 ALA A O 1
ATOM 2568 N N . ASP A 1 331 ? 12.895 18.633 -11.657 1.00 53.94 331 ASP A N 1
ATOM 2569 C CA . ASP A 1 331 ? 11.977 19.179 -10.658 1.00 53.94 331 ASP A CA 1
ATOM 2570 C C . ASP A 1 331 ? 11.288 18.050 -9.872 1.00 53.94 331 ASP A C 1
ATOM 2572 O O . ASP A 1 331 ? 11.081 18.180 -8.666 1.00 53.94 331 ASP A O 1
ATOM 2576 N N . ARG A 1 332 ? 11.006 16.902 -10.508 1.00 54.12 332 ARG A N 1
ATOM 2577 C CA . ARG A 1 332 ? 10.493 15.705 -9.808 1.00 54.12 332 ARG A CA 1
ATOM 2578 C C . ARG A 1 332 ? 11.554 15.027 -8.945 1.00 54.12 332 ARG A C 1
ATOM 2580 O O . ARG A 1 332 ? 11.227 14.568 -7.855 1.00 54.12 332 ARG A O 1
ATOM 2587 N N . CYS A 1 333 ? 12.810 15.036 -9.390 1.00 61.34 333 CYS A N 1
ATOM 2588 C CA . CYS A 1 333 ? 13.948 14.493 -8.643 1.00 61.34 333 CYS A CA 1
ATOM 2589 C C . CYS A 1 333 ? 14.126 15.132 -7.258 1.00 61.34 333 CYS A C 1
ATOM 2591 O O . CYS A 1 333 ? 14.614 14.499 -6.331 1.00 61.34 333 CYS A O 1
ATOM 2593 N N . VAL A 1 334 ? 13.731 16.401 -7.096 1.00 55.66 334 VAL A N 1
ATOM 2594 C CA . VAL A 1 334 ? 13.834 17.106 -5.807 1.00 55.66 334 VAL A CA 1
ATOM 2595 C C . VAL A 1 334 ? 12.908 16.496 -4.750 1.00 55.66 334 VAL A C 1
ATOM 2597 O O . VAL A 1 334 ? 13.235 16.520 -3.566 1.00 55.66 334 VAL A O 1
ATOM 2600 N N . PHE A 1 335 ? 11.754 15.972 -5.165 1.00 49.66 335 PHE A N 1
ATOM 2601 C CA . PHE A 1 335 ? 10.752 15.404 -4.261 1.00 49.66 335 PHE A CA 1
ATOM 2602 C C . PHE A 1 335 ? 10.925 13.901 -4.049 1.00 49.66 335 PHE A C 1
ATOM 2604 O O . PHE A 1 335 ? 10.503 13.386 -3.017 1.00 49.66 335 PHE A O 1
ATOM 2611 N N . ASP A 1 336 ? 11.529 13.218 -5.018 1.00 54.28 336 ASP A N 1
ATOM 2612 C CA . ASP A 1 336 ? 11.746 11.777 -5.002 1.00 54.28 336 ASP A CA 1
ATOM 2613 C C . ASP A 1 336 ? 13.087 11.476 -5.702 1.00 54.28 336 ASP A C 1
ATOM 2615 O O . ASP A 1 336 ? 13.105 11.198 -6.906 1.00 54.28 336 ASP A O 1
ATOM 2619 N N . PRO A 1 337 ? 14.220 11.689 -5.003 1.00 59.31 337 PRO A N 1
ATOM 2620 C CA . PRO A 1 337 ? 15.545 11.567 -5.598 1.00 59.31 337 PRO A CA 1
ATOM 2621 C C . PRO A 1 337 ? 15.858 10.118 -5.969 1.00 59.31 337 PRO A C 1
ATOM 2623 O O . PRO A 1 337 ? 15.294 9.178 -5.414 1.00 59.31 337 PRO A O 1
ATOM 2626 N N . ASP A 1 338 ? 16.779 9.941 -6.913 1.00 62.03 338 ASP A N 1
ATOM 2627 C CA . ASP A 1 338 ? 17.283 8.617 -7.255 1.00 62.03 338 ASP A CA 1
ATOM 2628 C C . ASP A 1 338 ? 18.042 8.042 -6.063 1.00 62.03 338 ASP A C 1
ATOM 2630 O O . ASP A 1 338 ? 19.051 8.603 -5.633 1.00 62.03 338 ASP A O 1
ATOM 2634 N N . ASP A 1 339 ? 17.598 6.891 -5.581 1.00 61.34 339 ASP A N 1
ATOM 2635 C CA . ASP A 1 339 ? 18.363 6.069 -4.665 1.00 61.34 339 ASP A CA 1
ATOM 2636 C C . ASP A 1 339 ? 18.164 4.570 -4.936 1.00 61.34 339 ASP A C 1
ATOM 2638 O O . ASP A 1 339 ? 17.151 4.112 -5.477 1.00 61.34 339 ASP A O 1
ATOM 2642 N N . GLY A 1 340 ? 19.214 3.802 -4.647 1.00 71.56 340 GLY A N 1
ATOM 2643 C CA . GLY A 1 340 ? 19.197 2.341 -4.582 1.00 71.56 340 GLY A CA 1
ATOM 2644 C C . GLY A 1 340 ? 18.754 1.592 -5.837 1.00 71.56 340 GLY A C 1
ATOM 2645 O O . GLY A 1 340 ? 19.387 1.654 -6.890 1.00 71.56 340 GLY A O 1
ATOM 2646 N N . ILE A 1 341 ? 17.680 0.808 -5.701 1.00 79.25 341 ILE A N 1
ATOM 2647 C CA . ILE A 1 341 ? 17.227 -0.198 -6.678 1.00 79.25 341 ILE A CA 1
ATOM 2648 C C . ILE A 1 341 ? 16.797 0.451 -8.006 1.00 79.25 341 ILE A C 1
ATOM 2650 O O . ILE A 1 341 ? 16.844 -0.185 -9.064 1.00 79.25 341 ILE A O 1
ATOM 2654 N N . SER A 1 342 ? 16.422 1.733 -7.988 1.00 79.94 342 SER A N 1
ATOM 2655 C CA . SER A 1 342 ? 16.041 2.483 -9.192 1.00 79.94 342 SER A CA 1
ATOM 2656 C C . SER A 1 342 ? 17.165 2.506 -10.235 1.00 79.94 342 SER A C 1
ATOM 2658 O O . SER A 1 342 ? 16.906 2.404 -11.435 1.00 79.94 342 SER A O 1
ATOM 2660 N N . GLU A 1 343 ? 18.427 2.562 -9.803 1.00 81.12 343 GLU A N 1
ATOM 2661 C CA . GLU A 1 343 ? 19.600 2.486 -10.679 1.00 81.12 343 GLU A CA 1
ATOM 2662 C C . GLU A 1 343 ? 19.715 1.145 -11.392 1.00 81.12 343 GLU A C 1
ATOM 2664 O O . GLU A 1 343 ? 20.003 1.103 -12.594 1.00 81.12 343 GLU A O 1
ATOM 2669 N N . TRP A 1 344 ? 19.421 0.055 -10.683 1.00 87.38 344 TRP A N 1
ATOM 2670 C CA . TRP A 1 344 ? 19.410 -1.272 -11.276 1.00 87.38 344 TRP A CA 1
ATOM 2671 C C . TRP A 1 344 ? 18.347 -1.380 -12.364 1.00 87.38 344 TRP A C 1
ATOM 2673 O O . TRP A 1 344 ? 18.664 -1.776 -13.486 1.00 87.38 344 TRP A O 1
ATOM 2683 N N . TYR A 1 345 ? 17.115 -0.939 -12.095 1.00 88.25 345 TYR A N 1
ATOM 2684 C CA . TYR A 1 345 ? 16.058 -0.950 -13.110 1.00 88.25 345 TYR A CA 1
ATOM 2685 C C . TYR A 1 345 ? 16.342 0.004 -14.272 1.00 88.25 345 TYR A C 1
ATOM 2687 O O . TYR A 1 345 ? 16.074 -0.356 -15.415 1.00 88.25 345 TYR A O 1
ATOM 2695 N N . ARG A 1 346 ? 16.966 1.170 -14.046 1.00 85.69 346 ARG A N 1
ATOM 2696 C CA . ARG A 1 346 ? 17.423 2.049 -15.142 1.00 85.69 346 ARG A CA 1
ATOM 2697 C C . ARG A 1 346 ? 18.419 1.359 -16.060 1.00 85.69 346 ARG A C 1
ATOM 2699 O O . ARG A 1 346 ? 18.366 1.543 -17.278 1.00 85.69 346 ARG A O 1
ATOM 2706 N N . ARG A 1 347 ? 19.330 0.575 -15.486 1.00 88.12 347 ARG A N 1
ATOM 2707 C CA . ARG A 1 347 ? 20.326 -0.167 -16.252 1.00 88.12 347 ARG A CA 1
ATOM 2708 C C . ARG A 1 347 ? 19.696 -1.337 -17.003 1.00 88.12 347 ARG A C 1
ATOM 2710 O O . ARG A 1 347 ? 19.887 -1.432 -18.215 1.00 88.12 347 ARG A O 1
ATOM 2717 N N . VAL A 1 348 ? 18.892 -2.151 -16.321 1.00 91.62 348 VAL A N 1
ATOM 2718 C CA . VAL A 1 348 ? 18.165 -3.286 -16.909 1.00 91.62 348 VAL A CA 1
ATOM 2719 C C . VAL A 1 348 ? 17.174 -2.831 -17.988 1.00 91.62 348 VAL A C 1
ATOM 2721 O O . VAL A 1 348 ? 17.014 -3.513 -18.991 1.00 91.62 348 VAL A O 1
ATOM 2724 N N . TRP A 1 349 ? 16.578 -1.641 -17.881 1.00 91.44 349 TRP A N 1
ATOM 2725 C CA . TRP A 1 349 ? 15.671 -1.112 -18.908 1.00 91.44 349 TRP A CA 1
ATOM 2726 C C . TRP A 1 349 ? 16.335 -0.893 -20.279 1.00 91.44 349 TRP A C 1
ATOM 2728 O O . TRP A 1 349 ? 15.661 -0.862 -21.311 1.00 91.44 349 TRP A O 1
ATOM 2738 N N . ASN A 1 350 ? 17.664 -0.769 -20.326 1.00 89.69 350 ASN A N 1
ATOM 2739 C CA . ASN A 1 350 ? 18.402 -0.704 -21.586 1.00 89.69 350 ASN A CA 1
ATOM 2740 C C . ASN A 1 350 ? 18.480 -2.074 -22.298 1.00 89.69 350 ASN A C 1
ATOM 2742 O O . ASN A 1 350 ? 18.807 -2.136 -23.483 1.00 89.69 350 ASN A O 1
ATOM 2746 N N . ASP A 1 351 ? 18.146 -3.168 -21.611 1.00 93.38 351 ASP A N 1
ATOM 2747 C CA . ASP A 1 351 ? 18.058 -4.508 -22.182 1.00 93.38 351 ASP A CA 1
ATOM 2748 C C . ASP A 1 351 ? 16.760 -4.648 -22.995 1.00 93.38 351 ASP A C 1
ATOM 2750 O O . ASP A 1 351 ? 15.656 -4.373 -22.513 1.00 93.38 351 ASP A O 1
ATOM 2754 N N . SER A 1 352 ? 16.881 -5.035 -24.268 1.00 94.31 352 SER A N 1
ATOM 2755 C CA . SER A 1 352 ? 15.715 -5.282 -25.119 1.00 94.31 352 SER A CA 1
ATOM 2756 C C . SER A 1 352 ? 14.899 -6.474 -24.648 1.00 94.31 352 SER A C 1
ATOM 2758 O O . SER A 1 352 ? 13.673 -6.419 -24.724 1.00 94.31 352 SER A O 1
ATOM 2760 N N . ASP A 1 353 ? 15.551 -7.519 -24.144 1.00 95.12 353 ASP A N 1
ATOM 2761 C CA . ASP A 1 353 ? 14.880 -8.756 -23.761 1.00 95.12 353 ASP A CA 1
ATOM 2762 C C . ASP A 1 353 ? 14.019 -8.513 -22.521 1.00 95.12 353 ASP A C 1
ATOM 2764 O O . ASP A 1 353 ? 12.876 -8.965 -22.463 1.00 95.12 353 ASP A O 1
ATOM 2768 N N . PHE A 1 354 ? 14.504 -7.692 -21.583 1.00 96.12 354 PHE A N 1
ATOM 2769 C CA . PHE A 1 354 ? 13.714 -7.243 -20.437 1.00 96.12 354 PHE A CA 1
ATOM 2770 C C . PHE A 1 354 ? 12.477 -6.437 -20.857 1.00 96.12 354 PHE A C 1
ATOM 2772 O O . PHE A 1 354 ? 11.373 -6.728 -20.401 1.00 96.12 354 PHE A O 1
ATOM 2779 N N . ARG A 1 355 ? 12.621 -5.455 -21.760 1.00 95.62 355 ARG A N 1
ATOM 2780 C CA . ARG A 1 355 ? 11.482 -4.645 -22.241 1.00 95.62 355 ARG A CA 1
ATOM 2781 C C . ARG A 1 355 ? 10.441 -5.483 -22.984 1.00 95.62 355 ARG A C 1
ATOM 2783 O O . ARG A 1 355 ? 9.242 -5.286 -22.790 1.00 95.62 355 ARG A O 1
ATOM 2790 N N . VAL A 1 356 ? 10.886 -6.423 -23.818 1.00 97.00 356 VAL A N 1
ATOM 2791 C CA . VAL A 1 356 ? 10.000 -7.350 -24.536 1.00 97.00 356 VAL A CA 1
ATOM 2792 C C . VAL A 1 356 ? 9.266 -8.265 -23.554 1.00 97.00 356 VAL A C 1
ATOM 2794 O O . VAL A 1 356 ? 8.049 -8.416 -23.671 1.00 97.00 356 VAL A O 1
ATOM 2797 N N . ALA A 1 357 ? 9.969 -8.813 -22.558 1.00 98.00 357 ALA A N 1
ATOM 2798 C CA . ALA A 1 357 ? 9.367 -9.630 -21.508 1.00 98.00 357 ALA A CA 1
ATOM 2799 C C . ALA A 1 357 ? 8.345 -8.835 -20.678 1.00 98.00 357 ALA A C 1
ATOM 2801 O O . ALA A 1 357 ? 7.234 -9.315 -20.462 1.00 98.00 357 ALA A O 1
ATOM 2802 N N . ALA A 1 358 ? 8.668 -7.596 -20.292 1.00 97.88 358 ALA A N 1
ATOM 2803 C CA . ALA A 1 358 ? 7.762 -6.718 -19.554 1.00 97.88 358 ALA A CA 1
ATOM 2804 C C . ALA A 1 358 ? 6.480 -6.405 -20.335 1.00 97.88 358 ALA A C 1
ATOM 2806 O O . ALA A 1 358 ? 5.386 -6.487 -19.779 1.00 97.88 358 ALA A O 1
ATOM 2807 N N . ASN A 1 359 ? 6.588 -6.109 -21.633 1.00 98.38 359 ASN A N 1
ATOM 2808 C CA . ASN A 1 359 ? 5.420 -5.884 -22.482 1.00 98.38 359 ASN A CA 1
ATOM 2809 C C . ASN A 1 359 ? 4.555 -7.145 -22.635 1.00 98.38 359 ASN A C 1
ATOM 2811 O O . ASN A 1 359 ? 3.334 -7.070 -22.509 1.00 98.38 359 ASN A O 1
ATOM 2815 N N . ALA A 1 360 ? 5.175 -8.305 -22.875 1.00 98.50 360 ALA A N 1
ATOM 2816 C CA . ALA A 1 360 ? 4.452 -9.570 -23.004 1.00 98.50 360 ALA A CA 1
ATOM 2817 C C . ALA A 1 360 ? 3.709 -9.928 -21.708 1.00 98.50 360 ALA A C 1
ATOM 2819 O O . ALA A 1 360 ? 2.524 -10.265 -21.742 1.00 98.50 360 ALA A O 1
ATOM 2820 N N . ARG A 1 361 ? 4.382 -9.781 -20.564 1.00 98.12 361 ARG A N 1
ATOM 2821 C CA . ARG A 1 361 ? 3.803 -10.052 -19.251 1.00 98.12 361 ARG A CA 1
ATOM 2822 C C . ARG A 1 361 ? 2.679 -9.082 -18.896 1.00 98.12 361 ARG A C 1
ATOM 2824 O O . ARG A 1 361 ? 1.631 -9.498 -18.412 1.00 98.12 361 ARG A O 1
ATOM 2831 N N . PHE A 1 362 ? 2.846 -7.796 -19.195 1.00 98.50 362 PHE A N 1
ATOM 2832 C CA . PHE A 1 362 ? 1.784 -6.813 -19.002 1.00 98.50 362 PHE A CA 1
ATOM 2833 C C . PHE A 1 362 ? 0.551 -7.121 -19.860 1.00 98.50 362 PHE A C 1
ATOM 2835 O O . PHE A 1 362 ? -0.572 -7.028 -19.369 1.00 98.50 362 PHE A O 1
ATOM 2842 N N . ALA A 1 363 ? 0.740 -7.533 -21.117 1.00 98.44 363 ALA A N 1
ATOM 2843 C CA . ALA A 1 363 ? -0.361 -7.931 -21.991 1.00 98.44 363 ALA A CA 1
ATOM 2844 C C . ALA A 1 363 ? -1.132 -9.150 -21.447 1.00 98.44 363 ALA A C 1
ATOM 2846 O O . ALA A 1 363 ? -2.361 -9.166 -21.511 1.00 98.44 363 ALA A O 1
ATOM 2847 N N . GLU A 1 364 ? -0.437 -10.132 -20.862 1.00 98.38 364 GLU A N 1
ATOM 2848 C CA . GLU A 1 364 ? -1.058 -11.273 -20.174 1.00 98.38 364 GLU A CA 1
ATOM 2849 C C . GLU A 1 364 ? -1.923 -10.813 -18.989 1.00 98.38 364 GLU A C 1
ATOM 2851 O O . GLU A 1 364 ? -3.099 -11.168 -18.903 1.00 98.38 364 GLU A O 1
ATOM 2856 N N . LEU A 1 365 ? -1.379 -9.958 -18.117 1.00 98.31 365 LEU A N 1
ATOM 2857 C CA . LEU A 1 365 ? -2.109 -9.424 -16.963 1.00 98.31 365 LEU A CA 1
ATOM 2858 C C . LEU A 1 365 ? -3.331 -8.602 -17.401 1.00 98.31 365 LEU A C 1
ATOM 2860 O O . LEU A 1 365 ? -4.414 -8.749 -16.831 1.00 98.31 365 LEU A O 1
ATOM 2864 N N . ARG A 1 366 ? -3.194 -7.783 -18.452 1.00 98.19 366 ARG A N 1
ATOM 2865 C CA . ARG A 1 366 ? -4.288 -6.986 -19.037 1.00 98.19 366 ARG A CA 1
ATOM 2866 C C . ARG A 1 366 ? -5.387 -7.831 -19.674 1.00 98.19 366 ARG A C 1
ATOM 2868 O O . ARG A 1 366 ? -6.532 -7.384 -19.704 1.00 98.19 366 ARG A O 1
ATOM 2875 N N . ALA A 1 367 ? -5.067 -9.031 -20.155 1.00 97.94 367 ALA A N 1
ATOM 2876 C CA . ALA A 1 367 ? -6.054 -9.985 -20.656 1.00 97.94 367 ALA A CA 1
ATOM 2877 C C . ALA A 1 367 ? -6.825 -10.705 -19.533 1.00 97.94 367 ALA A C 1
ATOM 2879 O O . ALA A 1 367 ? -7.838 -11.346 -19.809 1.00 97.94 367 ALA A O 1
ATOM 2880 N N . GLY A 1 368 ? -6.371 -10.597 -18.281 1.00 96.81 368 GLY A N 1
ATOM 2881 C CA . GLY A 1 368 ? -6.992 -11.238 -17.127 1.00 96.81 368 GLY A CA 1
ATOM 2882 C C . GLY A 1 368 ? -7.180 -10.274 -15.954 1.00 96.81 368 GLY A C 1
ATOM 2883 O O . GLY A 1 368 ? -8.039 -9.384 -16.023 1.00 96.81 368 GLY A O 1
ATOM 2884 N N . PRO A 1 369 ? -6.429 -10.456 -14.855 1.00 96.62 369 PRO A N 1
ATOM 2885 C CA . PRO A 1 369 ? -6.736 -9.819 -13.577 1.00 96.62 369 PRO A CA 1
ATOM 2886 C C . PRO A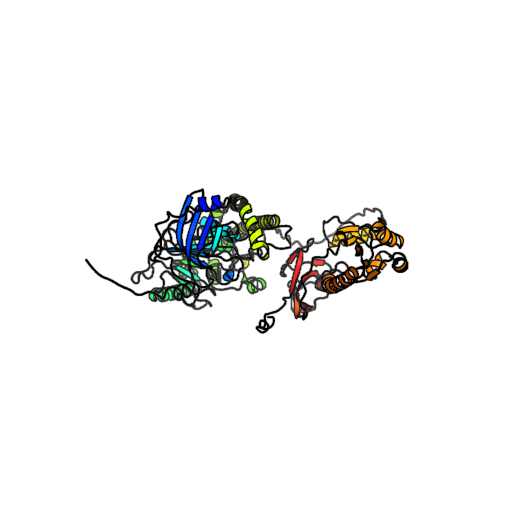 1 369 ? -6.518 -8.303 -13.562 1.00 96.62 369 PRO A C 1
ATOM 2888 O O . PRO A 1 369 ? -7.070 -7.624 -12.705 1.00 96.62 369 PRO A O 1
ATOM 2891 N N . TRP A 1 370 ? -5.741 -7.755 -14.499 1.00 97.25 370 TRP A N 1
ATOM 2892 C CA . TRP A 1 370 ? -5.539 -6.311 -14.639 1.00 97.25 370 TRP A CA 1
ATOM 2893 C C . TRP A 1 370 ? -6.378 -5.707 -15.764 1.00 97.25 370 TRP A C 1
ATOM 2895 O O . TRP A 1 370 ? -6.104 -4.580 -16.164 1.00 97.25 370 TRP A O 1
ATOM 2905 N N . SER A 1 371 ? -7.365 -6.418 -16.318 1.00 98.19 371 SER A N 1
ATOM 2906 C CA . SER A 1 371 ? -8.311 -5.829 -17.277 1.00 98.19 371 SER A CA 1
ATOM 2907 C C . SER A 1 371 ? -9.120 -4.691 -16.640 1.00 98.19 371 SER A C 1
ATOM 2909 O O . SER A 1 371 ? -9.349 -4.690 -15.432 1.00 98.19 371 SER A O 1
ATOM 2911 N N . ASP A 1 372 ? -9.605 -3.738 -17.445 1.00 97.44 372 ASP A N 1
ATOM 2912 C CA . ASP A 1 372 ? -10.393 -2.602 -16.926 1.00 97.44 372 ASP A CA 1
ATOM 2913 C C . ASP A 1 372 ? -11.622 -3.076 -16.145 1.00 97.44 372 ASP A C 1
ATOM 2915 O O . ASP A 1 372 ? -11.944 -2.533 -15.093 1.00 97.44 372 ASP A O 1
ATOM 2919 N N . SER A 1 373 ? -12.282 -4.134 -16.630 1.00 97.81 373 SER A N 1
ATOM 2920 C CA . SER A 1 373 ? -13.431 -4.733 -15.950 1.00 97.81 373 SER A CA 1
ATOM 2921 C C . SER A 1 373 ? -13.046 -5.346 -14.606 1.00 97.81 373 SER A C 1
ATOM 2923 O O . SER A 1 373 ? -13.758 -5.127 -13.631 1.00 97.81 373 SER A O 1
ATOM 2925 N N . ALA A 1 374 ? -11.946 -6.105 -14.542 1.00 97.50 374 ALA A N 1
ATOM 2926 C CA . ALA A 1 374 ? -11.509 -6.746 -13.304 1.00 97.50 374 ALA A CA 1
ATOM 2927 C C . ALA A 1 374 ? -11.094 -5.708 -12.252 1.00 97.50 374 ALA A C 1
ATOM 2929 O O . ALA A 1 374 ? -11.499 -5.812 -11.099 1.00 97.50 374 ALA A O 1
ATOM 2930 N N . VAL A 1 375 ? -10.351 -4.676 -12.660 1.00 95.50 375 VAL A N 1
ATOM 2931 C CA . VAL A 1 375 ? -9.898 -3.598 -11.768 1.00 95.50 375 VAL A CA 1
ATOM 2932 C C . VAL A 1 375 ? -11.072 -2.756 -11.273 1.00 95.50 375 VAL A C 1
ATOM 2934 O O . VAL A 1 375 ? -11.169 -2.495 -10.077 1.00 95.50 375 VAL A O 1
ATOM 2937 N N . ASN A 1 376 ? -11.998 -2.378 -12.160 1.00 95.69 376 ASN A N 1
ATOM 2938 C CA . ASN A 1 376 ? -13.202 -1.651 -11.760 1.00 95.69 376 ASN A CA 1
ATOM 2939 C C . ASN A 1 376 ? -14.050 -2.458 -10.786 1.00 95.69 376 ASN A C 1
ATOM 2941 O O . ASN A 1 376 ? -14.464 -1.934 -9.760 1.00 95.69 376 ASN A O 1
ATOM 2945 N N . GLN A 1 377 ? -14.277 -3.738 -11.081 1.00 96.19 377 GLN A N 1
ATOM 2946 C CA . GLN A 1 377 ? -15.048 -4.602 -10.200 1.00 96.19 377 GLN A CA 1
ATOM 2947 C C . GLN A 1 377 ? -14.365 -4.768 -8.837 1.00 96.19 377 GLN A C 1
ATOM 2949 O O . GLN A 1 377 ? -15.044 -4.685 -7.820 1.00 96.19 377 GLN A O 1
ATOM 2954 N N . LEU A 1 378 ? -13.042 -4.959 -8.811 1.00 95.12 378 LEU A N 1
ATOM 2955 C CA . LEU A 1 378 ? -12.262 -5.066 -7.579 1.00 95.12 378 LEU A CA 1
ATOM 2956 C C . LEU A 1 378 ? -12.419 -3.817 -6.700 1.00 95.12 378 LEU A C 1
ATOM 2958 O O . LEU A 1 378 ? -12.662 -3.944 -5.505 1.00 95.12 378 LEU A O 1
ATOM 2962 N N . ILE A 1 379 ? -12.289 -2.621 -7.282 1.00 95.56 379 ILE A N 1
ATOM 2963 C CA . ILE A 1 379 ? -12.378 -1.363 -6.533 1.00 95.56 379 ILE A CA 1
ATOM 2964 C C . ILE A 1 379 ? -13.818 -1.093 -6.091 1.00 95.56 379 ILE A C 1
ATOM 2966 O O . ILE A 1 379 ? -14.045 -0.884 -4.904 1.00 95.56 379 ILE A O 1
ATOM 2970 N N . SER A 1 380 ? -14.789 -1.123 -7.008 1.00 95.44 380 SER A N 1
ATOM 2971 C CA . SER A 1 380 ? -16.172 -0.744 -6.698 1.00 95.44 380 SER A CA 1
ATOM 2972 C C . SER A 1 380 ? -16.827 -1.701 -5.697 1.00 95.44 380 SER A C 1
ATOM 2974 O O . SER A 1 380 ? -17.380 -1.242 -4.708 1.00 95.44 380 SER A O 1
ATOM 2976 N N . VAL A 1 381 ? -16.694 -3.024 -5.876 1.00 96.19 381 VAL A N 1
ATOM 2977 C CA . VAL A 1 381 ? -17.303 -4.001 -4.948 1.00 96.19 381 VAL A CA 1
ATOM 2978 C C . VAL A 1 381 ? -16.731 -3.861 -3.540 1.00 96.19 381 VAL A C 1
ATOM 2980 O O . VAL A 1 381 ? -17.468 -3.945 -2.560 1.00 96.19 381 VAL A O 1
ATOM 2983 N N . THR A 1 382 ? -15.419 -3.653 -3.418 1.00 96.56 382 THR A N 1
ATOM 2984 C CA . THR A 1 382 ? -14.799 -3.482 -2.104 1.00 96.56 382 THR A CA 1
ATOM 2985 C C . THR A 1 382 ? -15.131 -2.128 -1.490 1.00 96.56 382 THR A C 1
ATOM 2987 O O . THR A 1 382 ? -15.356 -2.084 -0.286 1.00 96.56 382 THR A O 1
ATOM 2990 N N . ALA A 1 383 ? -15.209 -1.048 -2.274 1.00 96.25 383 ALA A N 1
ATOM 2991 C CA . ALA A 1 383 ? -15.628 0.260 -1.774 1.00 96.25 383 ALA A CA 1
ATOM 2992 C C . ALA A 1 383 ? -17.041 0.201 -1.171 1.00 96.25 383 ALA A C 1
ATOM 2994 O O . ALA A 1 383 ? -17.204 0.579 -0.012 1.00 96.25 383 ALA A O 1
ATOM 2995 N N . ASP A 1 384 ? -18.003 -0.383 -1.892 1.00 95.69 384 ASP A N 1
ATOM 2996 C CA . ASP A 1 384 ? -19.383 -0.564 -1.419 1.00 95.69 384 ASP A CA 1
ATOM 2997 C C . ASP A 1 384 ? -19.439 -1.402 -0.128 1.00 95.69 384 ASP A C 1
ATOM 2999 O O . ASP A 1 384 ? -20.212 -1.125 0.788 1.00 95.69 384 ASP A O 1
ATOM 3003 N N . GLN A 1 385 ? -18.600 -2.441 -0.028 1.00 95.62 385 GLN A N 1
ATOM 3004 C CA . GLN A 1 385 ? -18.560 -3.321 1.142 1.00 95.62 385 GLN A CA 1
ATOM 3005 C C . GLN A 1 385 ? -18.050 -2.608 2.404 1.00 95.62 385 GLN A C 1
ATOM 3007 O O . GLN A 1 385 ? -18.531 -2.896 3.504 1.00 95.62 385 GLN A O 1
ATOM 3012 N N . ILE A 1 386 ? -17.048 -1.733 2.271 1.00 95.94 386 ILE A N 1
ATOM 3013 C CA . ILE A 1 386 ? -16.375 -1.113 3.422 1.00 95.94 386 ILE A CA 1
ATOM 3014 C C . ILE A 1 386 ? -16.925 0.267 3.782 1.00 95.94 386 ILE A C 1
ATOM 3016 O O . ILE A 1 386 ? -16.623 0.760 4.869 1.00 95.94 386 ILE A O 1
ATOM 3020 N N . GLU A 1 387 ? -17.701 0.897 2.900 1.00 95.19 387 GLU A N 1
ATOM 3021 C CA . GLU A 1 387 ? -18.207 2.259 3.080 1.00 95.19 387 GLU A CA 1
ATOM 3022 C C . GLU A 1 387 ? -18.849 2.488 4.461 1.00 95.19 387 GLU A C 1
ATOM 3024 O O . GLU A 1 387 ? -18.438 3.433 5.141 1.00 95.19 387 GLU A O 1
ATOM 3029 N N . PRO A 1 388 ? -19.742 1.617 4.981 1.00 95.75 388 PRO A N 1
ATOM 3030 C CA . PRO A 1 388 ? -20.322 1.832 6.306 1.00 95.75 388 PRO A CA 1
ATOM 3031 C C . PRO A 1 388 ? -19.274 1.897 7.429 1.00 95.75 388 PRO A C 1
ATOM 3033 O O . PRO A 1 388 ? -19.419 2.681 8.367 1.00 95.75 388 PRO A O 1
ATOM 3036 N N . ALA A 1 389 ? -18.219 1.081 7.344 1.00 95.62 389 ALA A N 1
ATOM 3037 C CA . ALA A 1 389 ? -17.131 1.059 8.321 1.00 95.62 389 ALA A CA 1
ATOM 3038 C C . ALA A 1 389 ? -16.213 2.281 8.182 1.00 95.62 389 ALA A C 1
ATOM 3040 O O . ALA A 1 389 ? -15.768 2.833 9.187 1.00 95.62 389 ALA A O 1
ATOM 3041 N N . ILE A 1 390 ? -15.988 2.756 6.955 1.00 92.75 390 ILE A N 1
ATOM 3042 C CA . ILE A 1 390 ? -15.256 3.997 6.680 1.00 92.75 390 ILE A CA 1
ATOM 3043 C C . ILE A 1 390 ? -15.991 5.210 7.258 1.00 92.75 390 ILE A C 1
ATOM 3045 O O . ILE A 1 390 ? -15.362 6.059 7.884 1.00 92.75 390 ILE A O 1
ATOM 3049 N N . LEU A 1 391 ? -17.315 5.292 7.108 1.00 93.19 391 LEU A N 1
ATOM 3050 C CA . LEU A 1 391 ? -18.099 6.392 7.677 1.00 93.19 391 LEU A CA 1
ATOM 3051 C C . LEU A 1 391 ? -18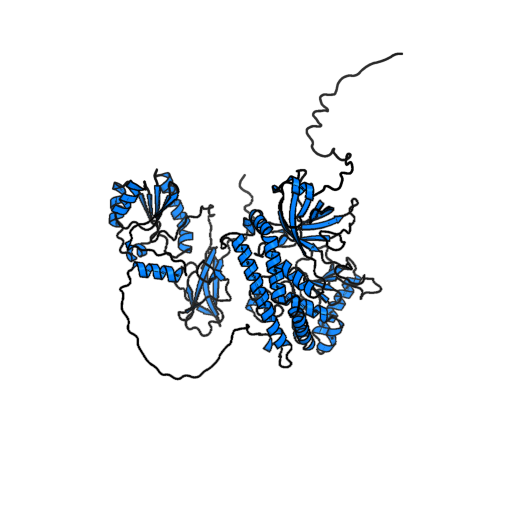.020 6.410 9.211 1.00 93.19 391 LEU A C 1
ATOM 3053 O O . LEU A 1 391 ? -17.773 7.469 9.787 1.00 93.19 391 LEU A O 1
ATOM 3057 N N . ARG A 1 392 ? -18.102 5.242 9.868 1.00 93.88 392 ARG A N 1
ATOM 3058 C CA . ARG A 1 392 ? -17.827 5.115 11.314 1.00 93.88 392 ARG A CA 1
ATOM 3059 C C . ARG A 1 392 ? -16.396 5.523 11.670 1.00 93.88 392 ARG A C 1
ATOM 3061 O O . ARG A 1 392 ? -16.159 6.126 12.713 1.00 93.88 392 ARG A O 1
ATOM 3068 N N . ASP A 1 393 ? -15.425 5.205 10.816 1.00 92.31 393 ASP A N 1
ATOM 3069 C CA . ASP A 1 393 ? -14.034 5.616 11.013 1.00 92.31 393 ASP A CA 1
ATOM 3070 C C . ASP A 1 393 ? -13.878 7.139 10.982 1.00 92.31 393 ASP A C 1
ATOM 3072 O O . ASP A 1 393 ? -13.175 7.697 11.819 1.00 92.31 393 ASP A O 1
ATOM 3076 N N . PHE A 1 394 ? -14.576 7.825 10.073 1.00 90.75 394 PHE A N 1
ATOM 3077 C CA . PHE A 1 394 ? -14.613 9.286 10.027 1.00 90.75 394 PHE A CA 1
ATOM 3078 C C . PHE A 1 394 ? -15.304 9.906 11.243 1.00 90.75 394 PHE A C 1
ATOM 3080 O O . PHE A 1 394 ? -14.902 10.987 11.666 1.00 90.75 394 PHE A O 1
ATOM 3087 N N . GLU A 1 395 ? -16.306 9.254 11.831 1.00 90.50 395 GLU A N 1
ATOM 3088 C CA . GLU A 1 395 ? -16.896 9.712 13.095 1.00 90.50 395 GLU A CA 1
ATOM 3089 C C . GLU A 1 395 ? -15.875 9.654 14.242 1.00 90.50 395 GLU A C 1
ATOM 3091 O O . GLU A 1 395 ? -15.812 10.578 15.053 1.00 90.50 395 GLU A O 1
ATOM 3096 N N . ASN A 1 396 ? -15.030 8.618 14.271 1.00 90.31 396 ASN A N 1
ATOM 3097 C CA . ASN A 1 396 ? -14.031 8.423 15.324 1.00 90.31 396 ASN A CA 1
ATOM 3098 C C . ASN A 1 396 ? -12.739 9.238 15.106 1.00 90.31 396 ASN A C 1
ATOM 3100 O O . ASN A 1 396 ? -12.139 9.751 16.048 1.00 90.31 396 ASN A O 1
ATOM 3104 N N . TRP A 1 397 ? -12.306 9.382 13.851 1.00 90.25 397 TRP A N 1
ATOM 3105 C CA . TRP A 1 397 ? -11.016 9.968 13.464 1.00 90.25 397 TRP A CA 1
ATOM 3106 C C . TRP A 1 397 ? -11.138 11.212 12.577 1.00 90.25 397 TRP A C 1
ATOM 3108 O O . TRP A 1 397 ? -10.154 11.628 11.957 1.00 90.25 397 TRP A O 1
ATOM 3118 N N . GLY A 1 398 ? -12.320 11.830 12.513 1.00 82.38 398 GLY A N 1
ATOM 3119 C CA . GLY A 1 398 ? -12.650 12.927 11.597 1.00 82.38 398 GLY A CA 1
ATOM 3120 C C . GLY A 1 398 ? -11.683 14.107 11.645 1.00 82.38 398 GLY A C 1
ATOM 3121 O O . GLY A 1 398 ? -11.294 14.608 10.594 1.00 82.38 398 GLY A O 1
ATOM 3122 N N . ASP A 1 399 ? -11.189 14.475 12.829 1.00 81.75 399 ASP A N 1
ATOM 3123 C CA . ASP A 1 399 ? -10.196 15.549 12.997 1.00 81.75 399 ASP A CA 1
ATOM 3124 C C . ASP A 1 399 ? -8.905 15.321 12.186 1.00 81.75 399 ASP A C 1
ATOM 3126 O O . ASP A 1 399 ? -8.209 16.272 11.823 1.00 81.75 399 ASP A O 1
ATOM 3130 N N . PHE A 1 400 ? -8.578 14.060 11.886 1.00 76.19 400 PHE A N 1
ATOM 3131 C CA . PHE A 1 400 ? -7.368 13.666 11.165 1.00 76.19 400 PHE A CA 1
ATOM 3132 C C . PHE A 1 400 ? -7.655 13.179 9.742 1.00 76.19 400 PHE A C 1
ATOM 3134 O O . PHE A 1 400 ? -6.876 13.474 8.828 1.00 76.19 400 PHE A O 1
ATOM 3141 N N . ALA A 1 401 ? -8.753 12.447 9.557 1.00 80.44 401 ALA A N 1
ATOM 3142 C CA . ALA A 1 401 ? -9.127 11.803 8.303 1.00 80.44 401 ALA A CA 1
ATOM 3143 C C . ALA A 1 401 ? -9.886 12.743 7.352 1.00 80.44 401 ALA A C 1
ATOM 3145 O O . ALA A 1 401 ? -9.638 12.738 6.142 1.00 80.44 401 ALA A O 1
ATOM 3146 N N . PHE A 1 402 ? -10.791 13.571 7.878 1.00 84.94 402 PHE A N 1
ATOM 3147 C CA . PHE A 1 402 ? -11.638 14.437 7.062 1.00 84.94 402 PHE A CA 1
ATOM 3148 C C . PHE A 1 402 ? -10.871 15.673 6.570 1.00 84.94 402 PHE A C 1
ATOM 3150 O O . PHE A 1 402 ? -9.967 16.197 7.234 1.00 84.94 402 PHE A O 1
ATOM 3157 N N . ARG A 1 403 ? -11.210 16.148 5.370 1.00 83.75 403 ARG A N 1
ATOM 3158 C CA . ARG A 1 403 ? -10.692 17.397 4.806 1.00 83.75 403 ARG A CA 1
ATOM 3159 C C . ARG A 1 403 ? -11.840 18.371 4.615 1.00 83.75 403 ARG A C 1
ATOM 3161 O O . ARG A 1 403 ? -12.812 18.074 3.933 1.00 83.75 403 ARG A O 1
ATOM 3168 N N . ASP A 1 404 ? -11.691 19.562 5.183 1.00 80.00 404 ASP A N 1
ATOM 3169 C CA . ASP A 1 404 ? -12.747 20.577 5.270 1.00 80.00 404 ASP A CA 1
ATOM 3170 C C . ASP A 1 404 ? -13.153 21.202 3.922 1.00 80.00 404 ASP A C 1
ATOM 3172 O O . ASP A 1 404 ? -14.103 21.984 3.867 1.00 80.00 404 ASP A O 1
ATOM 3176 N N . TRP A 1 405 ? -12.453 20.857 2.837 1.00 82.94 405 TRP A N 1
ATOM 3177 C CA . TRP A 1 405 ? -12.838 21.184 1.464 1.00 82.94 405 TRP A CA 1
ATOM 3178 C C . TRP A 1 405 ? -13.826 20.187 0.842 1.00 82.94 405 TRP A C 1
ATOM 3180 O O . TRP A 1 405 ? -14.388 20.487 -0.210 1.00 82.94 405 TRP A O 1
ATOM 3190 N N . TYR A 1 406 ? -14.047 19.023 1.457 1.00 82.75 406 TYR A N 1
ATOM 3191 C CA . TYR A 1 406 ? -15.146 18.130 1.099 1.00 82.75 406 TYR A CA 1
ATOM 3192 C C . TYR A 1 406 ? -16.419 18.526 1.852 1.00 82.75 406 TYR A C 1
ATOM 3194 O O . TYR A 1 406 ? -16.370 19.117 2.929 1.00 82.75 406 TYR A O 1
ATOM 3202 N N . ALA A 1 407 ? -17.583 18.222 1.272 1.00 84.56 407 ALA A N 1
ATOM 3203 C CA . ALA A 1 407 ? -18.865 18.585 1.874 1.00 84.56 407 ALA A CA 1
ATOM 3204 C C . ALA A 1 407 ? -19.152 17.786 3.156 1.00 84.56 407 ALA A C 1
ATOM 3206 O O . ALA A 1 407 ? -19.660 18.338 4.132 1.00 84.56 407 ALA A O 1
ATOM 3207 N N . ASN A 1 408 ? -18.836 16.491 3.140 1.00 88.88 408 ASN A N 1
ATOM 3208 C CA . ASN A 1 408 ? -18.979 15.555 4.249 1.00 88.88 408 ASN A CA 1
ATOM 3209 C C . ASN A 1 408 ? -18.079 14.316 3.991 1.00 88.88 408 ASN A C 1
ATOM 3211 O O . ASN A 1 408 ? -17.498 14.208 2.903 1.00 88.88 408 ASN A O 1
ATOM 3215 N N . PRO A 1 409 ? -17.924 13.410 4.974 1.00 89.56 409 PRO A N 1
ATOM 3216 C CA . PRO A 1 409 ? -17.110 12.202 4.826 1.00 89.56 409 PRO A CA 1
ATOM 3217 C C . PRO A 1 409 ? -17.498 11.273 3.668 1.00 89.56 409 PRO A C 1
ATOM 3219 O O . PRO A 1 409 ? -16.613 10.739 3.007 1.00 89.56 409 PRO A O 1
ATOM 3222 N N . GLU A 1 410 ? -18.795 11.124 3.396 1.00 91.56 410 GLU A N 1
ATOM 3223 C CA . GLU A 1 410 ? -19.332 10.310 2.294 1.00 91.56 410 GLU A CA 1
ATOM 3224 C C . GLU A 1 410 ? -18.828 10.832 0.942 1.00 91.56 410 GLU A C 1
ATOM 3226 O O . GLU A 1 410 ? -18.136 10.127 0.214 1.00 91.56 410 GLU A O 1
ATOM 3231 N N . VAL A 1 411 ? -19.006 12.131 0.684 1.00 89.88 411 VAL A N 1
ATOM 3232 C CA . VAL A 1 411 ? -18.512 12.799 -0.529 1.00 89.88 411 VAL A CA 1
ATOM 3233 C C . VAL A 1 411 ? -16.986 12.723 -0.643 1.00 89.88 411 VAL A C 1
ATOM 3235 O O . VAL A 1 411 ? -16.464 12.588 -1.750 1.00 89.88 411 VAL A O 1
ATOM 3238 N N . GLN A 1 412 ? -16.250 12.819 0.472 1.00 89.00 412 GLN A N 1
ATOM 3239 C CA . GLN A 1 412 ? -14.796 12.624 0.457 1.00 89.00 412 GLN A CA 1
ATOM 3240 C C . GLN A 1 412 ? -14.444 11.208 -0.007 1.00 89.00 412 GLN A C 1
ATOM 3242 O O . GLN A 1 412 ? -13.626 11.057 -0.914 1.00 89.00 412 GLN A O 1
ATOM 3247 N N . PHE A 1 413 ? -15.042 10.185 0.606 1.00 90.94 413 PHE A N 1
ATOM 3248 C CA . PHE A 1 413 ? -14.743 8.794 0.291 1.00 90.94 413 PHE A CA 1
ATOM 3249 C C . PHE A 1 413 ? -15.093 8.459 -1.162 1.00 90.94 413 PHE A C 1
ATOM 3251 O O . PHE A 1 413 ? -14.217 8.017 -1.906 1.00 90.94 413 PHE A O 1
ATOM 3258 N N . GLU A 1 414 ? -16.312 8.770 -1.605 1.00 90.94 414 GLU A N 1
ATOM 3259 C CA . GLU A 1 414 ? -16.756 8.557 -2.988 1.00 90.94 414 GLU A CA 1
ATOM 3260 C C . GLU A 1 414 ? -15.827 9.245 -4.003 1.00 90.94 414 GLU A C 1
ATOM 3262 O O . GLU A 1 414 ? -15.407 8.644 -4.997 1.00 90.94 414 GLU A O 1
ATOM 3267 N N . SER A 1 415 ? -15.457 10.505 -3.744 1.00 88.38 415 SER A N 1
ATOM 3268 C CA . SER A 1 415 ? -14.576 11.284 -4.621 1.00 88.38 415 SER A CA 1
ATOM 3269 C C . SER A 1 415 ? -13.166 10.695 -4.696 1.00 88.38 415 SER A C 1
ATOM 3271 O O . SER A 1 415 ? -12.575 10.624 -5.779 1.00 88.38 415 SER A O 1
ATOM 3273 N N . GLU A 1 416 ? -12.606 10.266 -3.566 1.00 88.00 416 GLU A N 1
ATOM 3274 C CA . GLU A 1 416 ? -11.269 9.670 -3.502 1.00 88.00 416 GLU A CA 1
ATOM 3275 C C . GLU A 1 416 ? -11.224 8.283 -4.155 1.00 88.00 416 GLU A C 1
ATOM 3277 O O . GLU A 1 416 ? -10.271 7.989 -4.881 1.00 88.00 416 GLU A O 1
ATOM 3282 N N . ILE A 1 417 ? -12.263 7.461 -3.977 1.00 91.62 417 ILE A N 1
ATOM 3283 C CA . ILE A 1 417 ? -12.393 6.158 -4.644 1.00 91.62 417 ILE A CA 1
ATOM 3284 C C . ILE A 1 417 ? -12.562 6.329 -6.155 1.00 91.62 417 ILE A C 1
ATOM 3286 O O . ILE A 1 417 ? -11.850 5.684 -6.925 1.00 91.62 417 ILE A O 1
ATOM 3290 N N . SER A 1 418 ? -13.425 7.246 -6.597 1.00 88.56 418 SER A N 1
ATOM 3291 C CA . SER A 1 418 ? -13.606 7.559 -8.021 1.00 88.56 418 SER A CA 1
ATOM 3292 C C . SER A 1 418 ? -12.311 8.076 -8.665 1.00 88.56 418 SER A C 1
ATOM 3294 O O . SER A 1 418 ? -11.933 7.670 -9.772 1.00 88.56 418 SER A O 1
ATOM 3296 N N . SER A 1 419 ? -11.570 8.918 -7.937 1.00 85.69 419 SER A N 1
ATOM 3297 C CA . SER A 1 419 ? -10.261 9.416 -8.367 1.00 85.69 419 SER A CA 1
ATOM 3298 C C . SER A 1 419 ? -9.227 8.295 -8.460 1.00 85.69 419 SER A C 1
ATOM 3300 O O . SER A 1 419 ? -8.500 8.226 -9.450 1.00 85.69 419 SER A O 1
ATOM 3302 N N . LEU A 1 420 ? -9.172 7.398 -7.468 1.00 87.56 420 LEU A N 1
ATOM 3303 C CA . LEU A 1 420 ? -8.293 6.228 -7.477 1.00 87.56 420 LEU A CA 1
ATOM 3304 C C . LEU A 1 420 ? -8.604 5.317 -8.668 1.00 87.56 420 LEU A C 1
ATOM 3306 O O . LEU A 1 420 ? -7.699 4.969 -9.419 1.00 87.56 420 LEU A O 1
ATOM 3310 N N . GLN A 1 421 ? -9.878 4.988 -8.875 1.00 89.12 421 GLN A N 1
ATOM 3311 C CA . GLN A 1 421 ? -10.335 4.142 -9.972 1.00 89.12 421 GLN A CA 1
ATOM 3312 C C . GLN A 1 421 ? -9.940 4.723 -11.333 1.00 89.12 421 GLN A C 1
ATOM 3314 O O . GLN A 1 421 ? -9.281 4.050 -12.127 1.00 89.12 421 GLN A O 1
ATOM 3319 N N . THR A 1 422 ? -10.274 5.994 -11.575 1.00 86.69 422 THR A N 1
ATOM 3320 C CA . THR A 1 422 ? -9.926 6.694 -12.820 1.00 86.69 422 THR A CA 1
ATOM 3321 C C . THR A 1 422 ? -8.415 6.705 -13.034 1.00 86.69 422 THR A C 1
ATOM 3323 O O . THR A 1 422 ? -7.930 6.331 -14.101 1.00 86.69 422 THR A O 1
ATOM 3326 N N . TRP A 1 423 ? -7.656 7.058 -11.995 1.00 88.06 423 TRP A N 1
ATOM 3327 C CA . TRP A 1 423 ? -6.202 7.118 -12.062 1.00 88.06 423 TRP A CA 1
ATOM 3328 C C . TRP A 1 423 ? -5.577 5.756 -12.384 1.00 88.06 423 TRP A C 1
ATOM 3330 O O . TRP A 1 423 ? -4.670 5.681 -13.214 1.00 88.06 423 TRP A O 1
ATOM 3340 N N . THR A 1 424 ? -6.059 4.670 -11.770 1.00 88.88 424 THR A N 1
ATOM 3341 C CA . THR A 1 424 ? -5.535 3.318 -12.009 1.00 88.88 424 THR A CA 1
ATOM 3342 C C . THR A 1 424 ? -5.794 2.863 -13.445 1.00 88.88 424 THR A C 1
ATOM 3344 O O . THR A 1 424 ? -4.894 2.300 -14.072 1.00 88.88 424 THR A O 1
ATOM 3347 N N . LEU A 1 425 ? -6.977 3.141 -14.001 1.00 91.56 425 LEU A N 1
ATOM 3348 C CA . LEU A 1 425 ? -7.284 2.825 -15.400 1.00 91.56 425 LEU A CA 1
ATOM 3349 C C . LEU A 1 425 ? -6.420 3.635 -16.372 1.00 91.56 425 LEU A C 1
ATOM 3351 O O . LEU A 1 425 ? -5.815 3.063 -17.281 1.00 91.56 425 LEU A O 1
ATOM 3355 N N . ASP A 1 426 ? -6.298 4.945 -16.147 1.00 87.25 426 ASP A N 1
ATOM 3356 C CA . ASP A 1 426 ? -5.442 5.817 -16.955 1.00 87.25 426 ASP A CA 1
ATOM 3357 C C . ASP A 1 426 ? -3.981 5.354 -16.906 1.00 87.25 426 ASP A C 1
ATOM 3359 O O . ASP A 1 426 ? -3.276 5.356 -17.920 1.00 87.25 426 ASP A O 1
ATOM 3363 N N . ARG A 1 427 ? -3.522 4.898 -15.735 1.00 90.06 427 ARG A N 1
ATOM 3364 C CA . ARG A 1 427 ? -2.174 4.363 -15.547 1.00 90.06 427 ARG A CA 1
ATOM 3365 C C . ARG A 1 427 ? -1.962 3.071 -16.324 1.00 90.06 427 ARG A C 1
ATOM 3367 O O . ARG A 1 427 ? -0.945 2.951 -17.005 1.00 90.06 427 ARG A O 1
ATOM 3374 N N . LEU A 1 428 ? -2.907 2.135 -16.268 1.00 93.94 428 LEU A N 1
ATOM 3375 C CA . LEU A 1 428 ? -2.855 0.888 -17.038 1.00 93.94 428 LEU A CA 1
ATOM 3376 C C . LEU A 1 428 ? -2.852 1.165 -18.548 1.00 93.94 428 LEU A C 1
ATOM 3378 O O . LEU A 1 428 ? -2.055 0.577 -19.282 1.00 93.94 428 LEU A O 1
ATOM 3382 N N . ALA A 1 429 ? -3.687 2.096 -19.014 1.00 93.06 429 ALA A N 1
ATOM 3383 C CA . ALA A 1 429 ? -3.720 2.505 -20.415 1.00 93.06 429 ALA A CA 1
ATOM 3384 C C . ALA A 1 429 ? -2.386 3.133 -20.857 1.00 93.06 429 ALA A C 1
ATOM 3386 O O . ALA A 1 429 ? -1.837 2.764 -21.900 1.00 93.06 429 ALA A O 1
ATOM 3387 N N . TRP A 1 430 ? -1.827 4.038 -20.046 1.00 91.62 430 TRP A N 1
ATOM 3388 C CA . TRP A 1 430 ? -0.526 4.645 -20.317 1.00 91.62 430 TRP A CA 1
ATOM 3389 C C . TRP A 1 430 ? 0.601 3.606 -20.333 1.00 91.62 430 TRP A C 1
ATOM 3391 O O . TRP A 1 430 ? 1.402 3.599 -21.269 1.00 91.62 430 TRP A O 1
ATOM 3401 N N . MET A 1 431 ? 0.653 2.709 -19.341 1.00 94.06 431 MET A N 1
ATOM 3402 C CA . MET A 1 431 ? 1.672 1.657 -19.265 1.00 94.06 431 MET A CA 1
ATOM 3403 C C . MET A 1 431 ? 1.618 0.740 -20.484 1.00 94.06 431 MET A C 1
ATOM 3405 O O . MET A 1 431 ? 2.670 0.411 -21.022 1.00 94.06 431 MET A O 1
ATOM 3409 N N . GLY A 1 432 ? 0.422 0.391 -20.969 1.00 95.50 432 GLY A N 1
ATOM 3410 C CA . GLY A 1 432 ? 0.265 -0.404 -22.187 1.00 95.50 432 GLY A CA 1
ATOM 3411 C C . GLY A 1 432 ? 0.915 0.254 -23.403 1.00 95.50 432 GLY A C 1
ATOM 3412 O O . GLY A 1 432 ? 1.766 -0.352 -24.050 1.00 95.50 432 GLY A O 1
ATOM 3413 N N . ALA A 1 433 ? 0.594 1.524 -23.664 1.00 92.50 433 ALA A N 1
ATOM 3414 C CA . ALA A 1 433 ? 1.194 2.268 -24.773 1.00 92.50 433 ALA A CA 1
ATOM 3415 C C . ALA A 1 433 ? 2.716 2.455 -24.604 1.00 92.50 433 ALA A C 1
ATOM 3417 O O . ALA A 1 433 ? 3.479 2.394 -25.573 1.00 92.50 433 ALA A O 1
ATOM 3418 N N . ALA A 1 434 ? 3.170 2.682 -23.368 1.00 91.75 434 ALA A N 1
ATOM 3419 C CA . ALA A 1 434 ? 4.580 2.841 -23.040 1.00 91.75 434 ALA A CA 1
ATOM 3420 C C . ALA A 1 434 ? 5.376 1.546 -23.266 1.00 91.75 434 ALA A C 1
ATOM 3422 O O . ALA A 1 434 ? 6.456 1.592 -23.857 1.00 91.75 434 ALA A O 1
ATOM 3423 N N . LEU A 1 435 ? 4.839 0.403 -22.835 1.00 95.31 435 LEU A N 1
ATOM 3424 C CA . LEU A 1 435 ? 5.462 -0.914 -22.975 1.00 95.31 435 LEU A CA 1
ATOM 3425 C C . LEU A 1 435 ? 5.476 -1.395 -24.421 1.00 95.31 435 LEU A C 1
ATOM 3427 O O . LEU A 1 435 ? 6.497 -1.913 -24.870 1.00 95.31 435 LEU A O 1
ATOM 3431 N N . GLU A 1 436 ? 4.406 -1.154 -25.178 1.00 94.31 436 GLU A N 1
ATOM 3432 C CA . GLU A 1 436 ? 4.355 -1.495 -26.601 1.00 94.31 436 GLU A CA 1
ATOM 3433 C C . GLU A 1 436 ? 5.443 -0.743 -27.379 1.00 94.31 436 GLU A C 1
ATOM 3435 O O . GLU A 1 436 ? 6.205 -1.334 -28.150 1.00 94.31 436 GLU A O 1
ATOM 3440 N N . ARG A 1 437 ? 5.588 0.564 -27.115 1.00 91.88 437 ARG A N 1
ATOM 3441 C CA . ARG A 1 437 ? 6.690 1.360 -27.666 1.00 91.88 437 ARG A CA 1
ATOM 3442 C C . ARG A 1 437 ? 8.045 0.822 -27.202 1.00 91.88 437 ARG A C 1
ATOM 3444 O O . ARG A 1 437 ? 8.951 0.703 -28.027 1.00 91.88 437 ARG A O 1
ATOM 3451 N N . ALA A 1 438 ? 8.187 0.503 -25.915 1.00 91.81 438 ALA A N 1
ATOM 3452 C CA . ALA A 1 438 ? 9.431 0.008 -25.331 1.00 91.81 438 ALA A CA 1
ATOM 3453 C C . ALA A 1 438 ? 9.865 -1.350 -25.892 1.00 91.81 438 ALA A C 1
ATOM 3455 O O . ALA A 1 438 ? 11.060 -1.583 -26.026 1.00 91.81 438 ALA A O 1
ATOM 3456 N N . ALA A 1 439 ? 8.937 -2.223 -26.276 1.00 94.19 439 ALA A N 1
ATOM 3457 C CA . ALA A 1 439 ? 9.249 -3.517 -26.880 1.00 94.19 439 ALA A CA 1
ATOM 3458 C C . ALA A 1 439 ? 9.657 -3.423 -28.363 1.00 94.19 439 ALA A C 1
ATOM 3460 O O . ALA A 1 439 ? 10.142 -4.398 -28.939 1.00 94.19 439 ALA A O 1
ATOM 3461 N N . SER A 1 440 ? 9.484 -2.262 -29.003 1.00 92.25 440 SER A N 1
ATOM 3462 C CA . SER A 1 440 ? 9.822 -2.083 -30.414 1.00 92.25 440 SER A CA 1
ATOM 3463 C C . SER A 1 440 ? 11.340 -2.146 -30.663 1.00 92.25 440 SER A C 1
ATOM 3465 O O . SER A 1 440 ? 12.107 -1.481 -29.961 1.00 92.25 440 SER A O 1
ATOM 3467 N N . PRO A 1 441 ? 11.809 -2.813 -31.738 1.00 88.81 441 PRO A N 1
ATOM 3468 C CA . PRO A 1 441 ? 13.212 -2.748 -32.172 1.00 88.81 441 PRO A CA 1
ATOM 3469 C C . PRO A 1 441 ? 13.684 -1.325 -32.525 1.00 88.81 441 PRO A C 1
ATOM 3471 O O . PRO A 1 441 ? 14.885 -1.035 -32.569 1.00 88.81 441 PRO A O 1
ATOM 3474 N N . ALA A 1 442 ? 12.742 -0.422 -32.811 1.00 87.19 442 ALA A N 1
ATOM 3475 C CA . ALA A 1 442 ? 13.027 0.981 -33.081 1.00 87.19 442 ALA A CA 1
ATOM 3476 C C . ALA A 1 442 ? 13.319 1.788 -31.809 1.00 87.19 442 ALA A C 1
ATOM 3478 O O . ALA A 1 442 ? 13.854 2.885 -31.931 1.00 87.19 442 ALA A O 1
ATOM 3479 N N . TYR A 1 443 ? 13.028 1.246 -30.623 1.00 87.19 443 TYR A N 1
ATOM 3480 C CA . TYR A 1 443 ? 13.226 1.941 -29.358 1.00 87.19 443 TYR A CA 1
ATOM 3481 C C . TYR A 1 443 ? 14.694 2.303 -29.126 1.00 87.19 443 TYR A C 1
ATOM 3483 O O . TYR A 1 443 ? 15.605 1.492 -29.342 1.00 87.19 443 TYR A O 1
ATOM 3491 N N . ARG A 1 444 ? 14.926 3.529 -28.672 1.00 81.75 444 ARG A N 1
ATOM 3492 C CA . ARG A 1 444 ? 16.229 4.088 -28.323 1.00 81.75 444 ARG A CA 1
ATOM 3493 C C . ARG A 1 444 ? 16.173 4.595 -26.892 1.00 81.75 444 ARG A C 1
ATOM 3495 O O . ARG A 1 444 ? 15.495 5.571 -26.590 1.00 81.75 444 ARG A O 1
ATOM 3502 N N . TYR A 1 445 ? 16.888 3.924 -26.000 1.00 77.12 445 TYR A N 1
ATOM 3503 C CA . TYR A 1 445 ? 17.067 4.394 -24.634 1.00 77.12 445 TYR A CA 1
ATOM 3504 C C . TYR A 1 445 ? 18.239 5.393 -24.562 1.00 77.12 445 TYR A C 1
ATOM 3506 O O . TYR A 1 445 ? 19.302 5.105 -25.121 1.00 77.12 445 TYR A O 1
ATOM 3514 N N . PRO A 1 446 ? 18.108 6.533 -23.851 1.00 68.69 446 PRO A N 1
ATOM 3515 C CA . PRO A 1 446 ? 16.932 7.010 -23.110 1.00 68.69 446 PRO A CA 1
ATOM 3516 C C . PRO A 1 446 ? 15.966 7.893 -23.929 1.00 68.69 446 PRO A C 1
ATOM 3518 O O . PRO A 1 446 ? 15.011 8.425 -23.366 1.00 68.69 446 PRO A O 1
ATOM 3521 N N . GLN A 1 447 ? 16.206 8.085 -25.231 1.00 73.94 447 GLN A N 1
ATOM 3522 C CA . GLN A 1 447 ? 15.504 9.064 -26.077 1.00 73.94 447 GLN A CA 1
ATOM 3523 C C . GLN A 1 447 ? 13.987 8.827 -26.159 1.00 73.94 447 GLN A C 1
ATOM 3525 O O . GLN A 1 447 ? 13.214 9.781 -26.131 1.00 73.94 447 GLN A O 1
ATOM 3530 N N . ASP A 1 448 ? 13.562 7.567 -26.202 1.00 71.69 448 ASP A N 1
ATOM 3531 C CA . ASP A 1 448 ? 12.165 7.170 -26.386 1.00 71.69 448 ASP A CA 1
ATOM 3532 C C . ASP A 1 448 ? 11.417 6.920 -25.065 1.00 71.69 448 ASP A C 1
ATOM 3534 O O . ASP A 1 448 ? 10.234 6.572 -25.086 1.00 71.69 448 ASP A O 1
ATOM 3538 N N . ASN A 1 449 ? 12.067 7.147 -23.913 1.00 70.88 449 ASN A N 1
ATOM 3539 C CA . ASN A 1 449 ? 11.444 7.022 -22.587 1.00 70.88 449 ASN A CA 1
ATOM 3540 C C . ASN A 1 449 ? 10.361 8.087 -22.331 1.00 70.88 449 ASN A C 1
ATOM 3542 O O . ASN A 1 449 ? 9.529 7.918 -21.438 1.00 70.88 449 ASN A O 1
ATOM 3546 N N . GLN A 1 450 ? 10.369 9.196 -23.079 1.00 64.88 450 GLN A N 1
ATOM 3547 C CA . GLN A 1 450 ? 9.312 10.204 -23.018 1.00 64.88 450 GLN A CA 1
ATOM 3548 C C . GLN A 1 450 ? 8.101 9.717 -23.819 1.00 64.88 450 GLN A C 1
ATOM 3550 O O . GLN A 1 450 ? 8.003 9.913 -25.032 1.00 64.88 450 GLN A O 1
ATOM 3555 N N . VAL A 1 451 ? 7.180 9.043 -23.130 1.00 60.72 451 VAL A N 1
ATOM 3556 C CA . VAL A 1 451 ? 5.946 8.525 -23.730 1.00 60.72 451 VAL A CA 1
ATOM 3557 C C . VAL A 1 451 ? 4.865 9.614 -23.690 1.00 60.72 451 VAL A C 1
ATOM 3559 O O . VAL A 1 451 ? 4.497 10.047 -22.593 1.00 60.72 451 VAL A O 1
ATOM 3562 N N . PRO A 1 452 ? 4.351 10.073 -24.851 1.00 51.38 452 PRO A N 1
ATOM 3563 C CA . PRO A 1 452 ? 3.269 11.054 -24.908 1.00 51.38 452 PRO A CA 1
ATOM 3564 C C . PRO A 1 452 ? 2.002 10.537 -24.220 1.00 51.38 452 PRO A C 1
ATOM 3566 O O . PRO A 1 452 ? 1.733 9.338 -24.221 1.00 51.38 452 PRO A O 1
ATOM 3569 N N . ILE A 1 453 ? 1.200 11.450 -23.673 1.00 48.03 453 ILE A N 1
ATOM 3570 C CA . ILE A 1 453 ? -0.076 11.118 -23.027 1.00 48.03 453 ILE A CA 1
ATOM 3571 C C . ILE A 1 453 ? -1.048 10.579 -24.095 1.00 48.03 453 ILE A C 1
ATOM 3573 O O . ILE A 1 453 ? -1.263 11.283 -25.097 1.00 48.03 453 ILE A O 1
ATOM 3577 N N . PRO A 1 454 ? -1.650 9.385 -23.914 1.00 39.94 454 PRO A N 1
ATOM 3578 C CA . PRO A 1 454 ? -2.683 8.875 -24.813 1.00 39.94 454 PRO A CA 1
ATOM 3579 C C . PRO A 1 454 ? -3.802 9.913 -24.999 1.00 39.94 454 PRO A C 1
ATOM 3581 O O . PRO A 1 454 ? -4.301 10.473 -24.029 1.00 39.94 454 PRO A O 1
ATOM 3584 N N . GLY A 1 455 ? -4.160 10.223 -26.249 1.00 43.97 455 GLY A N 1
ATOM 3585 C CA . GLY A 1 455 ? -5.198 11.217 -26.577 1.00 43.97 455 GLY A CA 1
ATOM 3586 C C . GLY A 1 455 ? -4.707 12.655 -26.807 1.00 43.97 455 GLY A C 1
ATOM 3587 O O . GLY A 1 455 ? -5.486 13.494 -27.254 1.00 43.97 455 GLY A O 1
ATOM 3588 N N . SER A 1 456 ? -3.417 12.951 -26.611 1.00 34.72 456 SER A N 1
ATOM 3589 C CA . SER A 1 456 ? -2.819 14.221 -27.050 1.00 34.72 456 SER A CA 1
ATOM 3590 C C . SER A 1 456 ? -2.293 14.113 -28.488 1.00 34.72 456 SER A C 1
ATOM 3592 O O . SER A 1 456 ? -1.107 13.913 -28.742 1.00 34.72 456 SER A O 1
ATOM 3594 N N . SER A 1 457 ? -3.180 14.228 -29.481 1.00 30.17 457 SER A N 1
ATOM 3595 C CA . SER A 1 457 ? -2.741 14.402 -30.870 1.00 30.17 457 SER A CA 1
ATOM 3596 C C . SER A 1 457 ? -2.137 15.799 -31.038 1.00 30.17 457 SER A C 1
ATOM 3598 O O . SER A 1 457 ? -2.849 16.781 -31.253 1.00 30.17 457 SER A O 1
ATOM 3600 N N . GLY A 1 458 ? -0.815 15.902 -30.933 1.00 31.53 458 GLY A N 1
ATOM 3601 C CA . GLY A 1 458 ? -0.084 17.074 -31.394 1.00 31.53 458 GLY A CA 1
ATOM 3602 C C . GLY A 1 458 ? -0.173 17.179 -32.916 1.00 31.53 458 GLY A C 1
ATOM 3603 O O . GLY A 1 458 ? 0.292 16.292 -33.625 1.00 31.53 458 GLY A O 1
ATOM 3604 N N . ALA A 1 459 ? -0.735 18.274 -33.426 1.00 26.52 459 ALA A N 1
ATOM 3605 C CA . ALA A 1 459 ? -0.560 18.680 -34.815 1.00 26.52 459 ALA A CA 1
ATOM 3606 C C . ALA A 1 459 ? 0.306 19.942 -34.852 1.00 26.52 459 ALA A C 1
ATOM 3608 O O . ALA A 1 459 ? -0.172 21.064 -34.690 1.00 26.52 459 ALA A O 1
ATOM 3609 N N . ALA A 1 460 ? 1.604 19.747 -35.068 1.00 33.41 460 ALA A N 1
ATOM 3610 C CA . ALA A 1 460 ? 2.450 20.785 -35.628 1.00 33.41 460 ALA A CA 1
ATOM 3611 C C . ALA A 1 460 ? 2.108 20.922 -37.123 1.00 33.41 460 ALA A C 1
ATOM 3613 O O . ALA A 1 460 ? 2.320 19.984 -37.888 1.00 33.41 460 ALA A O 1
ATOM 3614 N N . SER A 1 461 ? 1.600 22.079 -37.558 1.00 26.20 461 SER A N 1
ATOM 3615 C CA . SER A 1 461 ? 1.617 22.451 -38.979 1.00 26.20 461 SER A CA 1
ATOM 3616 C C . SER A 1 461 ? 1.744 23.962 -39.165 1.00 26.20 461 SER A C 1
ATOM 3618 O O . SER A 1 461 ? 0.837 24.736 -38.858 1.00 26.20 461 SER A O 1
ATOM 3620 N N . THR A 1 462 ? 2.884 24.370 -39.706 1.00 29.67 462 THR A N 1
ATOM 3621 C CA . THR A 1 462 ? 3.145 25.660 -40.342 1.00 29.67 462 THR A CA 1
ATOM 3622 C C . THR A 1 462 ? 2.510 25.698 -41.735 1.00 29.67 462 THR A C 1
ATOM 3624 O O . THR A 1 462 ? 2.876 24.892 -42.581 1.00 29.67 462 THR A O 1
ATOM 3627 N N . ALA A 1 463 ? 1.608 26.652 -41.997 1.00 24.59 463 ALA A N 1
ATOM 3628 C CA . ALA A 1 463 ? 1.426 27.340 -43.290 1.00 24.59 463 ALA A CA 1
ATOM 3629 C C . ALA A 1 463 ? 0.240 28.316 -43.202 1.00 24.59 463 ALA A C 1
ATOM 3631 O O . ALA A 1 463 ? -0.887 27.923 -42.914 1.00 24.59 463 ALA A O 1
ATOM 3632 N N . GLY A 1 464 ? 0.486 29.601 -43.467 1.00 25.50 464 GLY A N 1
ATOM 3633 C CA . GLY A 1 464 ? -0.571 30.604 -43.582 1.00 25.50 464 GLY A CA 1
ATOM 3634 C C . GLY A 1 464 ? -1.169 30.676 -44.988 1.00 25.50 464 GLY A C 1
ATOM 3635 O O . GLY A 1 464 ? -0.439 30.542 -45.963 1.00 25.50 464 GLY A O 1
ATOM 3636 N N . ARG A 1 465 ? -2.468 30.988 -45.096 1.00 22.50 465 ARG A N 1
ATOM 3637 C CA . ARG A 1 465 ? -3.010 32.141 -45.849 1.00 22.50 465 ARG A CA 1
ATOM 3638 C C . ARG A 1 465 ? -4.535 32.241 -45.701 1.00 22.50 465 ARG A C 1
ATOM 3640 O O . ARG A 1 465 ? -5.200 31.312 -45.275 1.00 22.50 465 ARG A O 1
ATOM 3647 N N . ALA A 1 466 ? -5.011 33.441 -46.015 1.00 24.98 466 ALA A N 1
ATOM 3648 C CA . ALA A 1 466 ? -6.224 34.117 -45.569 1.00 24.98 466 ALA A CA 1
ATOM 3649 C C . ALA A 1 466 ? -7.533 33.810 -46.339 1.00 24.98 466 ALA A C 1
ATOM 3651 O O . ALA A 1 466 ? -7.536 33.050 -47.303 1.00 24.98 466 ALA A O 1
ATOM 3652 N N . VAL A 1 467 ? -8.563 34.602 -45.969 1.00 23.16 467 VAL A N 1
ATOM 3653 C CA . VAL A 1 467 ? -9.871 34.911 -46.608 1.00 23.16 467 VAL A CA 1
ATOM 3654 C C . VAL A 1 467 ? -11.036 34.098 -46.016 1.00 23.16 467 VAL A C 1
ATOM 3656 O O . VAL A 1 467 ? -10.994 32.883 -46.041 1.00 23.16 467 VAL A O 1
ATOM 3659 N N . GLY A 1 468 ? -12.139 34.646 -45.491 1.00 22.11 468 GLY A N 1
ATOM 3660 C CA . GLY A 1 468 ? -12.655 36.011 -45.347 1.00 22.11 468 GLY A CA 1
ATOM 3661 C C . GLY A 1 468 ? -14.195 35.978 -45.187 1.00 22.11 468 GLY A C 1
ATOM 3662 O O . GLY A 1 468 ? -14.820 35.030 -45.648 1.00 22.11 468 GLY A O 1
ATOM 3663 N N . ARG A 1 469 ? -14.777 37.073 -44.650 1.00 22.77 469 ARG A N 1
ATOM 3664 C CA . ARG A 1 469 ? -16.226 37.432 -44.542 1.00 22.77 469 ARG A CA 1
ATOM 3665 C C . ARG A 1 469 ? -17.018 36.704 -43.433 1.00 22.77 469 ARG A C 1
ATOM 3667 O O . ARG A 1 469 ? -16.802 35.532 -43.208 1.00 22.77 469 ARG A O 1
ATOM 3674 N N . ARG A 1 470 ? -17.989 37.308 -42.736 1.00 21.41 470 ARG A N 1
ATOM 3675 C CA . ARG A 1 470 ? -18.669 38.617 -42.814 1.00 21.41 470 ARG A CA 1
ATOM 3676 C C . ARG A 1 470 ? -19.348 38.879 -41.458 1.00 21.41 470 ARG A C 1
ATOM 3678 O O . ARG A 1 470 ? -19.642 37.937 -40.735 1.00 21.41 470 ARG A O 1
ATOM 3685 N N . ALA A 1 471 ? -19.604 40.153 -41.181 1.00 24.50 471 ALA A N 1
ATOM 3686 C CA . ALA A 1 471 ? -20.294 40.662 -40.003 1.00 24.50 471 ALA A CA 1
ATOM 3687 C C . ALA A 1 471 ? -21.720 40.110 -39.821 1.00 24.50 471 ALA A C 1
ATOM 3689 O O . ALA A 1 471 ? -22.453 39.955 -40.800 1.00 24.50 471 ALA A O 1
ATOM 3690 N N . VAL A 1 472 ? -22.104 39.940 -38.556 1.00 23.25 472 VAL A N 1
ATOM 3691 C CA . VAL A 1 472 ? -23.486 40.005 -38.073 1.00 23.25 472 VAL A CA 1
ATOM 3692 C C . VAL A 1 472 ? -23.511 41.105 -37.009 1.00 23.25 472 VAL A C 1
ATOM 3694 O O . VAL A 1 472 ? -22.734 41.070 -36.058 1.00 23.25 472 VAL A O 1
ATOM 3697 N N . GLN A 1 473 ? -24.323 42.128 -37.264 1.00 27.77 473 GLN A N 1
ATOM 3698 C CA . GLN A 1 473 ? -24.803 43.108 -36.289 1.00 27.77 473 GLN A CA 1
ATOM 3699 C C . GLN A 1 473 ? -25.755 42.390 -35.331 1.00 27.77 473 GLN A C 1
ATOM 3701 O O . GLN A 1 473 ? -26.621 41.685 -35.841 1.00 27.77 473 GLN A O 1
ATOM 3706 N N . ASP A 1 474 ? -25.660 42.622 -34.018 1.00 24.42 474 ASP A N 1
ATOM 3707 C CA . ASP A 1 474 ? -26.888 42.832 -33.245 1.00 24.42 474 ASP A CA 1
ATOM 3708 C C . ASP A 1 474 ? -26.684 43.571 -31.913 1.00 24.42 474 ASP A C 1
ATOM 3710 O O . ASP A 1 474 ? -25.755 43.294 -31.156 1.00 24.42 474 ASP A O 1
ATOM 3714 N N . ASP A 1 475 ? -27.579 44.537 -31.731 1.00 25.52 475 ASP A N 1
ATOM 3715 C CA . ASP A 1 475 ? -28.171 45.147 -30.542 1.00 25.52 475 ASP A CA 1
ATOM 3716 C C . ASP A 1 475 ? -27.387 45.329 -29.229 1.00 25.52 475 ASP A C 1
ATOM 3718 O O . ASP A 1 475 ? -27.161 44.430 -28.419 1.00 25.52 475 ASP A O 1
ATOM 3722 N N . THR A 1 476 ? -27.129 46.608 -28.947 1.00 28.86 476 THR A N 1
ATOM 3723 C CA . THR A 1 476 ? -26.812 47.171 -27.634 1.00 28.86 476 THR A CA 1
ATOM 3724 C C . THR A 1 476 ? -28.017 47.085 -26.690 1.00 28.86 476 THR A C 1
ATOM 3726 O O . THR A 1 476 ? -28.983 47.831 -26.854 1.00 28.86 476 THR A O 1
ATOM 3729 N N . LYS A 1 477 ? -27.930 46.242 -25.655 1.00 31.89 477 LYS A N 1
ATOM 3730 C CA . LYS A 1 477 ? -28.638 46.458 -24.384 1.00 31.89 477 LYS A CA 1
ATOM 3731 C C . LYS A 1 477 ? -27.702 47.211 -23.439 1.00 31.89 477 LYS A C 1
ATOM 3733 O O . LYS A 1 477 ? -26.554 46.810 -23.281 1.00 31.89 477 LYS A O 1
ATOM 3738 N N . GLU A 1 478 ? -28.180 48.302 -22.847 1.00 36.41 478 GLU A N 1
ATOM 3739 C CA . GLU A 1 478 ? -27.518 48.931 -21.701 1.00 36.41 478 GLU A CA 1
ATOM 3740 C C . GLU A 1 478 ? -27.467 47.913 -20.552 1.00 36.41 478 GLU A C 1
ATOM 3742 O O . GLU A 1 478 ? -28.503 47.569 -19.988 1.00 36.41 478 GLU A O 1
ATOM 3747 N N . GLU A 1 479 ? -26.272 47.402 -20.242 1.00 41.75 479 GLU A N 1
ATOM 3748 C CA . GLU A 1 479 ? -26.020 46.620 -19.028 1.00 41.75 479 GLU A CA 1
ATOM 3749 C C . GLU A 1 479 ? -26.208 47.525 -17.808 1.00 41.75 479 GLU A C 1
ATOM 3751 O O . GLU A 1 479 ? -25.590 48.587 -17.687 1.00 41.75 479 GLU A O 1
ATOM 3756 N N . THR A 1 480 ? -27.059 47.099 -16.880 1.00 56.09 480 THR A N 1
ATOM 3757 C CA . THR A 1 480 ? -27.201 47.776 -15.586 1.00 56.09 480 THR A CA 1
ATOM 3758 C C . THR A 1 480 ? -25.964 47.508 -14.711 1.00 56.09 480 THR A C 1
ATOM 3760 O O . THR A 1 480 ? -25.339 46.452 -14.806 1.00 56.09 480 THR A O 1
ATOM 3763 N N . LEU A 1 481 ? -25.579 48.443 -13.828 1.00 54.97 481 LEU A N 1
ATOM 3764 C CA . LEU A 1 481 ? -24.407 48.283 -12.937 1.00 54.97 481 LEU A CA 1
ATOM 3765 C C . LEU A 1 481 ? -24.481 46.996 -12.081 1.00 54.97 481 LEU A C 1
ATOM 3767 O O . LEU A 1 481 ? -23.451 46.387 -11.788 1.00 54.97 481 LEU A O 1
ATOM 3771 N N . SER A 1 482 ? -25.694 46.545 -11.737 1.00 50.59 482 SER A N 1
ATOM 3772 C CA . SER A 1 482 ? -25.958 45.273 -11.050 1.00 50.59 482 SER A CA 1
ATOM 3773 C C . SER A 1 482 ? -25.631 44.045 -11.905 1.00 50.59 482 SER A C 1
ATOM 3775 O O . SER A 1 482 ? -25.088 43.069 -11.383 1.00 50.59 482 SER A O 1
ATOM 3777 N N . GLU A 1 483 ? -25.933 44.082 -13.209 1.00 56.47 483 GLU A N 1
ATOM 3778 C CA . GLU A 1 483 ? -25.591 43.010 -14.150 1.00 56.47 483 GLU A CA 1
ATOM 3779 C C . GLU A 1 483 ? -24.079 42.933 -14.325 1.00 56.47 483 GLU A C 1
ATOM 3781 O O . GLU A 1 483 ? -23.538 41.849 -14.176 1.00 56.47 483 GLU A O 1
ATOM 3786 N N . ALA A 1 484 ? -23.376 44.061 -14.482 1.00 57.62 484 ALA A N 1
ATOM 3787 C CA . ALA A 1 484 ? -21.913 44.082 -14.578 1.00 57.62 484 ALA A CA 1
ATOM 3788 C C . ALA A 1 484 ? -21.209 43.586 -13.293 1.00 57.62 484 ALA A C 1
ATOM 3790 O O . ALA A 1 484 ? -20.193 42.881 -13.369 1.00 57.62 484 ALA A O 1
ATOM 3791 N N . TYR A 1 485 ? -21.741 43.910 -12.106 1.00 49.91 485 TYR A N 1
ATOM 3792 C CA . TYR A 1 485 ? -21.245 43.383 -10.826 1.00 49.91 485 TYR A CA 1
ATOM 3793 C C . TYR A 1 485 ? -21.536 41.886 -10.678 1.00 49.91 485 TYR A C 1
ATOM 3795 O O . TYR A 1 485 ? -20.636 41.128 -10.319 1.00 49.91 485 TYR A O 1
ATOM 3803 N N . SER A 1 486 ? -22.750 41.442 -11.018 1.00 56.53 486 SER A N 1
ATOM 3804 C CA . SER A 1 486 ? -23.130 40.024 -11.006 1.00 56.53 486 SER A CA 1
ATOM 3805 C C . SER A 1 486 ? -22.344 39.210 -12.034 1.00 56.53 486 SER A C 1
ATOM 3807 O O . SER A 1 486 ? -21.926 38.102 -11.725 1.00 56.53 486 SER A O 1
ATOM 3809 N N . ASP A 1 487 ? -22.047 39.766 -13.205 1.00 56.62 487 ASP A N 1
ATOM 3810 C CA . ASP A 1 487 ? -21.193 39.165 -14.230 1.00 56.62 487 ASP A CA 1
ATOM 3811 C C . ASP A 1 487 ? -19.741 39.069 -13.766 1.00 56.62 487 ASP A C 1
ATOM 3813 O O . ASP A 1 487 ? -19.065 38.070 -14.009 1.00 56.62 487 ASP A O 1
ATOM 3817 N N . THR A 1 488 ? -19.246 40.098 -13.075 1.00 54.12 488 THR A N 1
ATOM 3818 C CA . THR A 1 488 ? -17.916 40.079 -12.456 1.00 54.12 488 THR A CA 1
ATOM 3819 C C . THR A 1 488 ? -17.860 39.053 -11.324 1.00 54.12 488 THR A C 1
ATOM 3821 O O . THR A 1 488 ? -16.854 38.356 -11.194 1.00 54.12 488 THR A O 1
ATOM 3824 N N . MET A 1 489 ? -18.938 38.907 -10.547 1.00 52.31 489 MET A N 1
ATOM 3825 C CA . MET A 1 489 ? -19.086 37.878 -9.518 1.00 52.31 489 MET A CA 1
ATOM 3826 C C . MET A 1 489 ? -19.135 36.476 -10.151 1.00 52.31 489 MET A C 1
ATOM 3828 O O . MET A 1 489 ? -18.370 35.610 -9.740 1.00 52.31 489 MET A O 1
ATOM 3832 N N . GLN A 1 490 ? -19.925 36.263 -11.208 1.00 53.59 490 GLN A N 1
ATOM 3833 C CA . GLN A 1 490 ? -20.064 34.986 -11.928 1.00 53.59 490 GLN A CA 1
ATOM 3834 C C . GLN A 1 490 ? -18.766 34.575 -12.634 1.00 53.59 490 GLN A C 1
ATOM 3836 O O . GLN A 1 490 ? -18.307 33.442 -12.496 1.00 53.59 490 GLN A O 1
ATOM 3841 N N . LYS A 1 491 ? -18.092 35.512 -13.315 1.00 49.94 491 LYS A N 1
ATOM 3842 C CA . LYS A 1 491 ? -16.788 35.269 -13.960 1.00 49.94 491 LYS A CA 1
ATOM 3843 C C . LYS A 1 491 ? -15.683 34.942 -12.949 1.00 49.94 491 LYS A C 1
ATOM 3845 O O . LYS A 1 491 ? -14.683 34.339 -13.332 1.00 49.94 491 LYS A O 1
ATOM 3850 N N . ARG A 1 492 ? -15.836 35.338 -11.678 1.00 43.94 492 ARG A N 1
ATOM 3851 C CA . ARG A 1 492 ? -14.854 35.099 -10.605 1.00 43.94 492 ARG A CA 1
ATOM 3852 C C . ARG A 1 492 ? -15.213 33.926 -9.681 1.00 43.94 492 ARG A C 1
ATOM 3854 O O . ARG A 1 492 ? -14.290 33.342 -9.127 1.00 43.94 492 ARG A O 1
ATOM 3861 N N . MET A 1 493 ? -16.493 33.556 -9.557 1.00 39.22 493 MET A N 1
ATOM 3862 C CA . MET A 1 493 ? -16.992 32.481 -8.677 1.00 39.22 493 MET A CA 1
ATOM 3863 C C . MET A 1 493 ? -17.531 31.235 -9.410 1.00 39.22 493 MET A C 1
ATOM 3865 O O . MET A 1 493 ? -18.027 30.318 -8.758 1.00 39.22 493 MET A O 1
ATOM 3869 N N . GLY A 1 494 ? -17.406 31.140 -10.738 1.00 42.81 494 GLY A N 1
ATOM 3870 C CA . GLY A 1 494 ? -17.854 29.956 -11.491 1.00 42.81 494 GLY A CA 1
ATOM 3871 C C . GLY A 1 494 ? -19.374 29.726 -11.421 1.00 42.81 494 GLY A C 1
ATOM 3872 O O . GLY A 1 494 ? -20.115 30.616 -11.017 1.00 42.81 494 GLY A O 1
ATOM 3873 N N . ASP A 1 495 ? -19.845 28.538 -11.819 1.00 38.03 495 ASP A N 1
ATOM 3874 C CA . ASP A 1 495 ? -21.256 28.214 -12.145 1.00 38.03 495 ASP A CA 1
ATOM 3875 C C . ASP A 1 495 ? -22.299 28.317 -10.998 1.00 38.03 495 ASP A C 1
ATOM 3877 O O . ASP A 1 495 ? -23.460 27.926 -11.163 1.00 38.03 495 ASP A O 1
ATOM 3881 N N . ALA A 1 496 ? -21.954 28.881 -9.838 1.00 40.22 496 ALA A N 1
ATOM 3882 C CA . ALA A 1 496 ? -22.924 29.197 -8.794 1.00 40.22 496 ALA A CA 1
ATOM 3883 C C . ALA A 1 496 ? -23.787 30.410 -9.204 1.00 40.22 496 ALA A C 1
ATOM 3885 O O . ALA A 1 496 ? -23.334 31.554 -9.203 1.00 40.22 496 ALA A O 1
ATOM 3886 N N . LYS A 1 497 ? -25.069 30.170 -9.519 1.00 42.16 497 LYS A N 1
ATOM 3887 C CA . LYS A 1 497 ? -26.072 31.215 -9.809 1.00 42.16 497 LYS A CA 1
ATOM 3888 C C . LYS A 1 497 ? -26.486 31.977 -8.540 1.00 42.16 497 LYS A C 1
ATOM 3890 O O . LYS A 1 497 ? -27.612 31.837 -8.070 1.00 42.16 497 LYS A O 1
ATOM 3895 N N . LEU A 1 498 ? -25.594 32.792 -7.986 1.00 49.72 498 LEU A N 1
ATOM 3896 C CA . LEU A 1 498 ? -25.940 33.796 -6.979 1.00 49.72 498 LEU A CA 1
ATOM 3897 C C . LEU A 1 498 ? -25.915 35.170 -7.654 1.00 49.72 498 LEU A C 1
ATOM 3899 O O . LEU A 1 498 ? -24.870 35.631 -8.101 1.00 49.72 498 LEU A O 1
ATOM 3903 N N . VAL A 1 499 ? -27.088 35.790 -7.793 1.00 55.06 499 VAL A N 1
ATOM 3904 C CA . VAL A 1 499 ? -27.258 37.089 -8.459 1.00 55.06 499 VAL A CA 1
ATOM 3905 C C . VAL A 1 499 ? -27.573 38.129 -7.395 1.00 55.06 499 VAL A C 1
ATOM 3907 O O . VAL A 1 499 ? -28.538 37.968 -6.649 1.00 55.06 499 VAL A O 1
ATOM 3910 N N . TYR A 1 500 ? -26.774 39.192 -7.332 1.00 59.78 500 TYR A N 1
ATOM 3911 C CA . TYR A 1 500 ? -27.090 40.358 -6.516 1.00 59.78 500 TYR A CA 1
ATOM 3912 C C . TYR A 1 500 ? -27.769 41.411 -7.394 1.00 59.78 500 TYR A C 1
ATOM 3914 O O . TYR A 1 500 ? -27.165 41.924 -8.336 1.00 59.78 500 TYR A O 1
ATOM 3922 N N . ARG A 1 501 ? -29.025 41.727 -7.077 1.00 66.38 501 ARG A N 1
ATOM 3923 C CA . ARG A 1 501 ? -29.804 42.784 -7.726 1.00 66.38 501 ARG A CA 1
ATOM 3924 C C . ARG A 1 501 ? -29.939 43.951 -6.766 1.00 66.38 501 ARG A C 1
ATOM 3926 O O . ARG A 1 501 ? -30.723 43.892 -5.824 1.00 66.38 501 ARG A O 1
ATOM 3933 N N . HIS A 1 502 ? -29.136 44.990 -6.973 1.00 74.75 502 HIS A N 1
ATOM 3934 C CA . HIS A 1 502 ? -29.195 46.189 -6.138 1.00 74.75 502 HIS A CA 1
ATOM 3935 C C . HIS A 1 502 ? -30.556 46.889 -6.274 1.00 74.75 502 HIS A C 1
ATOM 3937 O O . HIS A 1 502 ? -31.085 47.413 -5.302 1.00 74.75 502 HIS A O 1
ATOM 3943 N N . GLU A 1 503 ? -31.159 46.826 -7.459 1.00 74.25 503 GLU A N 1
ATOM 3944 C CA . GLU A 1 503 ? -32.464 47.403 -7.776 1.00 74.25 503 GLU A CA 1
ATOM 3945 C C . GLU A 1 503 ? -33.639 46.798 -6.989 1.00 74.25 503 GLU A C 1
ATOM 3947 O O . GLU A 1 503 ? -34.666 47.457 -6.843 1.00 74.25 503 GLU A O 1
ATOM 3952 N N . ASP A 1 504 ? -33.478 45.589 -6.440 1.00 73.31 504 ASP A N 1
ATOM 3953 C CA . ASP A 1 504 ? -34.509 44.913 -5.641 1.00 73.31 504 ASP A CA 1
ATOM 3954 C C . ASP A 1 504 ? -34.531 45.396 -4.174 1.00 73.31 504 ASP A C 1
ATOM 3956 O O . ASP A 1 504 ? -35.348 44.939 -3.371 1.00 73.31 504 ASP A O 1
ATOM 3960 N N . GLY A 1 505 ? -33.656 46.343 -3.817 1.00 76.38 505 GLY A N 1
ATOM 3961 C CA . GLY A 1 505 ? -33.555 46.913 -2.477 1.00 76.38 505 GLY A CA 1
ATOM 3962 C C . GLY A 1 505 ? -32.760 46.048 -1.494 1.00 76.38 505 GLY A C 1
ATOM 3963 O O . GLY A 1 505 ? -32.109 45.060 -1.848 1.00 76.38 505 GLY A O 1
ATOM 3964 N N . MET A 1 506 ? -32.774 46.447 -0.221 1.00 86.81 506 MET A N 1
ATOM 3965 C CA . MET A 1 506 ? -32.082 45.719 0.841 1.00 86.81 506 MET A CA 1
ATOM 3966 C C . MET A 1 506 ? -32.775 44.379 1.136 1.00 86.81 506 MET A C 1
ATOM 3968 O O . MET A 1 506 ? -33.956 44.342 1.476 1.00 86.81 506 MET A O 1
ATOM 3972 N N . ASN A 1 507 ? -32.017 43.283 1.091 1.00 79.62 507 ASN A N 1
ATOM 3973 C CA . ASN A 1 507 ? -32.463 41.950 1.495 1.00 79.62 507 ASN A CA 1
ATOM 3974 C C . ASN A 1 507 ? -31.591 41.401 2.631 1.00 79.62 507 ASN A C 1
ATOM 3976 O O . ASN A 1 507 ? -30.430 41.783 2.783 1.00 79.62 507 ASN A O 1
ATOM 3980 N N . TYR A 1 508 ? -32.153 40.514 3.451 1.00 83.31 508 TYR A N 1
ATOM 3981 C CA . TYR A 1 508 ? -31.442 39.939 4.586 1.00 83.31 508 TYR A CA 1
ATOM 3982 C C . TYR A 1 508 ? -32.048 38.622 5.061 1.00 83.31 508 TYR A C 1
ATOM 3984 O O . TYR A 1 508 ? -33.177 38.268 4.733 1.00 83.31 508 TYR A O 1
ATOM 3992 N N . THR A 1 509 ? -31.276 37.887 5.856 1.00 71.88 509 THR A N 1
ATOM 3993 C CA . THR A 1 509 ? -31.665 36.635 6.502 1.00 71.88 509 THR A CA 1
ATOM 3994 C C . THR A 1 509 ? -31.281 36.678 7.976 1.00 71.88 509 THR A C 1
ATOM 3996 O O . THR A 1 509 ? -30.161 37.048 8.336 1.00 71.88 509 THR A O 1
ATOM 3999 N N . ARG A 1 510 ? -32.206 36.270 8.845 1.00 79.38 510 ARG A N 1
ATOM 4000 C CA . ARG A 1 510 ? -31.936 36.094 10.273 1.00 79.38 510 ARG A CA 1
ATOM 4001 C C . ARG A 1 510 ? -31.192 34.774 10.491 1.00 79.38 510 ARG A C 1
ATOM 4003 O O . ARG A 1 510 ? -31.657 33.726 10.055 1.00 79.38 510 ARG A O 1
ATOM 4010 N N . ILE A 1 511 ? -30.026 34.840 11.127 1.00 69.69 511 ILE A N 1
ATOM 4011 C CA . ILE A 1 511 ? -29.142 33.688 11.368 1.00 69.69 511 ILE A CA 1
ATOM 4012 C C . ILE A 1 511 ? -29.336 33.141 12.782 1.00 69.69 511 ILE A C 1
ATOM 4014 O O . ILE A 1 511 ? -29.353 31.930 12.980 1.00 69.69 511 ILE A O 1
ATOM 4018 N N . THR A 1 512 ? -29.509 34.031 13.757 1.00 67.75 512 THR A N 1
ATOM 4019 C CA . THR A 1 512 ? -29.884 33.701 15.139 1.00 67.75 512 THR A CA 1
ATOM 4020 C C . THR A 1 512 ? -30.921 34.708 15.634 1.00 67.75 512 THR A C 1
ATOM 4022 O O . THR A 1 512 ? -31.206 35.687 14.942 1.00 67.75 512 THR A O 1
ATOM 4025 N N . GLU A 1 513 ? -31.483 34.506 16.829 1.00 71.94 513 GLU A N 1
ATOM 4026 C CA . GLU A 1 513 ? -32.428 35.468 17.421 1.00 71.94 513 GLU A CA 1
ATOM 4027 C C . GLU A 1 513 ? -31.855 36.893 17.478 1.00 71.94 513 GLU A C 1
ATOM 4029 O O . GLU A 1 513 ? -32.585 37.844 17.219 1.00 71.94 513 GLU A O 1
ATOM 4034 N N . ASP A 1 514 ? -30.541 37.039 17.667 1.00 78.06 514 ASP A N 1
ATOM 4035 C CA . ASP A 1 514 ? -29.877 38.337 17.822 1.00 78.06 514 ASP A CA 1
ATOM 4036 C C . ASP A 1 514 ? -29.019 38.766 16.619 1.00 78.06 514 ASP A C 1
ATOM 4038 O O . ASP A 1 514 ? -28.423 39.842 16.659 1.00 78.06 514 ASP A O 1
ATOM 4042 N N . ILE A 1 515 ? -28.924 37.968 15.545 1.00 79.06 515 ILE A N 1
ATOM 4043 C CA . ILE A 1 515 ? -28.033 38.253 14.403 1.00 79.06 515 ILE A CA 1
ATOM 4044 C C . ILE A 1 515 ? -28.769 38.128 13.070 1.00 79.06 515 ILE A C 1
ATOM 4046 O O . ILE A 1 515 ? -29.283 37.066 12.711 1.00 79.06 515 ILE A O 1
ATOM 4050 N N . ILE A 1 516 ? -28.711 39.201 12.284 1.00 81.25 516 ILE A N 1
ATOM 4051 C CA . ILE A 1 516 ? -29.186 39.277 10.902 1.00 81.25 516 ILE A CA 1
ATOM 4052 C C . ILE A 1 516 ? -28.003 39.554 9.977 1.00 81.25 516 ILE A C 1
ATOM 4054 O O . ILE A 1 516 ? -27.156 40.396 10.276 1.00 81.25 516 ILE A O 1
ATOM 4058 N N . VAL A 1 517 ? -27.966 38.865 8.837 1.00 81.38 517 VAL A N 1
ATOM 4059 C CA . VAL A 1 517 ? -26.977 39.076 7.775 1.00 81.38 517 VAL A CA 1
ATOM 4060 C C . VAL A 1 517 ? -27.689 39.462 6.485 1.00 81.38 517 VAL A C 1
ATOM 4062 O O . VAL A 1 517 ? -28.642 38.791 6.094 1.00 81.38 517 VAL A O 1
ATOM 4065 N N . GLY A 1 518 ? -27.238 40.517 5.810 1.00 80.38 518 GLY A N 1
ATOM 4066 C CA . GLY A 1 518 ? -27.884 40.978 4.582 1.00 80.38 518 GLY A CA 1
ATOM 4067 C C . GLY A 1 518 ? -27.036 41.876 3.695 1.00 80.38 518 GLY A C 1
ATOM 4068 O O . GLY A 1 518 ? -25.840 42.066 3.928 1.00 80.38 518 GLY A O 1
ATOM 4069 N N . SER A 1 519 ? -27.665 42.401 2.647 1.00 83.56 519 SER A N 1
ATOM 4070 C CA . SER A 1 519 ? -27.087 43.388 1.738 1.00 83.56 519 SER A CA 1
ATOM 4071 C C . SER A 1 519 ? -27.074 44.790 2.356 1.00 83.56 519 SER A C 1
ATOM 4073 O O . SER A 1 519 ? -27.670 45.035 3.409 1.00 83.56 519 SER A O 1
ATOM 4075 N N . CYS A 1 520 ? -26.404 45.742 1.706 1.00 84.69 520 CYS A N 1
ATOM 4076 C CA . CYS A 1 520 ? -26.334 47.107 2.221 1.00 84.69 520 CYS A CA 1
ATOM 4077 C C . CYS A 1 520 ? -27.717 47.794 2.285 1.00 84.69 520 CYS A C 1
ATOM 4079 O O . CYS A 1 520 ? -28.473 47.699 1.312 1.00 84.69 520 CYS A O 1
ATOM 4081 N N . PRO A 1 521 ? -28.041 48.509 3.384 1.00 86.56 521 PRO A N 1
ATOM 4082 C CA . PRO A 1 521 ? -29.143 49.467 3.401 1.00 86.56 521 PRO A CA 1
ATOM 4083 C C . PRO A 1 521 ? -28.896 50.546 2.347 1.00 86.56 521 PRO A C 1
ATOM 4085 O O . PRO A 1 521 ? -27.770 51.030 2.218 1.00 86.56 521 PRO A O 1
ATOM 4088 N N . GLN A 1 522 ? -29.929 50.918 1.596 1.00 86.94 522 GLN A N 1
ATOM 4089 C CA . GLN A 1 522 ? -29.815 51.849 0.471 1.00 86.94 522 GLN A CA 1
ATOM 4090 C C . GLN A 1 522 ? -30.369 53.237 0.811 1.00 86.94 522 GLN A C 1
ATOM 4092 O O . GLN A 1 522 ? -30.046 54.223 0.152 1.00 86.94 522 GLN A O 1
ATOM 4097 N N . SER A 1 523 ? -31.182 53.332 1.864 1.00 86.62 523 SER A N 1
ATOM 4098 C CA . SER A 1 523 ? -31.860 54.555 2.280 1.00 86.62 523 SER A CA 1
ATOM 4099 C C . SER A 1 523 ? -32.016 54.662 3.802 1.00 86.62 523 SER A C 1
ATOM 4101 O O . SER A 1 523 ? -31.844 53.699 4.553 1.00 86.62 523 SER A O 1
ATOM 4103 N N . ALA A 1 524 ? -32.396 55.851 4.280 1.00 85.94 524 ALA A N 1
ATOM 4104 C CA . ALA A 1 524 ? -32.781 56.053 5.679 1.00 85.94 524 ALA A CA 1
ATOM 4105 C C . ALA A 1 524 ? -34.033 55.241 6.077 1.00 85.94 524 ALA A C 1
ATOM 4107 O O . ALA A 1 524 ? -34.251 54.988 7.262 1.00 85.94 524 ALA A O 1
ATOM 4108 N N . ASP A 1 525 ? -34.850 54.831 5.107 1.00 85.50 525 ASP A N 1
ATOM 4109 C CA . ASP A 1 525 ? -36.076 54.060 5.326 1.00 85.50 525 ASP A CA 1
ATOM 4110 C C . ASP A 1 525 ? -35.741 52.595 5.609 1.00 85.50 525 ASP A C 1
ATOM 4112 O O . ASP A 1 525 ? -36.332 52.005 6.510 1.00 85.50 525 ASP A O 1
ATOM 4116 N N . ASP A 1 526 ? -34.715 52.052 4.949 1.00 88.75 526 ASP A N 1
ATOM 4117 C CA . ASP A 1 526 ? -34.186 50.710 5.222 1.00 88.75 526 ASP A CA 1
ATOM 4118 C C . ASP A 1 526 ? -33.658 50.597 6.654 1.00 88.75 526 ASP A C 1
ATOM 4120 O O . ASP A 1 526 ? -33.916 49.621 7.358 1.00 88.75 526 ASP A O 1
ATOM 4124 N N . LEU A 1 527 ? -32.960 51.634 7.125 1.00 89.12 527 LEU A N 1
ATOM 4125 C CA . LEU A 1 527 ? -32.476 51.687 8.501 1.00 89.12 527 LEU A CA 1
ATOM 4126 C C . LEU A 1 527 ? -33.631 51.734 9.510 1.00 89.12 527 LEU A C 1
ATOM 4128 O O . LEU A 1 527 ? -33.588 51.042 10.527 1.00 89.12 527 LEU A O 1
ATOM 4132 N N . ARG A 1 528 ? -34.668 52.536 9.232 1.00 86.69 528 ARG A N 1
ATOM 4133 C CA . ARG A 1 528 ? -35.872 52.598 10.075 1.00 86.69 528 ARG A CA 1
ATOM 4134 C C . ARG A 1 528 ? -36.612 51.265 10.083 1.00 86.69 528 ARG A C 1
ATOM 4136 O O . ARG A 1 528 ? -37.022 50.816 11.148 1.00 86.69 528 ARG A O 1
ATOM 4143 N N . HIS A 1 529 ? -36.704 50.596 8.934 1.00 90.06 529 HIS A N 1
ATOM 4144 C CA . HIS A 1 529 ? -37.266 49.251 8.822 1.00 90.06 529 HIS A CA 1
ATOM 4145 C C . HIS A 1 529 ? -36.513 48.250 9.702 1.00 90.06 529 HIS A C 1
ATOM 4147 O O . HIS A 1 529 ? -37.138 47.549 10.495 1.00 90.06 529 HIS A O 1
ATOM 4153 N N . LEU A 1 530 ? -35.177 48.227 9.639 1.00 90.31 530 LEU A N 1
ATOM 4154 C CA . LEU A 1 530 ? -34.357 47.361 10.495 1.00 90.31 530 LEU A CA 1
ATOM 4155 C C . LEU A 1 530 ? -34.569 47.647 11.988 1.00 90.31 530 LEU A C 1
ATOM 4157 O O . LEU A 1 530 ? -34.698 46.715 12.782 1.00 90.31 530 LEU A O 1
ATOM 4161 N N . ALA A 1 531 ? -34.635 48.918 12.382 1.00 89.31 531 ALA A N 1
ATOM 4162 C CA . ALA A 1 531 ? -34.808 49.285 13.784 1.00 89.31 531 ALA A CA 1
ATOM 4163 C C . ALA A 1 531 ? -36.212 48.933 14.311 1.00 89.31 531 ALA A C 1
ATOM 4165 O O . ALA A 1 531 ? -36.347 48.329 15.374 1.00 89.31 531 ALA A O 1
ATOM 4166 N N . GLU A 1 532 ? -37.264 49.277 13.561 1.00 88.88 532 GLU A N 1
ATOM 4167 C CA . GLU A 1 532 ? -38.656 49.156 14.009 1.00 88.88 532 GLU A CA 1
ATOM 4168 C C . GLU A 1 532 ? -39.235 47.748 13.842 1.00 88.88 532 GLU A C 1
ATOM 4170 O O . GLU A 1 532 ? -40.049 47.321 14.662 1.00 88.88 532 GLU A O 1
ATOM 4175 N N . LYS A 1 533 ? -38.872 47.039 12.765 1.00 89.44 533 LYS A N 1
ATOM 4176 C CA . LYS A 1 533 ? -39.433 45.714 12.452 1.00 89.44 533 LYS A CA 1
ATOM 4177 C C . LYS A 1 533 ? -38.579 44.579 12.977 1.00 89.44 533 LYS A C 1
ATOM 4179 O O . LYS A 1 533 ? -39.123 43.612 13.496 1.00 89.44 533 LYS A O 1
ATOM 4184 N N . GLU A 1 534 ? -37.263 44.717 12.874 1.00 89.06 534 GLU A N 1
ATOM 4185 C CA . GLU A 1 534 ? -36.331 43.637 13.199 1.00 89.06 534 GLU A CA 1
ATOM 4186 C C . GLU A 1 534 ? -35.626 43.820 14.548 1.00 89.06 534 GLU A C 1
ATOM 4188 O O . GLU A 1 534 ? -34.870 42.939 14.960 1.00 89.06 534 GLU A O 1
ATOM 4193 N N . GLY A 1 535 ? -35.880 44.937 15.242 1.00 88.62 535 GLY A N 1
ATOM 4194 C CA . GLY A 1 535 ? -35.287 45.242 16.545 1.00 88.62 535 GLY A CA 1
ATOM 4195 C C . GLY A 1 535 ? -33.784 45.515 16.475 1.00 88.62 535 GLY A C 1
ATOM 4196 O O . GLY A 1 535 ? -33.064 45.287 17.453 1.00 88.62 535 GLY A O 1
ATOM 4197 N N . VAL A 1 536 ? -33.289 45.953 15.313 1.00 90.69 536 VAL A N 1
ATOM 4198 C CA . VAL A 1 536 ? -31.862 46.201 15.107 1.00 90.69 536 VAL A CA 1
ATOM 4199 C C . VAL A 1 536 ? -31.429 47.428 15.892 1.00 90.69 536 VAL A C 1
ATOM 4201 O O . VAL A 1 536 ? -31.983 48.510 15.736 1.00 90.69 536 VAL A O 1
ATOM 4204 N N . THR A 1 537 ? -30.389 47.268 16.705 1.00 87.94 537 THR A N 1
ATOM 4205 C CA . THR A 1 537 ? -29.792 48.357 17.502 1.00 87.94 537 THR A CA 1
ATOM 4206 C C . THR A 1 537 ? -28.346 48.648 17.104 1.00 87.94 537 THR A C 1
ATOM 4208 O O . THR A 1 537 ? -27.808 49.705 17.440 1.00 87.94 537 THR A O 1
ATOM 4211 N N . VAL A 1 538 ? -27.711 47.748 16.344 1.00 87.25 538 VAL A N 1
ATOM 4212 C CA . VAL A 1 538 ? -26.349 47.915 15.822 1.00 87.25 538 VAL A CA 1
ATOM 4213 C C . VAL A 1 538 ? -26.295 47.475 14.365 1.00 87.25 538 VAL A C 1
ATOM 4215 O O . VAL A 1 538 ? -26.697 46.360 14.044 1.00 87.25 538 VAL A O 1
ATOM 4218 N N . VAL A 1 539 ? -25.735 48.320 13.502 1.00 88.00 539 VAL A N 1
ATOM 4219 C CA . VAL A 1 539 ? -25.402 47.990 12.110 1.00 88.00 539 VAL A CA 1
ATOM 4220 C C . VAL A 1 539 ? -23.884 47.940 11.971 1.00 88.00 539 VAL A C 1
ATOM 4222 O O . VAL A 1 539 ? -23.208 48.915 12.297 1.00 88.00 539 VAL A O 1
ATOM 4225 N N . LEU A 1 540 ? -23.335 46.825 11.485 1.00 85.06 540 LEU A N 1
ATOM 4226 C CA . LEU A 1 540 ? -21.921 46.697 11.132 1.00 85.06 540 LEU A CA 1
ATOM 4227 C C . LEU A 1 540 ? -21.767 46.592 9.610 1.00 85.06 540 LEU A C 1
ATOM 4229 O O . LEU A 1 540 ? -22.093 45.565 9.015 1.00 85.06 540 LEU A O 1
ATOM 4233 N N . SER A 1 541 ? -21.220 47.651 9.012 1.00 86.56 541 SER A N 1
ATOM 4234 C CA . SER A 1 541 ? -20.880 47.727 7.592 1.00 86.56 541 SER A CA 1
ATOM 4235 C C . SER A 1 541 ? -19.430 47.311 7.354 1.00 86.56 541 SER A C 1
ATOM 4237 O O . SER A 1 541 ? -18.501 47.869 7.957 1.00 86.56 541 SER A O 1
ATOM 4239 N N . LEU A 1 542 ? -19.234 46.357 6.443 1.00 81.94 542 LEU A N 1
ATOM 4240 C CA . LEU A 1 542 ? -17.910 45.933 5.980 1.00 81.94 542 LEU A CA 1
ATOM 4241 C C . LEU A 1 542 ? -17.426 46.641 4.705 1.00 81.94 542 LEU A C 1
ATOM 4243 O O . LEU A 1 542 ? -16.310 46.380 4.271 1.00 81.94 542 LEU A O 1
ATOM 4247 N N . GLN A 1 543 ? -18.228 47.526 4.112 1.00 79.44 543 GLN A N 1
ATOM 4248 C CA . GLN A 1 543 ? -17.940 48.119 2.800 1.00 79.44 543 GLN A CA 1
ATOM 4249 C C . GLN A 1 543 ? -16.798 49.148 2.841 1.00 79.44 543 GLN A C 1
ATOM 4251 O O . GLN A 1 543 ? -16.720 49.985 3.755 1.00 79.44 543 GLN A O 1
ATOM 4256 N N . GLU A 1 544 ? -15.947 49.126 1.814 1.00 78.19 544 GLU A N 1
ATOM 4257 C CA . GLU A 1 544 ? -15.015 50.208 1.490 1.00 78.19 544 GLU A CA 1
ATOM 4258 C C . GLU A 1 544 ? -15.744 51.356 0.770 1.00 78.19 544 GLU A C 1
ATOM 4260 O O . GLU A 1 544 ? -16.824 51.193 0.200 1.00 78.19 544 GLU A O 1
ATOM 4265 N N . ASP A 1 545 ? -15.153 52.554 0.788 1.00 77.69 545 ASP A N 1
ATOM 4266 C CA . ASP A 1 545 ? -15.737 53.725 0.113 1.00 77.69 545 ASP A CA 1
ATOM 4267 C C . ASP A 1 545 ? -15.859 53.510 -1.405 1.00 77.69 545 ASP A C 1
ATOM 4269 O O . ASP A 1 545 ? -16.779 54.027 -2.035 1.00 77.69 545 ASP A O 1
ATOM 4273 N N . THR A 1 546 ? -14.976 52.691 -1.983 1.00 71.25 546 THR A N 1
ATOM 4274 C CA . THR A 1 546 ? -15.023 52.277 -3.390 1.00 71.25 546 THR A CA 1
ATOM 4275 C C . THR A 1 546 ? -16.239 51.416 -3.716 1.00 71.25 546 THR A C 1
ATOM 4277 O O . THR A 1 546 ? -16.789 51.551 -4.806 1.00 71.25 546 THR A O 1
ATOM 4280 N N . ASP A 1 547 ? -16.692 50.580 -2.778 1.00 69.75 547 ASP A N 1
ATOM 4281 C CA . ASP A 1 547 ? -17.852 49.704 -2.976 1.00 69.75 547 ASP A CA 1
ATOM 4282 C C . ASP A 1 547 ? -19.140 50.532 -2.994 1.00 69.75 547 ASP A C 1
ATOM 4284 O O . ASP A 1 547 ? -20.010 50.340 -3.839 1.00 69.75 547 ASP A O 1
ATOM 4288 N N . MET A 1 548 ? -19.237 51.509 -2.089 1.00 77.62 548 MET A N 1
ATOM 4289 C CA . MET A 1 548 ? -20.372 52.433 -2.031 1.00 77.62 548 MET A CA 1
ATOM 4290 C C . MET A 1 548 ? -20.400 53.365 -3.249 1.00 77.62 548 MET A C 1
ATOM 4292 O O . MET A 1 548 ? -21.463 53.588 -3.826 1.00 77.62 548 MET A O 1
ATOM 4296 N N . ALA A 1 549 ? -19.233 53.853 -3.689 1.00 74.12 549 ALA A N 1
ATOM 4297 C CA . ALA A 1 549 ? -19.117 54.680 -4.888 1.00 74.12 549 ALA A CA 1
ATOM 4298 C C . ALA A 1 549 ? -19.554 53.934 -6.161 1.00 74.12 549 ALA A C 1
ATOM 4300 O O . ALA A 1 549 ? -20.149 54.546 -7.043 1.00 74.12 549 ALA A O 1
ATOM 4301 N N . TYR A 1 550 ? -19.312 52.620 -6.246 1.00 71.62 550 TYR A N 1
ATOM 4302 C CA . TYR A 1 550 ? -19.727 51.800 -7.389 1.00 71.62 550 TYR A CA 1
ATOM 4303 C C . TYR A 1 550 ? -21.257 51.756 -7.566 1.00 71.62 550 TYR A C 1
ATOM 4305 O O . TYR A 1 550 ? -21.743 51.785 -8.694 1.00 71.62 550 TYR A O 1
ATOM 4313 N N . PHE A 1 551 ? -22.017 51.745 -6.465 1.00 73.56 551 PHE A N 1
ATOM 4314 C CA . PHE A 1 551 ? -23.488 51.739 -6.476 1.00 73.56 551 PHE A CA 1
ATOM 4315 C C . PHE A 1 551 ? -24.119 53.130 -6.300 1.00 73.56 551 PHE A C 1
ATOM 4317 O O . PHE A 1 551 ? -25.328 53.231 -6.122 1.00 73.56 551 PHE A O 1
ATOM 4324 N N . ASN A 1 552 ? -23.329 54.213 -6.347 1.00 75.94 552 ASN A N 1
ATOM 4325 C CA . ASN A 1 552 ? -23.784 55.573 -6.018 1.00 75.94 552 ASN A CA 1
ATOM 4326 C C . ASN A 1 552 ? -24.509 55.664 -4.657 1.00 75.94 552 ASN A C 1
ATOM 4328 O O . ASN A 1 552 ? -25.435 56.458 -4.487 1.00 75.94 552 ASN A O 1
ATOM 4332 N N . LEU A 1 553 ? -24.091 54.853 -3.681 1.00 79.50 553 LEU A N 1
ATOM 4333 C CA . LEU A 1 553 ? -24.695 54.822 -2.355 1.00 79.50 553 LEU A CA 1
ATOM 4334 C C . LEU A 1 553 ? -24.189 56.001 -1.513 1.00 79.50 553 LEU A C 1
ATOM 4336 O O . LEU A 1 553 ? -23.022 56.035 -1.117 1.00 79.50 553 LEU A O 1
ATOM 4340 N N . ASP A 1 554 ? -25.078 56.948 -1.200 1.00 77.31 554 ASP A N 1
ATOM 4341 C CA . ASP A 1 554 ? -24.793 58.015 -0.239 1.00 77.31 554 ASP A CA 1
ATOM 4342 C C . ASP A 1 554 ? -25.104 57.545 1.187 1.00 77.31 554 ASP A C 1
ATOM 4344 O O . ASP A 1 554 ? -26.255 57.350 1.580 1.00 77.31 554 ASP A O 1
ATOM 4348 N N . LEU A 1 555 ? -24.050 57.369 1.982 1.00 82.44 555 LEU A N 1
ATOM 4349 C CA . LEU A 1 555 ? -24.156 56.915 3.363 1.00 82.44 555 LEU A CA 1
ATOM 4350 C C . LEU A 1 555 ? -24.596 58.041 4.324 1.00 82.44 555 LEU A C 1
ATOM 4352 O O . LEU A 1 555 ? -25.034 57.761 5.443 1.00 82.44 555 LEU A O 1
ATOM 4356 N N . ALA A 1 556 ? -24.497 59.317 3.930 1.00 83.38 556 ALA A N 1
ATOM 4357 C CA . ALA A 1 556 ? -24.759 60.440 4.832 1.00 83.38 556 ALA A CA 1
ATOM 4358 C C . ALA A 1 556 ? -26.208 60.478 5.372 1.00 83.38 556 ALA A C 1
ATOM 4360 O O . ALA A 1 556 ? -26.363 60.632 6.588 1.00 83.38 556 ALA A O 1
ATOM 4361 N N . PRO A 1 557 ? -27.265 60.268 4.560 1.00 82.69 557 PRO A N 1
ATOM 4362 C CA . PRO A 1 557 ? -28.642 60.198 5.055 1.00 82.69 557 PRO A CA 1
ATOM 4363 C C . PRO A 1 557 ? -28.884 59.027 6.020 1.00 82.69 557 PRO A C 1
ATOM 4365 O O . PRO A 1 557 ? -29.618 59.174 6.997 1.00 82.69 557 PRO A O 1
ATOM 4368 N N . ILE A 1 558 ? -28.231 57.881 5.791 1.00 85.38 558 ILE A N 1
ATOM 4369 C CA . ILE A 1 558 ? -28.332 56.689 6.651 1.00 85.38 558 ILE A CA 1
ATOM 4370 C C . ILE A 1 558 ? -27.710 56.983 8.022 1.00 85.38 558 ILE A C 1
ATOM 4372 O O . ILE A 1 558 ? -28.331 56.750 9.060 1.00 85.38 558 ILE A O 1
ATOM 4376 N N . LEU A 1 559 ? -26.511 57.573 8.049 1.00 85.56 559 LEU A N 1
ATOM 4377 C CA . LEU A 1 559 ? -25.839 57.941 9.300 1.00 85.56 559 LEU A CA 1
ATOM 4378 C C . LEU A 1 559 ? -26.598 59.024 10.076 1.00 85.56 559 LEU A C 1
ATOM 4380 O O . LEU A 1 559 ? -26.636 58.976 11.304 1.00 85.56 559 LEU A O 1
ATOM 4384 N N . GLN A 1 560 ? -27.231 59.976 9.384 1.00 87.31 560 GLN A N 1
ATOM 4385 C CA . GLN A 1 560 ? -28.053 61.013 10.019 1.00 87.31 560 GLN A CA 1
ATOM 4386 C C . GLN A 1 560 ? -29.327 60.451 10.666 1.00 87.31 560 GLN A C 1
ATOM 4388 O O . GLN A 1 560 ? -29.773 60.983 11.682 1.00 87.31 560 GLN A O 1
ATOM 4393 N N . ALA A 1 561 ? -29.892 59.368 10.124 1.00 85.00 561 ALA A N 1
ATOM 4394 C CA . ALA A 1 561 ? -31.081 58.716 10.672 1.00 85.00 561 ALA A CA 1
ATOM 4395 C C . ALA A 1 561 ? -30.785 57.806 11.885 1.00 85.00 561 ALA A C 1
ATOM 4397 O O . ALA A 1 561 ? -31.674 57.572 12.706 1.00 85.00 561 ALA A O 1
ATOM 4398 N N . CYS A 1 562 ? -29.540 57.340 12.044 1.00 87.12 562 CYS A N 1
ATOM 4399 C CA . CYS A 1 562 ? -29.122 56.418 13.110 1.00 87.12 562 CYS A CA 1
ATOM 4400 C C . CYS A 1 562 ? -29.494 56.873 14.538 1.00 87.12 562 CYS A C 1
ATOM 4402 O O . CYS A 1 562 ? -30.100 56.078 15.259 1.00 87.12 562 CYS A O 1
ATOM 4404 N N . PRO A 1 563 ? -29.227 58.127 14.971 1.00 85.44 563 PRO A N 1
ATOM 4405 C CA . PRO A 1 563 ? -29.562 58.561 16.328 1.00 85.44 563 PRO A CA 1
ATOM 4406 C C . PRO A 1 563 ? -31.068 58.565 16.608 1.00 85.44 563 PRO A C 1
ATOM 4408 O O . PRO A 1 563 ? -31.486 58.186 17.699 1.00 85.44 563 PRO A O 1
ATOM 4411 N N . ALA A 1 564 ? -31.883 58.968 15.627 1.00 82.25 564 ALA A N 1
ATOM 4412 C CA . ALA A 1 564 ? -33.339 59.009 15.764 1.00 82.25 564 ALA A CA 1
ATOM 4413 C C . ALA A 1 564 ? -33.957 57.601 15.805 1.00 82.25 564 ALA A C 1
ATOM 4415 O O . ALA A 1 564 ? -34.955 57.396 16.490 1.00 82.25 564 ALA A O 1
ATOM 4416 N N . ALA A 1 565 ? -33.341 56.637 15.115 1.00 84.12 565 ALA A N 1
ATOM 4417 C CA . ALA A 1 565 ? -33.741 55.231 15.113 1.00 84.12 565 ALA A CA 1
ATOM 4418 C C . ALA A 1 565 ? -33.165 54.420 16.295 1.00 84.12 565 ALA A C 1
ATOM 4420 O O . ALA A 1 565 ? -33.471 53.240 16.431 1.00 84.12 565 ALA A O 1
ATOM 4421 N N . GLY A 1 566 ? -32.316 55.018 17.141 1.00 86.00 566 GLY A N 1
ATOM 4422 C CA . GLY A 1 566 ? -31.649 54.308 18.239 1.00 86.00 566 GLY A CA 1
ATOM 4423 C C . GLY A 1 566 ? -30.609 53.276 17.780 1.00 86.00 566 GLY A C 1
ATOM 4424 O O . GLY A 1 566 ? -30.286 52.361 18.535 1.00 86.00 566 GLY A O 1
ATOM 4425 N N . VAL A 1 567 ? -30.078 53.418 16.560 1.00 88.38 567 VAL A N 1
ATOM 4426 C CA . VAL A 1 567 ? -29.132 52.473 15.950 1.00 88.38 567 VAL A CA 1
ATOM 4427 C C . VAL A 1 567 ? -27.704 53.004 16.029 1.00 88.38 567 VAL A C 1
ATOM 4429 O O . VAL A 1 567 ? -27.425 54.149 15.680 1.00 88.38 567 VAL A O 1
ATOM 4432 N N . THR A 1 568 ? -26.764 52.152 16.434 1.00 88.12 568 THR A N 1
ATOM 4433 C CA . THR A 1 568 ? -25.326 52.434 16.341 1.00 88.12 568 THR A CA 1
ATOM 4434 C C . THR A 1 568 ? -24.764 51.875 15.038 1.00 88.12 568 THR A C 1
ATOM 4436 O O . THR A 1 568 ? -24.731 50.660 14.856 1.00 88.12 568 THR A O 1
ATOM 4439 N N . HIS A 1 569 ? -24.277 52.738 14.145 1.00 88.12 569 HIS A N 1
ATOM 4440 C CA . HIS A 1 569 ? -23.641 52.309 12.898 1.00 88.12 569 HIS A CA 1
ATOM 4441 C C . HIS A 1 569 ? -22.116 52.251 13.036 1.00 88.12 569 HIS A C 1
ATOM 4443 O O . HIS A 1 569 ? -21.458 53.249 13.333 1.00 88.12 569 HIS A O 1
ATOM 4449 N N . LEU A 1 570 ? -21.538 51.082 12.777 1.00 83.44 570 LEU A N 1
ATOM 4450 C CA . LEU A 1 570 ? -20.108 50.809 12.826 1.00 83.44 570 LEU A CA 1
ATOM 4451 C C . LEU A 1 570 ? -19.592 50.479 11.430 1.00 83.44 570 LEU A C 1
ATOM 4453 O O . LEU A 1 570 ? -20.220 49.736 10.681 1.00 83.44 570 LEU A O 1
ATOM 4457 N N . ARG A 1 571 ? -18.413 51.003 11.092 1.00 84.31 571 ARG A N 1
ATOM 4458 C CA . ARG A 1 571 ? -17.705 50.642 9.862 1.00 84.31 571 ARG A CA 1
ATOM 4459 C C . ARG A 1 571 ? -16.431 49.890 10.200 1.00 84.31 571 ARG A C 1
ATOM 4461 O O . ARG A 1 571 ? -15.579 50.405 10.924 1.00 84.31 571 ARG A O 1
ATOM 4468 N N . CYS A 1 572 ? -16.282 48.697 9.640 1.00 75.19 572 CYS A N 1
ATOM 4469 C CA . CYS A 1 572 ? -15.029 47.956 9.648 1.00 75.19 572 CYS A CA 1
ATOM 4470 C C . CYS A 1 572 ? -14.705 47.537 8.211 1.00 75.19 572 CYS A C 1
ATOM 4472 O O . CYS A 1 572 ? -15.007 46.410 7.839 1.00 75.19 572 CYS A O 1
ATOM 4474 N N . PRO A 1 573 ? -14.129 48.439 7.391 1.00 75.19 573 PRO A N 1
ATOM 4475 C CA . PRO A 1 573 ? -13.941 48.171 5.971 1.00 75.19 573 PRO A CA 1
ATOM 4476 C C . PRO A 1 573 ? -13.065 46.935 5.746 1.00 75.19 573 PRO A C 1
ATOM 4478 O O . PRO A 1 573 ? -11.987 46.827 6.355 1.00 75.19 573 PRO A O 1
ATOM 4481 N N . ILE A 1 574 ? -13.541 46.026 4.898 1.00 69.19 574 ILE A N 1
ATOM 4482 C CA . ILE A 1 574 ? -12.849 44.836 4.406 1.00 69.19 574 ILE A CA 1
ATOM 4483 C C . ILE A 1 574 ? -12.942 44.877 2.886 1.00 69.19 574 ILE A C 1
ATOM 4485 O O . ILE A 1 574 ? -14.027 45.042 2.341 1.00 69.19 574 ILE A O 1
ATOM 4489 N N . ARG A 1 575 ? -11.801 44.716 2.217 1.00 64.06 575 ARG A N 1
ATOM 4490 C CA . ARG A 1 575 ? -11.742 44.764 0.756 1.00 64.06 575 ARG A CA 1
ATOM 4491 C C . ARG A 1 575 ? -12.526 43.608 0.143 1.00 64.06 575 ARG A C 1
ATOM 4493 O O . ARG A 1 575 ? -12.306 42.453 0.518 1.00 64.06 575 ARG A O 1
ATOM 4500 N N . ASP A 1 576 ? -13.400 43.922 -0.808 1.00 54.50 576 ASP A N 1
ATOM 4501 C CA . ASP A 1 576 ? -14.235 42.928 -1.481 1.00 54.50 576 ASP A CA 1
ATOM 4502 C C . ASP A 1 576 ? -13.381 41.948 -2.315 1.00 54.50 576 ASP A C 1
ATOM 4504 O O . ASP A 1 576 ? -12.355 42.321 -2.894 1.00 54.50 576 ASP A O 1
ATOM 4508 N N . PHE A 1 577 ? -13.782 40.673 -2.359 1.00 51.91 577 PHE A N 1
ATOM 4509 C CA . PHE A 1 577 ? -13.056 39.569 -3.023 1.00 51.91 577 PHE A CA 1
ATOM 4510 C C . PHE A 1 577 ? -11.586 39.355 -2.582 1.00 51.91 577 PHE A C 1
ATOM 4512 O O . PHE A 1 577 ? -10.782 38.791 -3.332 1.00 51.91 577 PHE A O 1
ATOM 4519 N N . ASP A 1 578 ? -11.222 39.772 -1.364 1.00 54.78 578 ASP A N 1
ATOM 4520 C CA . ASP A 1 578 ? -9.877 39.616 -0.795 1.00 54.78 578 ASP A CA 1
ATOM 4521 C C . ASP A 1 578 ? -9.908 38.819 0.525 1.00 54.78 578 ASP A C 1
ATOM 4523 O O . ASP A 1 578 ? -10.103 39.355 1.621 1.00 54.78 578 ASP A O 1
ATOM 4527 N N . GLY A 1 579 ? -9.675 37.503 0.426 1.00 50.62 579 GLY A N 1
ATOM 4528 C CA . GLY A 1 579 ? -9.637 36.596 1.580 1.00 50.62 579 GLY A CA 1
ATOM 4529 C C . GLY A 1 579 ? -8.517 36.903 2.585 1.00 50.62 579 GLY A C 1
ATOM 4530 O O . GLY A 1 579 ? -8.635 36.559 3.764 1.00 50.62 579 GLY A O 1
ATOM 4531 N N . HIS A 1 580 ? -7.448 37.591 2.165 1.00 51.12 580 HIS A N 1
ATOM 4532 C CA . HIS A 1 580 ? -6.374 38.015 3.062 1.00 51.12 580 HIS A CA 1
ATOM 4533 C C . HIS A 1 580 ? -6.767 39.268 3.851 1.00 51.12 580 HIS A C 1
ATOM 4535 O O . HIS A 1 580 ? -6.584 39.303 5.071 1.00 51.12 580 HIS A O 1
ATOM 4541 N N . SER A 1 581 ? -7.375 40.255 3.185 1.00 53.19 581 SER A N 1
ATOM 4542 C CA . SER A 1 581 ? -7.976 41.426 3.837 1.00 53.19 581 SER A CA 1
ATOM 4543 C C . SER A 1 581 ? -9.026 40.995 4.858 1.00 53.19 581 SER A C 1
ATOM 4545 O O . SER A 1 581 ? -8.972 41.424 6.013 1.00 53.19 581 SER A O 1
ATOM 4547 N N . LEU A 1 582 ? -9.895 40.046 4.486 1.00 55.50 582 LEU A N 1
ATOM 4548 C CA . LEU A 1 582 ? -10.845 39.428 5.408 1.00 55.50 582 LEU A CA 1
ATOM 4549 C C . LEU A 1 582 ? -10.120 38.817 6.609 1.00 55.50 582 LEU A C 1
ATOM 4551 O O . LEU A 1 582 ? -10.397 39.199 7.740 1.00 55.50 582 LEU A O 1
ATOM 4555 N N . ARG A 1 583 ? -9.129 37.946 6.394 1.00 52.97 583 ARG A N 1
ATOM 4556 C CA . ARG A 1 583 ? -8.380 37.292 7.479 1.00 52.97 583 ARG A CA 1
ATOM 4557 C C . ARG A 1 583 ? -7.688 38.273 8.434 1.00 52.97 583 ARG A C 1
ATOM 4559 O O . ARG A 1 583 ? -7.682 38.034 9.639 1.00 52.97 583 ARG A O 1
ATOM 4566 N N . LEU A 1 584 ? -7.106 39.359 7.926 1.00 56.34 584 LEU A N 1
ATOM 4567 C CA . LEU A 1 584 ? -6.423 40.362 8.751 1.00 56.34 584 LEU A CA 1
ATOM 4568 C C . LEU A 1 584 ? -7.396 41.247 9.536 1.00 56.34 584 LEU A C 1
ATOM 4570 O O . LEU A 1 584 ? -7.089 41.666 10.653 1.00 56.34 584 LEU A O 1
ATOM 4574 N N . ARG A 1 585 ? -8.557 41.553 8.955 1.00 60.41 585 ARG A N 1
ATOM 4575 C CA . ARG A 1 585 ? -9.517 42.520 9.507 1.00 60.41 585 ARG A CA 1
ATOM 4576 C C . ARG A 1 585 ? -10.599 41.857 10.350 1.00 60.41 585 ARG A C 1
ATOM 4578 O O . ARG A 1 585 ? -11.145 42.510 11.238 1.00 60.41 585 ARG A O 1
ATOM 4585 N N . LEU A 1 586 ? -10.849 40.563 10.146 1.00 58.19 586 LEU A N 1
ATOM 4586 C CA . LEU A 1 586 ? -11.857 39.783 10.861 1.00 58.19 586 LEU A CA 1
ATOM 4587 C C . LEU A 1 586 ? -11.694 39.850 12.389 1.00 58.19 586 LEU A C 1
ATOM 4589 O O . LEU A 1 586 ? -12.698 40.101 13.050 1.00 58.19 586 LEU A O 1
ATOM 4593 N N . PRO A 1 587 ? -10.489 39.753 12.993 1.00 55.78 587 PRO A N 1
ATOM 4594 C CA . PRO A 1 587 ? -10.349 39.901 14.443 1.00 55.78 587 PRO A CA 1
ATOM 4595 C C . PRO A 1 587 ? -10.785 41.281 14.950 1.00 55.78 587 PRO A C 1
ATOM 4597 O O . PRO A 1 587 ? -11.407 41.390 16.004 1.00 55.78 587 PRO A O 1
ATOM 4600 N N . THR A 1 588 ? -10.493 42.348 14.199 1.00 64.31 588 THR A N 1
ATOM 4601 C CA . THR A 1 588 ? -10.927 43.709 14.544 1.00 64.31 588 THR A CA 1
ATOM 4602 C C . THR A 1 588 ? -12.431 43.882 14.350 1.00 64.31 588 THR A C 1
ATOM 4604 O O . THR A 1 588 ? -13.076 44.467 15.219 1.00 64.31 588 THR A O 1
ATOM 4607 N N . ALA A 1 589 ? -12.994 43.336 13.268 1.00 62.19 589 ALA A N 1
ATOM 4608 C CA . ALA A 1 589 ? -14.427 43.362 12.984 1.00 62.19 589 ALA A CA 1
ATOM 4609 C C . ALA A 1 589 ? -15.226 42.603 14.055 1.00 62.19 589 ALA A C 1
ATOM 4611 O O . ALA A 1 589 ? -16.162 43.155 14.626 1.00 62.19 589 ALA A O 1
ATOM 4612 N N . VAL A 1 590 ? -14.795 41.391 14.413 1.00 61.47 590 VAL A N 1
ATOM 4613 C CA . VAL A 1 590 ? -15.405 40.565 15.466 1.00 61.47 590 VAL A CA 1
ATOM 4614 C C . VAL A 1 590 ? -15.247 41.217 16.841 1.00 61.47 590 VAL A C 1
ATOM 4616 O O . VAL A 1 590 ? -16.192 41.227 17.621 1.00 61.47 590 VAL A O 1
ATOM 4619 N N . ALA A 1 591 ? -14.102 41.837 17.146 1.00 63.44 591 ALA A N 1
ATOM 4620 C CA . ALA A 1 591 ? -13.925 42.562 18.407 1.00 63.44 591 ALA A CA 1
ATOM 4621 C C . ALA A 1 591 ? -14.756 43.856 18.480 1.00 63.44 591 ALA A C 1
ATOM 4623 O O . ALA A 1 591 ? -15.172 44.266 19.565 1.00 63.44 591 ALA A O 1
ATOM 4624 N N . ALA A 1 592 ? -14.972 44.546 17.358 1.00 63.41 592 ALA A N 1
ATOM 4625 C CA . ALA A 1 592 ? -15.895 45.677 17.289 1.00 63.41 592 ALA A CA 1
ATOM 4626 C C . ALA A 1 592 ? -17.343 45.207 17.485 1.00 63.41 592 ALA A C 1
ATOM 4628 O O . ALA A 1 592 ? -18.064 45.812 18.274 1.00 63.41 592 ALA A O 1
ATOM 4629 N N . LEU A 1 593 ? -17.714 44.090 16.852 1.00 63.78 593 LEU A N 1
ATOM 4630 C CA . LEU A 1 593 ? -19.027 43.464 16.967 1.00 63.78 593 LEU A CA 1
ATOM 4631 C C . LEU A 1 593 ? -19.320 43.006 18.401 1.00 63.78 593 LEU A C 1
ATOM 4633 O O . LEU A 1 593 ? -20.333 43.403 18.959 1.00 63.78 593 LEU A O 1
ATOM 4637 N N . ALA A 1 594 ? -18.409 42.260 19.031 1.00 63.34 594 ALA A N 1
ATOM 4638 C CA . ALA A 1 594 ? -18.562 41.786 20.407 1.00 63.34 594 ALA A CA 1
ATOM 4639 C C . ALA A 1 594 ? -18.727 42.950 21.399 1.00 63.34 594 ALA A C 1
ATOM 4641 O O . ALA A 1 594 ? -19.621 42.943 22.236 1.00 63.34 594 ALA A O 1
ATOM 4642 N N . ARG A 1 595 ? -17.931 44.020 21.245 1.00 65.25 595 ARG A N 1
ATOM 4643 C CA . ARG A 1 595 ? -18.053 45.223 22.088 1.00 65.25 595 ARG A CA 1
ATOM 4644 C C . ARG A 1 595 ? -19.348 45.999 21.862 1.00 65.25 595 ARG A C 1
ATOM 4646 O O . ARG A 1 595 ? -19.777 46.710 22.768 1.00 65.25 595 ARG A O 1
ATOM 4653 N N . ALA A 1 596 ? -19.918 45.928 20.663 1.00 63.81 596 ALA A N 1
ATOM 4654 C CA . ALA A 1 596 ? -21.185 46.570 20.343 1.00 63.81 596 ALA A CA 1
ATOM 4655 C C . ALA A 1 596 ? -22.375 45.746 20.856 1.00 63.81 596 ALA A C 1
ATOM 4657 O O . ALA A 1 596 ? -23.276 46.319 21.463 1.00 63.81 596 ALA A O 1
ATOM 4658 N N . ALA A 1 597 ? -22.319 44.419 20.701 1.00 62.75 597 ALA A N 1
ATOM 4659 C CA . ALA A 1 597 ? -23.300 43.469 21.222 1.00 62.75 597 ALA A CA 1
ATOM 4660 C C . ALA A 1 597 ? -23.413 43.539 22.755 1.00 62.75 597 ALA A C 1
ATOM 4662 O O . ALA A 1 597 ? -24.513 43.636 23.285 1.00 62.75 597 ALA A O 1
ATOM 4663 N N . ASP A 1 598 ? -22.287 43.615 23.473 1.00 62.75 598 ASP A N 1
ATOM 4664 C CA . ASP A 1 598 ? -22.281 43.722 24.943 1.00 62.75 598 ASP A CA 1
ATOM 4665 C C . ASP A 1 598 ? -22.921 45.024 25.470 1.00 62.75 598 ASP A C 1
ATOM 4667 O O . ASP A 1 598 ? -23.272 45.127 26.648 1.00 62.75 598 ASP A O 1
ATOM 4671 N N . ARG A 1 599 ? -23.042 46.055 24.622 1.00 58.81 599 ARG A N 1
ATOM 4672 C CA . ARG A 1 599 ? -23.532 47.392 25.003 1.00 58.81 599 ARG A CA 1
ATOM 4673 C C . ARG A 1 599 ? -24.955 47.676 24.534 1.00 58.81 599 ARG A C 1
ATOM 4675 O O . ARG A 1 599 ? -25.640 48.470 25.176 1.00 58.81 599 ARG A O 1
ATOM 4682 N N . ALA A 1 600 ? -25.390 47.065 23.438 1.00 56.75 600 ALA A N 1
ATOM 4683 C CA . ALA A 1 600 ? -26.692 47.294 22.833 1.00 56.75 600 ALA A CA 1
ATOM 4684 C C . ALA A 1 600 ? -27.603 46.085 23.093 1.00 56.75 600 ALA A C 1
ATOM 4686 O O . ALA A 1 600 ? -27.381 45.004 22.564 1.00 56.75 600 ALA A O 1
ATOM 4687 N N . ARG A 1 601 ? -28.632 46.247 23.935 1.00 64.44 601 ARG A N 1
ATOM 4688 C CA . ARG A 1 601 ? -29.648 45.206 24.175 1.00 64.44 601 ARG A CA 1
ATOM 4689 C C . ARG A 1 601 ? -30.620 45.118 22.985 1.00 64.44 601 ARG A C 1
ATOM 4691 O O . ARG A 1 601 ? -31.743 45.602 23.095 1.00 64.44 601 ARG A O 1
ATOM 4698 N N . GLY A 1 602 ? -30.190 44.540 21.864 1.00 73.38 602 GLY A N 1
ATOM 4699 C CA . GLY A 1 602 ? -31.031 44.316 20.683 1.00 73.38 602 GLY A CA 1
ATOM 4700 C C . GLY A 1 602 ? -30.326 43.540 19.567 1.00 73.38 602 GLY A C 1
ATOM 4701 O O . GLY A 1 602 ? -29.203 43.076 19.737 1.00 73.38 602 GLY A O 1
ATOM 4702 N N . THR A 1 603 ? -30.984 43.409 18.412 1.00 83.31 603 THR A N 1
ATOM 4703 C CA . THR A 1 603 ? -30.484 42.621 17.274 1.00 83.31 603 THR A CA 1
ATOM 4704 C C . THR A 1 603 ? -29.344 43.344 16.545 1.00 83.31 603 THR A C 1
ATOM 4706 O O . THR A 1 603 ? -29.344 44.573 16.407 1.00 83.31 603 THR A O 1
ATOM 4709 N N . LEU A 1 604 ? -28.364 42.582 16.058 1.00 82.88 604 LEU A N 1
ATOM 4710 C CA . LEU A 1 604 ? -27.249 43.066 15.253 1.00 82.88 604 LEU A CA 1
ATOM 4711 C C . LEU A 1 604 ? -27.496 42.787 13.771 1.00 82.88 604 LEU A C 1
ATOM 4713 O O . LEU A 1 604 ? -27.766 41.652 13.381 1.00 82.88 604 LEU A O 1
ATOM 4717 N N . TYR A 1 605 ? -27.345 43.818 12.944 1.00 84.25 605 TYR A N 1
ATOM 4718 C CA . TYR A 1 605 ? -27.391 43.712 11.492 1.00 84.25 605 TYR A CA 1
ATOM 4719 C C . TYR A 1 605 ? -25.985 43.796 10.907 1.00 84.25 605 TYR A C 1
ATOM 4721 O O . TYR A 1 605 ? -25.277 44.791 11.073 1.00 84.25 605 TYR A O 1
ATOM 4729 N N . PHE A 1 606 ? -25.580 42.746 10.211 1.00 80.81 606 PHE A N 1
ATOM 4730 C CA . PHE A 1 606 ? -24.269 42.616 9.604 1.00 80.81 606 PHE A CA 1
ATOM 4731 C C . PHE A 1 606 ? -24.393 42.608 8.083 1.00 80.81 606 PHE A C 1
ATOM 4733 O O . PHE A 1 606 ? -25.120 41.785 7.525 1.00 80.81 606 PHE A O 1
ATOM 4740 N N . HIS A 1 607 ? -23.671 43.497 7.399 1.00 79.44 607 HIS A N 1
ATOM 4741 C CA . HIS A 1 607 ? -23.725 43.548 5.942 1.00 79.44 607 HIS A CA 1
ATOM 4742 C C . HIS A 1 607 ? -22.380 43.845 5.276 1.00 79.44 607 HIS A C 1
ATOM 4744 O O . HIS A 1 607 ? -21.517 44.560 5.795 1.00 79.44 607 HIS A O 1
ATOM 4750 N N . CYS A 1 608 ? -22.244 43.317 4.063 1.00 77.00 608 CYS A N 1
ATOM 4751 C CA . CYS A 1 608 ? -21.336 43.834 3.043 1.00 77.00 608 CYS A CA 1
ATOM 4752 C C . CYS A 1 608 ? -22.181 44.411 1.892 1.00 77.00 608 CYS A C 1
ATOM 4754 O O . CYS A 1 608 ? -23.301 44.865 2.129 1.00 77.00 608 CYS A O 1
ATOM 4756 N N . THR A 1 609 ? -21.670 44.421 0.663 1.00 65.25 609 THR A N 1
ATOM 4757 C CA . THR A 1 609 ? -22.429 44.877 -0.510 1.00 65.25 609 THR A CA 1
ATOM 4758 C C . THR A 1 609 ? -23.580 43.916 -0.831 1.00 65.25 609 THR A C 1
ATOM 4760 O O . THR A 1 609 ? -24.743 44.304 -0.756 1.00 65.25 609 THR A O 1
ATOM 4763 N N . ALA A 1 610 ? -23.278 42.636 -1.076 1.00 59.81 610 ALA A N 1
ATOM 4764 C CA . ALA A 1 610 ? -24.282 41.624 -1.424 1.00 59.81 610 ALA A CA 1
ATOM 4765 C C . ALA A 1 610 ? -24.779 40.770 -0.238 1.00 59.81 610 ALA A C 1
ATOM 4767 O O . ALA A 1 610 ? -25.719 40.005 -0.397 1.00 59.81 610 ALA A O 1
ATOM 4768 N N . GLY A 1 611 ? -24.140 40.847 0.937 1.00 53.06 611 GLY A N 1
ATOM 4769 C CA . GLY A 1 611 ? -24.465 40.002 2.101 1.00 53.06 611 GLY A CA 1
ATOM 4770 C C . GLY A 1 611 ? -23.974 38.549 2.023 1.00 53.06 611 GLY A C 1
ATOM 4771 O O . GLY A 1 611 ? -24.298 37.744 2.891 1.00 53.06 611 GLY A O 1
ATOM 4772 N N . LEU A 1 612 ? -23.174 38.204 1.007 1.00 53.88 612 LEU A N 1
ATOM 4773 C CA . LEU A 1 612 ? -22.838 36.814 0.656 1.00 53.88 612 LEU A CA 1
ATOM 4774 C C . LEU A 1 612 ? -21.370 36.417 0.924 1.00 53.88 612 LEU A C 1
ATOM 4776 O O . LEU A 1 612 ? -21.032 35.242 0.829 1.00 53.88 612 LEU A O 1
ATOM 4780 N N . GLY A 1 613 ? -20.494 37.365 1.287 1.00 41.97 613 GLY A N 1
ATOM 4781 C CA . GLY A 1 613 ? -19.042 37.134 1.423 1.00 41.97 613 GLY A CA 1
ATOM 4782 C C . GLY A 1 613 ? -18.521 36.859 2.842 1.00 41.97 613 GLY A C 1
ATOM 4783 O O . GLY A 1 613 ? -17.336 36.585 3.012 1.00 41.97 613 GLY A O 1
ATOM 4784 N N . ALA A 1 614 ? -19.363 36.946 3.877 1.00 38.19 614 ALA A N 1
ATOM 4785 C CA . ALA A 1 614 ? -18.905 36.882 5.266 1.00 38.19 614 ALA A CA 1
ATOM 4786 C C . ALA A 1 614 ? -19.872 36.104 6.177 1.00 38.19 614 ALA A C 1
ATOM 4788 O O . ALA A 1 614 ? -20.553 36.666 7.029 1.00 38.19 614 ALA A O 1
ATOM 4789 N N . ARG A 1 615 ? -19.907 34.773 6.044 1.00 29.30 615 ARG A N 1
ATOM 4790 C CA . ARG A 1 615 ? -20.410 33.907 7.124 1.00 29.30 615 ARG A CA 1
ATOM 4791 C C . ARG A 1 615 ? -19.345 33.841 8.224 1.00 29.30 615 ARG A C 1
ATOM 4793 O O . ARG A 1 615 ? -18.246 33.340 7.994 1.00 29.30 615 ARG A O 1
ATOM 4800 N N . ALA A 1 616 ? -19.651 34.356 9.413 1.00 30.64 616 ALA A N 1
ATOM 4801 C CA . ALA A 1 616 ? -18.751 34.291 10.561 1.00 30.64 616 ALA A CA 1
ATOM 4802 C C . ALA A 1 616 ? -18.630 32.839 11.070 1.00 30.64 616 ALA A C 1
ATOM 4804 O O . ALA A 1 616 ? -19.580 32.288 11.620 1.00 30.64 616 ALA A O 1
ATOM 4805 N N . ARG A 1 617 ? -17.456 32.216 10.886 1.00 31.14 617 ARG A N 1
ATOM 4806 C CA . ARG A 1 617 ? -17.059 30.991 11.602 1.00 31.14 617 ARG A CA 1
ATOM 4807 C C . ARG A 1 617 ? -16.722 31.372 13.053 1.00 31.14 617 ARG A C 1
ATOM 4809 O O . ARG A 1 617 ? -15.977 32.328 13.271 1.00 31.14 617 ARG A O 1
ATOM 4816 N N . GLY A 1 618 ? -17.270 30.650 14.033 1.00 26.86 618 GLY A N 1
ATOM 4817 C CA . GLY A 1 618 ? -16.911 30.796 15.448 1.00 26.86 618 GLY A CA 1
ATOM 4818 C C . GLY A 1 618 ? -15.402 30.616 15.645 1.00 26.86 618 GLY A C 1
ATOM 4819 O O . GLY A 1 618 ? -14.812 29.677 15.116 1.00 26.86 618 GLY A O 1
ATOM 4820 N N . GLY A 1 619 ? -14.759 31.565 16.324 1.00 25.48 619 GLY A N 1
ATOM 4821 C CA . GLY A 1 619 ? -13.300 31.652 16.378 1.00 25.48 619 GLY A CA 1
ATOM 4822 C C . GLY A 1 619 ? -12.674 30.959 17.593 1.00 25.48 619 GLY A C 1
ATOM 4823 O O . GLY A 1 619 ? -13.144 31.167 18.712 1.00 25.48 619 GLY A O 1
ATOM 4824 N N . PRO A 1 620 ? -11.535 30.264 17.430 1.00 27.39 620 PRO A N 1
ATOM 4825 C CA . PRO A 1 620 ? -10.519 30.168 18.469 1.00 27.39 620 PRO A CA 1
ATOM 4826 C C . PRO A 1 620 ? -9.674 31.456 18.501 1.00 27.39 620 PRO A C 1
ATOM 4828 O O . PRO A 1 620 ? -9.455 32.117 17.483 1.00 27.39 620 PRO A O 1
ATOM 4831 N N . ARG A 1 621 ? -9.165 31.817 19.685 1.00 30.66 621 ARG A N 1
ATOM 4832 C CA . ARG A 1 621 ? -8.202 32.918 19.879 1.00 30.66 621 ARG A CA 1
ATOM 4833 C C . ARG A 1 621 ? -6.922 32.675 19.064 1.00 30.66 621 ARG A C 1
ATOM 4835 O O . ARG A 1 621 ? -6.247 31.672 19.266 1.00 30.66 621 ARG A O 1
ATOM 4842 N N . LEU A 1 622 ? -6.545 33.634 18.215 1.00 32.62 622 LEU A N 1
ATOM 4843 C CA . LEU A 1 622 ? -5.241 33.665 17.540 1.00 32.62 622 LEU A CA 1
ATOM 4844 C C . LEU A 1 622 ? -4.139 34.157 18.507 1.00 32.62 622 LEU A C 1
ATOM 4846 O O . LEU A 1 622 ? -4.337 35.188 19.157 1.00 32.62 622 LEU A O 1
ATOM 4850 N N . PRO A 1 623 ? -2.971 33.491 18.600 1.00 32.62 623 PRO A N 1
ATOM 4851 C CA . PRO A 1 623 ? -1.830 33.988 19.368 1.00 32.62 623 PRO A CA 1
ATOM 4852 C C . PRO A 1 623 ? -1.178 35.216 18.713 1.00 32.62 623 PRO A C 1
ATOM 4854 O O . PRO A 1 623 ? -1.081 35.327 17.491 1.00 32.62 623 PRO A O 1
ATOM 4857 N N . VAL A 1 624 ? -0.681 36.129 19.547 1.00 34.84 624 VAL A N 1
ATOM 4858 C CA . VAL A 1 624 ? 0.092 37.317 19.156 1.00 34.84 624 VAL A CA 1
ATOM 4859 C C . VAL A 1 624 ? 1.495 36.897 18.689 1.00 34.84 624 VAL A C 1
ATOM 4861 O O . VAL A 1 624 ? 2.199 36.225 19.438 1.00 34.84 624 VAL A O 1
ATOM 4864 N N . GLY A 1 625 ? 1.926 37.329 17.490 1.00 44.19 625 GLY A N 1
ATOM 4865 C CA . GLY A 1 625 ? 3.333 37.230 17.050 1.00 44.19 625 GLY A CA 1
ATOM 4866 C C . GLY A 1 625 ? 3.617 36.666 15.646 1.00 44.19 625 GLY A C 1
ATOM 4867 O O . GLY A 1 625 ? 4.578 35.915 15.488 1.00 44.19 625 GLY A O 1
ATOM 4868 N N . LEU A 1 626 ? 2.834 37.000 14.613 1.00 47.59 626 LEU A N 1
ATOM 4869 C CA . LEU A 1 626 ? 3.142 36.590 13.231 1.00 47.59 626 LEU A CA 1
ATOM 4870 C C . LEU A 1 626 ? 4.330 37.401 12.670 1.00 47.59 626 LEU A C 1
ATOM 4872 O O . LEU A 1 626 ? 4.290 38.630 12.658 1.00 47.59 626 LEU A O 1
ATOM 4876 N N . ARG A 1 627 ? 5.381 36.722 12.188 1.00 50.84 627 ARG A N 1
ATOM 4877 C CA . ARG A 1 627 ? 6.495 37.332 11.436 1.00 50.84 627 ARG A CA 1
ATOM 4878 C C . ARG A 1 627 ? 6.415 36.923 9.970 1.00 50.84 627 ARG A C 1
ATOM 4880 O O . ARG A 1 627 ? 6.219 35.743 9.688 1.00 50.84 627 ARG A O 1
ATOM 4887 N N . ALA A 1 628 ? 6.583 37.885 9.063 1.00 55.59 628 ALA A N 1
ATOM 4888 C CA . ALA A 1 628 ? 6.656 37.612 7.632 1.00 55.59 628 ALA A CA 1
ATOM 4889 C C . ALA A 1 628 ? 7.965 36.883 7.294 1.00 55.59 628 ALA A C 1
ATOM 4891 O O . ALA A 1 628 ? 8.990 37.118 7.938 1.00 55.59 628 ALA A O 1
ATOM 4892 N N . ARG A 1 629 ? 7.913 35.971 6.323 1.00 64.75 629 ARG A N 1
ATOM 4893 C CA . ARG A 1 629 ? 9.051 35.191 5.832 1.00 64.75 629 ARG A CA 1
ATOM 4894 C C . ARG A 1 629 ? 9.258 35.452 4.342 1.00 64.75 629 ARG A C 1
ATOM 4896 O O . ARG A 1 629 ? 8.259 35.505 3.625 1.00 64.75 629 ARG A O 1
ATOM 4903 N N . PRO A 1 630 ? 10.509 35.546 3.867 1.00 73.69 630 PRO A N 1
ATOM 4904 C CA . PRO A 1 630 ? 10.784 35.690 2.448 1.00 73.69 630 PRO A CA 1
ATOM 4905 C C . PRO A 1 630 ? 10.373 34.421 1.707 1.00 73.69 630 PRO A C 1
ATOM 4907 O O . PRO A 1 630 ? 10.798 33.317 2.044 1.00 73.69 630 PRO A O 1
ATOM 4910 N N . VAL A 1 631 ? 9.559 34.595 0.676 1.00 77.38 631 VAL A N 1
ATOM 4911 C CA . VAL A 1 631 ? 9.145 33.564 -0.268 1.00 77.38 631 VAL A CA 1
ATOM 4912 C C . VAL A 1 631 ? 9.673 33.933 -1.646 1.00 77.38 631 VAL A C 1
ATOM 4914 O O . VAL A 1 631 ? 9.643 35.100 -2.039 1.00 77.38 631 VAL A O 1
ATOM 4917 N N . VAL A 1 632 ? 10.140 32.930 -2.388 1.00 84.12 632 VAL A N 1
ATOM 4918 C CA . VAL A 1 632 ? 10.484 33.063 -3.804 1.00 84.12 632 VAL A CA 1
ATOM 4919 C C . VAL A 1 632 ? 9.482 32.257 -4.619 1.00 84.12 632 VAL A C 1
ATOM 4921 O O . VAL A 1 632 ? 9.406 31.039 -4.491 1.00 84.12 632 VAL A O 1
ATOM 4924 N N . LEU A 1 633 ? 8.703 32.942 -5.447 1.00 81.81 633 LEU A N 1
ATOM 4925 C CA . LEU A 1 633 ? 7.753 32.347 -6.373 1.00 81.81 633 LEU A CA 1
ATOM 4926 C C . LEU A 1 633 ? 8.367 32.332 -7.776 1.00 81.81 633 LEU A C 1
ATOM 4928 O O . LEU A 1 633 ? 8.532 33.394 -8.371 1.00 81.81 633 LEU A O 1
ATOM 4932 N N . GLY A 1 634 ? 8.708 31.152 -8.299 1.00 80.69 634 GLY A N 1
ATOM 4933 C CA . GLY A 1 634 ? 9.465 31.029 -9.549 1.00 80.69 634 GLY A CA 1
ATOM 4934 C C . GLY A 1 634 ? 8.767 30.213 -10.636 1.00 80.69 634 GLY A C 1
ATOM 4935 O O . GLY A 1 634 ? 8.649 29.006 -10.489 1.00 80.69 634 GLY A O 1
ATOM 4936 N N . LEU A 1 635 ? 8.415 30.818 -11.771 1.00 78.06 635 LEU A N 1
ATOM 4937 C CA . LEU A 1 635 ? 7.820 30.132 -12.923 1.00 78.06 635 LEU A CA 1
ATOM 4938 C C . LEU A 1 635 ? 8.895 29.668 -13.924 1.00 78.06 635 LEU A C 1
ATOM 4940 O O . LEU A 1 635 ? 9.639 30.487 -14.474 1.00 78.06 635 LEU A O 1
ATOM 4944 N N . ALA A 1 636 ? 8.974 28.356 -14.169 1.00 65.44 636 ALA A N 1
ATOM 4945 C CA . ALA A 1 636 ? 9.782 27.759 -15.235 1.00 65.44 636 ALA A CA 1
ATOM 4946 C C . ALA A 1 636 ? 8.968 27.620 -16.539 1.00 65.44 636 ALA A C 1
ATOM 4948 O O . ALA A 1 636 ? 7.746 27.718 -16.534 1.00 65.44 636 ALA A O 1
ATOM 4949 N N . GLY A 1 637 ? 9.635 27.466 -17.689 1.00 60.94 637 GLY A N 1
ATOM 4950 C CA . GLY A 1 637 ? 8.955 27.238 -18.978 1.00 60.94 637 GLY A CA 1
ATOM 4951 C C . GLY A 1 637 ? 8.368 28.480 -19.670 1.00 60.94 637 GLY A C 1
ATOM 4952 O O . GLY A 1 637 ? 7.929 28.387 -20.811 1.00 60.94 637 GLY A O 1
ATOM 4953 N N . ALA A 1 638 ? 8.440 29.664 -19.056 1.00 59.31 638 ALA A N 1
ATOM 4954 C CA . ALA A 1 638 ? 7.974 30.930 -19.638 1.00 59.31 638 ALA A CA 1
ATOM 4955 C C . ALA A 1 638 ? 9.057 31.682 -20.451 1.00 59.31 638 ALA A C 1
ATOM 4957 O O . ALA A 1 638 ? 8.979 32.895 -20.636 1.00 59.31 638 ALA A O 1
ATOM 4958 N N . GLY A 1 639 ? 10.093 30.985 -20.937 1.00 56.25 639 GLY A N 1
ATOM 4959 C CA . GLY A 1 639 ? 11.288 31.584 -21.560 1.00 56.25 639 GLY A CA 1
ATOM 4960 C C . GLY A 1 639 ? 11.066 32.328 -22.888 1.00 56.25 639 GLY A C 1
ATOM 4961 O O . GLY A 1 639 ? 12.003 32.932 -23.399 1.00 56.25 639 GLY A O 1
ATOM 4962 N N . LEU A 1 640 ? 9.849 32.286 -23.439 1.00 61.31 640 LEU A N 1
ATOM 4963 C CA . LEU A 1 640 ? 9.427 33.042 -24.626 1.00 61.31 640 LEU A CA 1
ATOM 4964 C C . LEU A 1 640 ? 8.365 34.117 -24.313 1.00 61.31 640 LEU A C 1
ATOM 4966 O O . LEU A 1 640 ? 7.954 34.827 -25.228 1.00 61.31 640 LEU A O 1
ATOM 4970 N N . ALA A 1 641 ? 7.905 34.228 -23.060 1.00 72.25 641 ALA A N 1
ATOM 4971 C CA . ALA A 1 641 ? 6.900 35.211 -22.656 1.00 72.25 641 ALA A CA 1
ATOM 4972 C C . ALA A 1 641 ? 7.520 36.612 -22.539 1.00 72.25 641 ALA A C 1
ATOM 4974 O O . ALA A 1 641 ? 8.652 36.759 -22.073 1.00 72.25 641 ALA A O 1
ATOM 4975 N N . SER A 1 642 ? 6.779 37.641 -22.950 1.00 81.06 642 SER A N 1
ATOM 4976 C CA . SER A 1 642 ? 7.231 39.040 -22.888 1.00 81.06 642 SER A CA 1
ATOM 4977 C C . SER A 1 642 ? 6.963 39.670 -21.519 1.00 81.06 642 SER A C 1
ATOM 4979 O O . SER A 1 642 ? 7.708 40.551 -21.090 1.00 81.06 642 SER A O 1
ATOM 4981 N N . SER A 1 643 ? 5.924 39.210 -20.816 1.00 85.81 643 SER A N 1
ATOM 4982 C CA . SER A 1 643 ? 5.660 39.550 -19.418 1.00 85.81 643 SER A CA 1
ATOM 4983 C C . SER A 1 643 ? 5.064 38.376 -18.643 1.00 85.81 643 SER A C 1
ATOM 4985 O O . SER A 1 643 ? 4.231 37.616 -19.147 1.00 85.81 643 SER A O 1
ATOM 4987 N N . VAL A 1 644 ? 5.479 38.245 -17.382 1.00 88.06 644 VAL A N 1
ATOM 4988 C CA . VAL A 1 644 ? 4.916 37.283 -16.431 1.00 88.06 644 VAL A CA 1
ATOM 4989 C C . VAL A 1 644 ? 4.532 38.029 -15.165 1.00 88.06 644 VAL A C 1
ATOM 4991 O O . VAL A 1 644 ? 5.372 38.655 -14.524 1.00 88.06 644 VAL A O 1
ATOM 4994 N N . GLN A 1 645 ? 3.258 37.943 -14.800 1.00 92.81 645 GLN A N 1
ATOM 4995 C CA . GLN A 1 645 ? 2.715 38.527 -13.577 1.00 92.81 645 GLN A CA 1
ATOM 4996 C C . GLN A 1 645 ? 2.075 37.438 -12.712 1.00 92.81 645 GLN A C 1
ATOM 4998 O O . GLN A 1 645 ? 1.772 36.348 -13.197 1.00 92.81 645 GLN A O 1
ATOM 5003 N N . VAL A 1 646 ? 1.817 37.737 -11.444 1.00 89.62 646 VAL A N 1
ATOM 5004 C CA . VAL A 1 646 ? 1.023 36.900 -10.540 1.00 89.62 646 VAL A CA 1
ATOM 5005 C C . VAL A 1 646 ? -0.100 37.714 -9.905 1.00 89.62 646 VAL A C 1
ATOM 5007 O O . VAL A 1 646 ? 0.097 38.871 -9.538 1.00 89.62 646 VAL A O 1
ATOM 5010 N N . ALA A 1 647 ? -1.276 37.106 -9.783 1.00 82.50 647 ALA A N 1
ATOM 5011 C CA . ALA A 1 647 ? -2.447 37.654 -9.101 1.00 82.50 647 ALA A CA 1
ATOM 5012 C C . ALA A 1 647 ? -2.962 36.660 -8.050 1.00 82.50 647 ALA A C 1
ATOM 5014 O O . ALA A 1 647 ? -2.708 35.461 -8.172 1.00 82.50 647 ALA A O 1
ATOM 5015 N N . GLY A 1 648 ? -3.676 37.144 -7.031 1.00 86.06 648 GLY A N 1
ATOM 5016 C CA . GLY A 1 648 ? -4.017 36.368 -5.834 1.00 86.06 648 GLY A CA 1
ATOM 5017 C C . GLY A 1 648 ? -3.044 36.680 -4.695 1.00 86.06 648 GLY A C 1
ATOM 5018 O O . GLY A 1 648 ? -2.898 37.841 -4.329 1.00 86.06 648 GLY A O 1
ATOM 5019 N N . LEU A 1 649 ? -2.368 35.676 -4.137 1.00 83.12 649 LEU A N 1
ATOM 5020 C CA . LEU A 1 649 ? -1.441 35.816 -3.007 1.00 83.12 649 LEU A CA 1
ATOM 5021 C C . LEU A 1 649 ? -2.059 36.638 -1.851 1.00 83.12 649 LEU A C 1
ATOM 5023 O O . LEU A 1 649 ? -3.219 36.454 -1.494 1.00 83.12 649 LEU A O 1
ATOM 5027 N N . ASP A 1 650 ? -1.283 37.540 -1.254 1.00 73.62 650 ASP A N 1
ATOM 5028 C CA . ASP A 1 650 ? -1.689 38.522 -0.245 1.00 73.62 650 ASP A CA 1
ATOM 5029 C C . ASP A 1 650 ? -2.152 39.862 -0.853 1.00 73.62 650 ASP A C 1
ATOM 5031 O O . ASP A 1 650 ? -2.375 40.824 -0.119 1.00 73.62 650 ASP A O 1
ATOM 5035 N N . ILE A 1 651 ? -2.276 39.947 -2.183 1.00 73.00 651 ILE A N 1
ATOM 5036 C CA . ILE A 1 651 ? -2.651 41.173 -2.913 1.00 73.00 651 ILE A CA 1
ATOM 5037 C C . ILE A 1 651 ? -4.072 41.122 -3.500 1.00 73.00 651 ILE A C 1
ATOM 5039 O O . ILE A 1 651 ? -4.569 42.136 -4.002 1.00 73.00 651 ILE A O 1
ATOM 5043 N N . GLY A 1 652 ? -4.714 39.953 -3.451 1.00 65.56 652 GLY A N 1
ATOM 5044 C CA . GLY A 1 652 ? -6.030 39.693 -4.024 1.00 65.56 652 GLY A CA 1
ATOM 5045 C C . GLY A 1 652 ? -6.016 39.503 -5.547 1.00 65.56 652 GLY A C 1
ATOM 5046 O O . GLY A 1 652 ? -5.045 39.794 -6.246 1.00 65.56 652 GLY A O 1
ATOM 5047 N N . TRP A 1 653 ? -7.129 39.009 -6.090 1.00 75.12 653 TRP A N 1
ATOM 5048 C CA . TRP A 1 653 ? -7.255 38.666 -7.515 1.00 75.12 653 TRP A CA 1
ATOM 5049 C C . TRP A 1 653 ? -7.375 39.875 -8.457 1.00 75.12 653 TRP A C 1
ATOM 5051 O O . TRP A 1 653 ? -7.160 39.742 -9.661 1.00 75.12 653 TRP A O 1
ATOM 5061 N N . GLY A 1 654 ? -7.719 41.054 -7.925 1.00 66.25 654 GLY A N 1
ATOM 5062 C CA . GLY A 1 654 ? -7.848 42.302 -8.689 1.00 66.25 654 GLY A CA 1
ATOM 5063 C C . GLY A 1 654 ? -6.524 43.021 -8.966 1.00 66.25 654 GLY A C 1
ATOM 5064 O O . GLY A 1 654 ? -6.488 43.915 -9.806 1.00 66.25 654 GLY A O 1
ATOM 5065 N N . ASN A 1 655 ? -5.442 42.622 -8.292 1.00 73.69 655 ASN A N 1
ATOM 5066 C CA . ASN A 1 655 ? -4.117 43.223 -8.425 1.00 73.69 655 ASN A CA 1
ATOM 5067 C C . ASN A 1 655 ? -3.128 42.233 -9.045 1.00 73.69 655 ASN A C 1
ATOM 5069 O O . ASN A 1 655 ? -3.344 41.021 -9.026 1.00 73.69 655 ASN A O 1
ATOM 5073 N N . ARG A 1 656 ? -2.030 42.757 -9.601 1.00 84.88 656 ARG A N 1
ATOM 5074 C CA . ARG A 1 656 ? -0.972 41.954 -10.224 1.00 84.88 656 ARG A CA 1
ATOM 5075 C C . ARG A 1 656 ? 0.403 42.422 -9.769 1.00 84.88 656 ARG A C 1
ATOM 5077 O O . ARG A 1 656 ? 0.625 43.621 -9.624 1.00 84.88 656 ARG A O 1
ATOM 5084 N N . LEU A 1 657 ? 1.311 41.473 -9.572 1.00 88.12 657 LEU A N 1
ATOM 5085 C CA . LEU A 1 657 ? 2.731 41.720 -9.330 1.00 88.12 657 LEU A CA 1
ATOM 5086 C C . LEU A 1 657 ? 3.556 41.154 -10.476 1.00 88.12 657 LEU A C 1
ATOM 5088 O O . LEU A 1 657 ? 3.346 40.009 -10.872 1.00 88.12 657 LEU A O 1
ATOM 5092 N N . ASP A 1 658 ? 4.507 41.936 -10.972 1.00 91.56 658 ASP A N 1
ATOM 5093 C CA . ASP A 1 658 ? 5.428 41.495 -12.015 1.00 91.56 658 ASP A CA 1
ATOM 5094 C C . ASP A 1 658 ? 6.496 40.561 -11.438 1.00 91.56 658 ASP A C 1
ATOM 5096 O O . ASP A 1 658 ? 7.034 40.792 -10.351 1.00 91.56 658 ASP A O 1
ATOM 5100 N N . LEU A 1 659 ? 6.815 39.506 -12.184 1.00 91.00 659 LEU A N 1
ATOM 5101 C CA . LEU A 1 659 ? 7.986 38.678 -11.931 1.00 91.00 659 LEU A CA 1
ATOM 5102 C C . LEU A 1 659 ? 9.182 39.252 -12.701 1.00 91.00 659 LEU A C 1
ATOM 5104 O O . LEU A 1 659 ? 9.030 39.813 -13.786 1.00 91.00 659 LEU A O 1
ATOM 5108 N N . ALA A 1 660 ? 10.386 39.079 -12.162 1.00 88.12 660 ALA A N 1
ATOM 5109 C CA . ALA A 1 660 ? 11.632 39.454 -12.821 1.00 88.12 660 ALA A CA 1
ATOM 5110 C C . ALA A 1 660 ? 12.264 38.238 -13.524 1.00 88.12 660 ALA A C 1
ATOM 5112 O O . ALA A 1 660 ? 12.255 37.143 -12.958 1.00 88.12 660 ALA A O 1
ATOM 5113 N N . PRO A 1 661 ? 12.849 38.390 -14.724 1.00 80.62 661 PRO A N 1
ATOM 5114 C CA . PRO A 1 661 ? 13.548 37.296 -15.386 1.00 80.62 661 PRO A CA 1
ATOM 5115 C C . PRO A 1 661 ? 14.867 36.982 -14.662 1.00 80.62 661 PRO A C 1
ATOM 5117 O O . PRO A 1 661 ? 15.695 37.865 -14.434 1.00 80.62 661 PRO A O 1
ATOM 5120 N N . VAL A 1 662 ? 15.082 35.709 -14.331 1.00 79.06 662 VAL A N 1
ATOM 5121 C CA . VAL A 1 662 ? 16.302 35.179 -13.707 1.00 79.06 662 VAL A CA 1
ATOM 5122 C C . VAL A 1 662 ? 16.727 33.923 -14.476 1.00 79.06 662 VAL A C 1
ATOM 5124 O O . VAL A 1 662 ? 16.153 32.842 -14.336 1.00 79.06 662 VAL A O 1
ATOM 5127 N N . GLY A 1 663 ? 17.726 34.060 -15.353 1.00 77.06 663 GLY A N 1
ATOM 5128 C CA . GLY A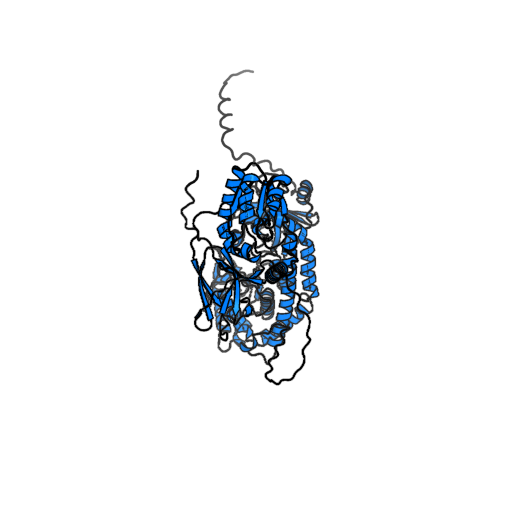 1 663 ? 18.163 32.974 -16.237 1.00 77.06 663 GLY A CA 1
ATOM 5129 C C . GLY A 1 663 ? 17.075 32.564 -17.239 1.00 77.06 663 GLY A C 1
ATOM 5130 O O . GLY A 1 663 ? 16.660 33.371 -18.064 1.00 77.06 663 GLY A O 1
ATOM 5131 N N . ARG A 1 664 ? 16.625 31.300 -17.187 1.00 70.94 664 ARG A N 1
ATOM 5132 C CA . ARG A 1 664 ? 15.510 30.766 -18.005 1.00 70.94 664 ARG A CA 1
ATOM 5133 C C . ARG A 1 664 ? 14.155 30.764 -17.274 1.00 70.94 664 ARG A C 1
ATOM 5135 O O . ARG A 1 664 ? 13.204 30.158 -17.766 1.00 70.94 664 ARG A O 1
ATOM 5142 N N . ARG A 1 665 ? 14.068 31.387 -16.095 1.00 76.44 665 ARG A N 1
ATOM 5143 C CA . ARG A 1 665 ? 12.875 31.421 -15.234 1.00 76.44 665 ARG A CA 1
ATOM 5144 C C . ARG A 1 665 ? 12.453 32.859 -14.947 1.00 76.44 665 ARG A C 1
ATOM 5146 O O . ARG A 1 665 ? 13.206 33.797 -15.194 1.00 76.44 665 ARG A O 1
ATOM 5153 N N . TRP A 1 666 ? 11.255 33.011 -14.401 1.00 85.62 666 TRP A N 1
ATOM 5154 C CA . TRP A 1 666 ? 10.743 34.270 -13.867 1.00 85.62 666 TRP A CA 1
ATOM 5155 C C . TRP A 1 666 ? 10.537 34.122 -12.360 1.00 85.62 666 TRP A C 1
ATOM 5157 O O . TRP A 1 666 ? 9.979 33.115 -11.941 1.00 85.62 666 TRP A O 1
ATOM 5167 N N . GLU A 1 667 ? 10.964 35.088 -11.547 1.00 89.31 667 GLU A N 1
ATOM 5168 C CA . GLU A 1 667 ? 10.889 35.032 -10.079 1.00 89.31 667 GLU A CA 1
ATOM 5169 C C . GLU A 1 667 ? 10.217 36.271 -9.469 1.00 89.31 667 GLU A C 1
ATOM 5171 O O . GLU A 1 667 ? 10.465 37.400 -9.888 1.00 89.31 667 GLU A O 1
ATOM 5176 N N . LEU A 1 668 ? 9.429 36.069 -8.411 1.00 88.31 668 LEU A N 1
ATOM 5177 C CA . LEU A 1 668 ? 8.979 37.105 -7.479 1.00 88.31 668 LEU A CA 1
ATOM 5178 C C . LEU A 1 668 ? 9.500 36.766 -6.082 1.00 88.31 668 LEU A C 1
ATOM 5180 O O . LEU A 1 668 ? 9.243 35.679 -5.572 1.00 88.31 668 LEU A O 1
ATOM 5184 N N . ARG A 1 669 ? 10.193 37.708 -5.438 1.00 85.62 669 ARG A N 1
ATOM 5185 C CA . ARG A 1 669 ? 10.611 37.592 -4.033 1.00 85.62 669 ARG A CA 1
ATOM 5186 C C . ARG A 1 669 ? 9.722 38.477 -3.173 1.00 85.62 669 ARG A C 1
ATOM 5188 O O . ARG A 1 669 ? 9.590 39.663 -3.468 1.00 85.62 669 ARG A O 1
ATOM 5195 N N . ARG A 1 670 ? 9.101 37.918 -2.135 1.00 80.88 670 ARG A N 1
ATOM 5196 C CA . ARG A 1 670 ? 8.146 38.646 -1.292 1.00 80.88 670 ARG A CA 1
ATOM 5197 C C . ARG A 1 670 ? 8.114 38.103 0.128 1.00 80.88 670 ARG A C 1
ATOM 5199 O O . ARG A 1 670 ? 8.049 36.895 0.318 1.00 80.88 670 ARG A O 1
ATOM 5206 N N . ASP A 1 671 ? 8.097 38.993 1.112 1.00 77.62 671 ASP A N 1
ATOM 5207 C CA . ASP A 1 671 ? 7.867 38.613 2.503 1.00 77.62 671 ASP A CA 1
ATOM 5208 C C . ASP A 1 671 ? 6.373 38.378 2.746 1.00 77.62 671 ASP A C 1
ATOM 5210 O O . ASP A 1 671 ? 5.556 39.272 2.531 1.00 77.62 671 ASP A O 1
ATOM 5214 N N . MET A 1 672 ? 6.009 37.181 3.202 1.00 72.44 672 MET A N 1
ATOM 5215 C CA . MET A 1 672 ? 4.620 36.779 3.423 1.00 72.44 672 MET A CA 1
ATOM 5216 C C . MET A 1 672 ? 4.423 36.228 4.832 1.00 72.44 672 MET A C 1
ATOM 5218 O O . MET A 1 672 ? 5.294 35.559 5.390 1.00 72.44 672 MET A O 1
ATOM 5222 N N . LEU A 1 673 ? 3.274 36.527 5.438 1.00 63.16 673 LEU A N 1
ATOM 5223 C CA . LEU A 1 673 ? 2.912 35.961 6.737 1.00 63.16 673 LEU A CA 1
ATOM 5224 C C . LEU A 1 673 ? 2.590 34.462 6.604 1.00 63.16 673 LEU A C 1
ATOM 5226 O O . LEU A 1 673 ? 2.230 34.008 5.522 1.00 63.16 673 LEU A O 1
ATOM 5230 N N . PRO A 1 674 ? 2.679 33.683 7.695 1.00 66.00 674 PRO A N 1
ATOM 5231 C CA . PRO A 1 674 ? 2.246 32.295 7.686 1.00 66.00 674 PRO A CA 1
ATOM 5232 C C . PRO A 1 674 ? 0.772 32.123 7.294 1.00 66.00 674 PRO A C 1
ATOM 5234 O O . PRO A 1 674 ? -0.128 32.737 7.879 1.00 66.00 674 PRO A O 1
ATOM 5237 N N . GLY A 1 675 ? 0.509 31.243 6.334 1.00 58.47 675 GLY A N 1
ATOM 5238 C CA . GLY A 1 675 ? -0.822 30.987 5.803 1.00 58.47 675 GLY A CA 1
ATOM 5239 C C . GLY A 1 675 ? -0.807 30.346 4.420 1.00 58.47 675 GLY A C 1
ATOM 5240 O O . GLY A 1 675 ? 0.239 30.232 3.786 1.00 58.47 675 GLY A O 1
ATOM 5241 N N . SER A 1 676 ? -1.988 29.940 3.967 1.00 70.81 676 SER A N 1
ATOM 5242 C CA . SER A 1 676 ? -2.225 29.424 2.620 1.00 70.81 676 SER A CA 1
ATOM 5243 C C . SER A 1 676 ? -2.778 30.534 1.737 1.00 70.81 676 SER A C 1
ATOM 5245 O O . SER A 1 676 ? -3.729 31.218 2.120 1.00 70.81 676 SER A O 1
ATOM 5247 N N . TYR A 1 677 ? -2.174 30.717 0.568 1.00 75.75 677 TYR A N 1
ATOM 5248 C CA . TYR A 1 677 ? -2.478 31.802 -0.354 1.00 75.75 677 TYR A CA 1
ATOM 5249 C C . TYR A 1 677 ? -2.708 31.249 -1.757 1.00 75.75 677 TYR A C 1
ATOM 5251 O O . TYR A 1 677 ? -1.790 30.695 -2.359 1.00 75.75 677 TYR A O 1
ATOM 5259 N N . PHE A 1 678 ? -3.916 31.417 -2.290 1.00 80.38 678 PHE A N 1
ATOM 5260 C CA . PHE A 1 678 ? -4.221 31.057 -3.674 1.00 80.38 678 PHE A CA 1
ATOM 5261 C C . PHE A 1 678 ? -3.706 32.122 -4.642 1.00 80.38 678 PHE A C 1
ATOM 5263 O O . PHE A 1 678 ? -3.802 33.315 -4.361 1.00 80.38 678 PHE A O 1
ATOM 5270 N N . TYR A 1 679 ? -3.161 31.711 -5.783 1.00 87.62 679 TYR A N 1
ATOM 5271 C CA . TYR A 1 679 ? -2.660 32.607 -6.821 1.00 87.62 679 TYR A CA 1
ATOM 5272 C C . TYR A 1 679 ? -2.654 31.955 -8.204 1.00 87.62 679 TYR A C 1
ATOM 5274 O O . TYR A 1 679 ? -2.848 30.749 -8.360 1.00 87.62 679 TYR A O 1
ATOM 5282 N N . LYS A 1 680 ? -2.428 32.771 -9.233 1.00 87.50 680 LYS A N 1
ATOM 5283 C CA . LYS A 1 680 ? -2.330 32.333 -10.627 1.00 87.50 680 LYS A CA 1
ATOM 5284 C C . LYS A 1 680 ? -1.398 33.254 -11.401 1.00 87.50 680 LYS A C 1
ATOM 5286 O O . LYS A 1 680 ? -1.322 34.449 -11.110 1.00 87.50 680 LYS A O 1
ATOM 5291 N N . PHE A 1 681 ? -0.698 32.704 -12.385 1.00 89.69 681 PHE A N 1
ATOM 5292 C CA . PHE A 1 681 ? 0.154 33.492 -13.263 1.00 89.69 681 PHE A CA 1
ATOM 5293 C C . PHE A 1 681 ? -0.665 34.141 -14.374 1.00 89.69 681 PHE A C 1
ATOM 5295 O O . PHE A 1 681 ? -1.697 33.625 -14.806 1.00 89.69 681 PHE A O 1
ATOM 5302 N N . VAL A 1 682 ? -0.176 35.273 -14.859 1.00 87.88 682 VAL A N 1
ATOM 5303 C CA . VAL A 1 682 ? -0.674 35.945 -16.052 1.00 87.88 682 VAL A CA 1
ATOM 5304 C C . VAL A 1 682 ? 0.506 36.117 -16.998 1.00 87.88 682 VAL A C 1
ATOM 5306 O O . VAL A 1 682 ? 1.367 36.962 -16.765 1.00 87.88 682 VAL A O 1
ATOM 5309 N N . MET A 1 683 ? 0.562 35.285 -18.036 1.00 86.44 683 MET A N 1
ATOM 5310 C CA . MET A 1 683 ? 1.621 35.301 -19.049 1.00 86.44 683 MET A CA 1
ATOM 5311 C C . MET A 1 683 ? 1.100 35.987 -20.307 1.00 86.44 683 MET A C 1
ATOM 5313 O O . MET A 1 683 ? 0.117 35.522 -20.885 1.00 86.44 683 MET A O 1
ATOM 5317 N N . ASP A 1 684 ? 1.707 37.106 -20.705 1.00 83.56 684 ASP A N 1
ATOM 5318 C CA . ASP A 1 684 ? 1.279 37.908 -21.864 1.00 83.56 684 ASP A CA 1
ATOM 5319 C C . ASP A 1 684 ? -0.242 38.194 -21.871 1.00 83.56 684 ASP A C 1
ATOM 5321 O O . ASP A 1 684 ? -0.935 38.103 -22.886 1.00 83.56 684 ASP A O 1
ATOM 5325 N N . GLY A 1 685 ? -0.791 38.487 -20.686 1.00 78.06 685 GLY A N 1
ATOM 5326 C CA . GLY A 1 685 ? -2.217 38.763 -20.476 1.00 78.06 685 GLY A CA 1
ATOM 5327 C C . GLY A 1 685 ? -3.120 37.531 -20.320 1.00 78.06 685 GLY A C 1
ATOM 5328 O O . GLY A 1 685 ? -4.302 37.696 -20.013 1.00 78.06 685 GLY A O 1
ATOM 5329 N N . ARG A 1 686 ? -2.600 36.305 -20.473 1.00 79.25 686 ARG A N 1
ATOM 5330 C CA . ARG A 1 686 ? -3.362 35.055 -20.314 1.00 79.25 686 ARG A CA 1
ATOM 5331 C C . ARG A 1 686 ? -3.192 34.456 -18.925 1.00 79.25 686 ARG A C 1
ATOM 5333 O O . ARG A 1 686 ? -2.078 34.182 -18.487 1.00 79.25 686 ARG A O 1
ATOM 5340 N N . TRP A 1 687 ? -4.315 34.206 -18.259 1.00 82.19 687 TRP A N 1
ATOM 5341 C CA . TRP A 1 687 ? -4.351 33.546 -16.959 1.00 82.19 687 TRP A CA 1
ATOM 5342 C C . TRP A 1 687 ? -3.998 32.071 -17.086 1.00 82.19 687 TRP A C 1
ATOM 5344 O O . TRP A 1 687 ? -4.609 31.336 -17.857 1.00 82.19 687 TRP A O 1
ATOM 5354 N N . THR A 1 688 ? -3.039 31.628 -16.290 1.00 78.50 688 THR A N 1
ATOM 5355 C CA . THR A 1 688 ? -2.528 30.265 -16.331 1.00 78.50 688 THR A CA 1
ATOM 5356 C C . THR A 1 688 ? -2.090 29.833 -14.946 1.00 78.50 688 THR A C 1
ATOM 5358 O O . THR A 1 688 ? -1.430 30.571 -14.216 1.00 78.50 688 THR A O 1
ATOM 5361 N N . LYS A 1 689 ? -2.467 28.616 -14.568 1.00 77.31 689 LYS A N 1
ATOM 5362 C CA . LYS A 1 689 ? -1.856 27.963 -13.412 1.00 77.31 689 LYS A CA 1
ATOM 5363 C C . LYS A 1 689 ? -0.543 27.333 -13.863 1.00 77.31 689 LYS A C 1
ATOM 5365 O O . LYS A 1 689 ? -0.464 26.831 -14.983 1.00 77.31 689 LYS A O 1
ATOM 5370 N N . SER A 1 690 ? 0.473 27.377 -13.016 1.00 72.44 690 SER A N 1
ATOM 5371 C CA . SER A 1 690 ? 1.671 26.571 -13.218 1.00 72.44 690 SER A CA 1
ATOM 5372 C C . SER A 1 690 ? 1.345 25.125 -12.839 1.00 72.44 690 SER A C 1
ATOM 5374 O O . SER A 1 690 ? 0.871 24.906 -11.722 1.00 72.44 690 SER A O 1
ATOM 5376 N N . PRO A 1 691 ? 1.542 24.134 -13.721 1.00 59.75 691 PRO A N 1
ATOM 5377 C CA . PRO A 1 691 ? 1.382 22.732 -13.344 1.00 59.75 691 PRO A CA 1
ATOM 5378 C C . PRO A 1 691 ? 2.383 22.309 -12.255 1.00 59.75 691 PRO A C 1
ATOM 5380 O O . PRO A 1 691 ? 2.072 21.408 -11.484 1.00 59.75 691 PRO A O 1
ATOM 5383 N N . ASP A 1 692 ? 3.510 23.016 -12.147 1.00 57.25 692 ASP A N 1
ATOM 5384 C CA . ASP A 1 692 ? 4.652 22.684 -11.285 1.00 57.25 692 ASP A CA 1
ATOM 5385 C C . ASP A 1 692 ? 4.532 23.262 -9.865 1.00 57.25 692 ASP A C 1
ATOM 5387 O O . ASP A 1 692 ? 5.390 23.047 -9.012 1.00 57.25 692 ASP A O 1
ATOM 5391 N N . HIS A 1 693 ? 3.495 24.061 -9.603 1.00 71.75 693 HIS A N 1
ATOM 5392 C CA . HIS A 1 693 ? 3.234 24.638 -8.286 1.00 71.75 693 HIS A CA 1
ATOM 5393 C C . HIS A 1 693 ? 2.051 23.912 -7.640 1.00 71.75 693 HIS A C 1
ATOM 5395 O O . HIS A 1 693 ? 1.130 23.539 -8.373 1.00 71.75 693 HIS A O 1
ATOM 5401 N N . PRO A 1 694 ? 2.007 23.762 -6.297 1.00 70.75 694 PRO A N 1
ATOM 5402 C CA . PRO A 1 694 ? 0.873 23.148 -5.612 1.00 70.75 694 PRO A CA 1
ATOM 5403 C C . PRO A 1 694 ? -0.428 23.791 -6.068 1.00 70.75 694 PRO A C 1
ATOM 5405 O O . PRO A 1 694 ? -0.469 25.001 -6.294 1.00 70.75 694 PRO A O 1
ATOM 5408 N N . GLN A 1 695 ? -1.467 22.988 -6.256 1.00 77.94 695 GLN A N 1
ATOM 5409 C CA . GLN A 1 695 ? -2.756 23.456 -6.739 1.00 77.94 695 GLN A CA 1
ATOM 5410 C C . GLN A 1 695 ? -3.815 23.180 -5.694 1.00 77.94 695 GLN A C 1
ATOM 5412 O O . GLN A 1 695 ? -3.751 22.193 -4.969 1.00 77.94 695 GLN A O 1
ATOM 5417 N N . GLY A 1 696 ? -4.793 24.061 -5.636 1.00 57.25 696 GLY A N 1
ATOM 5418 C CA . GLY A 1 696 ? -5.981 23.859 -4.843 1.00 57.25 696 GLY A CA 1
ATOM 5419 C C . GLY A 1 696 ? -7.171 24.376 -5.617 1.00 57.25 696 GLY A C 1
ATOM 5420 O O . GLY A 1 696 ? -7.060 25.289 -6.445 1.00 57.25 696 GLY A O 1
ATOM 5421 N N . PHE A 1 697 ? -8.306 23.771 -5.327 1.00 59.78 697 PHE A N 1
ATOM 5422 C CA . PHE A 1 697 ? -9.586 24.241 -5.796 1.00 59.78 697 PHE A CA 1
ATOM 5423 C C . PHE A 1 697 ? -10.168 25.161 -4.727 1.00 59.78 697 PHE A C 1
ATOM 5425 O O . PHE A 1 697 ? -10.299 24.768 -3.572 1.00 59.78 697 PHE A O 1
ATOM 5432 N N . ASP A 1 698 ? -10.473 26.400 -5.093 1.00 53.28 698 ASP A N 1
ATOM 5433 C CA . ASP A 1 698 ? -11.044 27.389 -4.171 1.00 53.28 698 ASP A CA 1
ATOM 5434 C C . ASP A 1 698 ? -12.582 27.406 -4.179 1.00 53.28 698 ASP A C 1
ATOM 5436 O O . ASP A 1 698 ? -13.196 28.338 -3.665 1.00 53.28 698 ASP A O 1
ATOM 5440 N N . GLY A 1 699 ? -13.197 26.369 -4.755 1.00 43.00 699 GLY A N 1
ATOM 5441 C CA . GLY A 1 699 ? -14.643 26.243 -4.937 1.00 43.00 699 GLY A CA 1
ATOM 5442 C C . GLY A 1 699 ? -15.114 26.545 -6.360 1.00 43.00 699 GLY A C 1
ATOM 5443 O O . GLY A 1 699 ? -16.219 26.144 -6.718 1.00 43.00 699 GLY A O 1
ATOM 5444 N N . SER A 1 700 ? -14.273 27.174 -7.192 1.00 45.28 700 SER A N 1
ATOM 5445 C CA . SER A 1 700 ? -14.678 27.597 -8.542 1.00 45.28 700 SER A CA 1
ATOM 5446 C C . SER A 1 700 ? -13.582 27.465 -9.594 1.00 45.28 700 SER A C 1
ATOM 5448 O O . SER A 1 700 ? -13.876 27.218 -10.762 1.00 45.28 700 SER A O 1
ATOM 5450 N N . ASN A 1 701 ? -12.311 27.629 -9.217 1.00 54.19 701 ASN A N 1
ATOM 5451 C CA . ASN A 1 701 ? -11.189 27.545 -10.142 1.00 54.19 701 ASN A CA 1
ATOM 5452 C C . ASN A 1 701 ? -10.035 26.732 -9.561 1.00 54.19 701 ASN A C 1
ATOM 5454 O O . ASN A 1 701 ? -9.681 26.828 -8.389 1.00 54.19 701 ASN A O 1
ATOM 5458 N N . TRP A 1 702 ? -9.365 25.988 -10.440 1.00 65.50 702 TRP A N 1
ATOM 5459 C CA . TRP A 1 702 ? -8.053 25.442 -10.123 1.00 65.50 702 TRP A CA 1
ATOM 5460 C C . TRP A 1 702 ? -7.012 26.560 -10.169 1.00 65.50 702 TRP A C 1
ATOM 5462 O O . TRP A 1 702 ? -6.731 27.146 -11.228 1.00 65.50 702 TRP A O 1
ATOM 5472 N N . ASN A 1 703 ? -6.449 26.834 -8.999 1.00 77.69 703 ASN A N 1
ATOM 5473 C CA . ASN A 1 703 ? -5.459 27.868 -8.750 1.00 77.69 703 ASN A CA 1
ATOM 5474 C C . ASN A 1 703 ? -4.215 27.241 -8.126 1.00 77.69 703 ASN A C 1
ATOM 5476 O O . ASN A 1 703 ? -4.266 26.141 -7.580 1.00 77.69 703 ASN A O 1
ATOM 5480 N N . ASN A 1 704 ? -3.080 27.924 -8.223 1.00 87.56 704 ASN A N 1
ATOM 5481 C CA . ASN A 1 704 ? -1.916 27.522 -7.453 1.00 87.56 704 ASN A CA 1
ATOM 5482 C C . ASN A 1 704 ? -2.079 27.958 -5.992 1.00 87.56 704 ASN A C 1
ATOM 5484 O O . ASN A 1 704 ? -2.742 28.952 -5.713 1.00 87.56 704 ASN A O 1
ATOM 5488 N N . VAL A 1 705 ? -1.476 27.226 -5.060 1.00 83.75 705 VAL A N 1
ATOM 5489 C CA . VAL A 1 705 ? -1.511 27.488 -3.619 1.00 83.75 705 VAL A CA 1
ATOM 5490 C C . VAL A 1 705 ? -0.090 27.609 -3.105 1.00 83.75 705 VAL A C 1
ATOM 5492 O O . VAL A 1 705 ? 0.771 26.776 -3.380 1.00 83.75 705 VAL A O 1
ATOM 5495 N N . LEU A 1 706 ? 0.164 28.672 -2.354 1.00 80.69 706 LEU A N 1
ATOM 5496 C CA . LEU A 1 706 ? 1.406 28.890 -1.637 1.00 80.69 706 LEU A CA 1
ATOM 5497 C C . LEU A 1 706 ? 1.126 28.717 -0.148 1.00 80.69 706 LEU A C 1
ATOM 5499 O O . LEU A 1 706 ? 0.365 29.489 0.432 1.00 80.69 706 LEU A O 1
ATOM 5503 N N . ASN A 1 707 ? 1.770 27.730 0.467 1.00 79.56 707 ASN A N 1
ATOM 5504 C CA . ASN A 1 707 ? 1.692 27.496 1.904 1.00 79.56 707 ASN A CA 1
ATOM 5505 C C . ASN A 1 707 ? 2.942 28.055 2.583 1.00 79.56 707 ASN A C 1
ATOM 5507 O O . ASN A 1 707 ? 4.033 27.500 2.470 1.00 79.56 707 ASN A O 1
ATOM 5511 N N . VAL A 1 708 ? 2.781 29.155 3.310 1.00 70.00 708 VAL A N 1
ATOM 5512 C CA . VAL A 1 708 ? 3.835 29.755 4.128 1.00 70.00 708 VAL A CA 1
ATOM 5513 C C . VAL A 1 708 ? 3.712 29.183 5.537 1.00 70.00 708 VAL A C 1
ATOM 5515 O O . VAL A 1 708 ? 2.758 29.481 6.255 1.00 70.00 708 VAL A O 1
ATOM 5518 N N . GLN A 1 709 ? 4.649 28.323 5.937 1.00 65.00 709 GLN A N 1
ATOM 5519 C CA . GLN A 1 709 ? 4.583 27.645 7.235 1.00 65.00 709 GLN A CA 1
ATOM 5520 C C . GLN A 1 709 ? 4.765 28.600 8.425 1.00 65.00 709 GLN A C 1
ATOM 5522 O O . GLN A 1 709 ? 5.574 29.533 8.393 1.00 65.00 709 GLN A O 1
ATOM 5527 N N . GLY A 1 710 ? 4.037 28.320 9.512 1.00 46.69 710 GLY A N 1
ATOM 5528 C CA . GLY A 1 710 ? 4.163 29.001 10.797 1.00 46.69 710 GLY A CA 1
ATOM 5529 C C . GLY A 1 710 ? 4.846 28.119 11.843 1.00 46.69 710 GLY A C 1
ATOM 5530 O O . GLY A 1 710 ? 4.234 27.176 12.316 1.00 46.69 710 GLY A O 1
ATOM 5531 N N . TRP A 1 711 ? 6.060 28.517 12.242 1.00 43.03 711 TRP A N 1
ATOM 5532 C CA . TRP A 1 711 ? 6.846 28.055 13.405 1.00 43.03 711 TRP A CA 1
ATOM 5533 C C . TRP A 1 711 ? 7.454 26.637 13.373 1.00 43.03 711 TRP A C 1
ATOM 5535 O O . TRP A 1 711 ? 6.761 25.629 13.383 1.00 43.03 711 TRP A O 1
ATOM 5545 N N . GLU A 1 712 ? 8.788 26.594 13.496 1.00 35.78 712 GLU A N 1
ATOM 5546 C CA . GLU A 1 712 ? 9.507 25.509 14.177 1.00 35.78 712 GLU A CA 1
ATOM 5547 C C . GLU A 1 712 ? 9.364 25.720 15.693 1.00 35.78 712 GLU A C 1
ATOM 5549 O O . GLU A 1 712 ? 9.469 26.849 16.185 1.00 35.78 712 GLU A O 1
ATOM 5554 N N . LYS A 1 713 ? 9.126 24.644 16.450 1.00 32.47 713 LYS A N 1
ATOM 5555 C CA . LYS A 1 713 ? 9.146 24.680 17.917 1.00 32.47 713 LYS A CA 1
ATOM 5556 C C . LYS A 1 713 ? 10.580 24.924 18.393 1.00 32.47 713 LYS A C 1
ATOM 5558 O O . LYS A 1 713 ? 11.405 24.020 18.325 1.00 32.47 713 LYS A O 1
ATOM 5563 N N . THR A 1 714 ? 10.873 26.091 18.961 1.00 30.80 714 THR A N 1
ATOM 5564 C CA . THR A 1 714 ? 11.999 26.206 19.896 1.00 30.80 714 THR A CA 1
ATOM 5565 C C . THR A 1 714 ? 11.589 25.599 21.247 1.00 30.80 714 THR A C 1
ATOM 5567 O O . THR A 1 714 ? 10.528 25.938 21.781 1.00 30.80 714 THR A O 1
ATOM 5570 N N . PRO A 1 715 ? 12.385 24.686 21.829 1.00 32.91 715 PRO A N 1
ATOM 5571 C CA . PRO A 1 715 ? 12.039 24.015 23.075 1.00 32.91 715 PRO A CA 1
ATOM 5572 C C . PRO A 1 715 ? 12.333 24.935 24.265 1.00 32.91 715 PRO A C 1
ATOM 5574 O O . PRO A 1 715 ? 13.439 24.903 24.792 1.00 32.91 715 PRO A O 1
ATOM 5577 N N . GLN A 1 716 ? 11.383 25.779 24.695 1.00 30.02 716 GLN A N 1
ATOM 5578 C CA . GLN A 1 716 ? 11.533 26.461 25.996 1.00 30.02 716 GLN A CA 1
ATOM 5579 C C . GLN A 1 716 ? 10.278 27.022 26.694 1.00 30.02 716 GLN A C 1
ATOM 5581 O O . GLN A 1 716 ? 10.424 27.664 27.730 1.00 30.02 716 GLN A O 1
ATOM 5586 N N . SER A 1 717 ? 9.047 26.766 26.241 1.00 28.59 717 SER A N 1
ATOM 5587 C CA . SER A 1 717 ? 7.849 27.368 26.871 1.00 28.59 717 SER A CA 1
ATOM 5588 C C . SER A 1 717 ? 6.811 26.387 27.433 1.00 28.59 717 SER A C 1
ATOM 5590 O O . SER A 1 717 ? 5.663 26.770 27.622 1.00 28.59 717 SER A O 1
ATOM 5592 N N . ALA A 1 718 ? 7.200 25.156 27.786 1.00 29.95 718 ALA A N 1
ATOM 5593 C CA . ALA A 1 718 ? 6.321 24.227 28.519 1.00 29.95 718 ALA A CA 1
ATOM 5594 C C . ALA A 1 718 ? 6.285 24.462 30.048 1.00 29.95 718 ALA A C 1
ATOM 5596 O O . ALA A 1 718 ? 5.508 23.824 30.744 1.00 29.95 718 ALA A O 1
ATOM 5597 N N . ASN A 1 719 ? 7.073 25.401 30.584 1.00 32.12 719 ASN A N 1
ATOM 5598 C CA . ASN A 1 719 ? 7.074 25.732 32.013 1.00 32.12 719 ASN A CA 1
ATOM 5599 C C . ASN A 1 719 ? 6.584 27.159 32.248 1.00 32.12 719 ASN A C 1
ATOM 5601 O O . ASN A 1 719 ? 7.384 28.077 32.440 1.00 32.12 719 ASN A O 1
ATOM 5605 N N . ARG A 1 720 ? 5.261 27.331 32.224 1.00 31.75 720 ARG A N 1
ATOM 5606 C CA . ARG A 1 720 ? 4.503 28.254 33.085 1.00 31.75 720 ARG A CA 1
ATOM 5607 C C . ARG A 1 720 ? 3.042 28.231 32.651 1.00 31.75 720 ARG A C 1
ATOM 5609 O O . ARG A 1 720 ? 2.703 28.897 31.683 1.00 31.75 720 ARG A O 1
ATOM 5616 N N . LEU A 1 721 ? 2.238 27.454 33.371 1.00 27.56 721 LEU A N 1
ATOM 5617 C CA . LEU A 1 721 ? 0.858 27.730 33.791 1.00 27.56 721 LEU A CA 1
ATOM 5618 C C . LEU A 1 721 ? 0.395 26.493 34.584 1.00 27.56 721 LEU A C 1
ATOM 5620 O O . LEU A 1 721 ? -0.177 25.564 34.024 1.00 27.56 721 LEU A O 1
ATOM 5624 N N . ASN A 1 722 ? 0.758 26.484 35.871 1.00 32.78 722 ASN A N 1
ATOM 5625 C CA . ASN A 1 722 ? -0.107 25.932 36.915 1.00 32.78 722 ASN A CA 1
ATOM 5626 C C . ASN A 1 722 ? -1.174 26.978 37.228 1.00 32.78 722 ASN A C 1
ATOM 5628 O O . ASN A 1 722 ? -0.802 28.181 37.193 1.00 32.78 722 ASN A O 1
#

Secondary structure (DSSP, 8-state):
-----------SSSSSSSSS-------S----PPPP-HHHHHHHTT---SS-EEEEEESSPPPSSS-EEEEEEEEETTEEEEEEEEEEEE-SSGGGSSSPEEEEEEE-TTS-B--EEETTEEEESEEEEE---TT-TTTTHHHHHHHHHHHTTTS----EEEEEEEEEESSPPP-GGGEEEEEEEEEPP-B-TTSB--PPPBTTBTTS--EEEE-SS---TTSEEE-PPTT-SS-EEEEESTT-HHHHHHHHHHHHHHHHHHHSTTHHHHSGGG--HHHHHHHHHHHHHHT-SGGGTSSEEEETTEEE----------S-S-GGGGGGSHHHHTTS---THHHHHHHHTT-HHHHHHHHHHHHHHHHTTTSHHHHHHHHHHHHHHHHHHHHHHHHHHHHHH--TTSSSHHHHHHHHHHHHHHHHHHHHHHHHHHHHHHHSTT--TTGGG-PPPTT-------------------------HHHHHHHHHHHHHTT------GGG---EEEEETTEEEESPP-SHHHHHHHHHHH-EEEEEE---HHHHHHTT---HHHHHHHHHHT-EEEE----TT-HHHHHHHHHHHHHHHHHHHTT-SSEEEEE-SSS-S---PPPPPPPS----EEEEEEE-S-TT-S-EEEEETTTEEEEEEEPEEETTEEEEEEEE-SEEEEEEEEETTEEE--TTS-EEE-SS-EEEEEEE------S--SS---